Protein AF-A0A4Q9LBS6-F1 (afdb_monomer_lite)

Sequence (511 aa):
MSFSFRTANEVISWLIYADDERKYNSALITEFIKRKILNPLEYDQYMAKIVLNKTEFVLSVLQRLLLSDVKYCTPYDFIFTIEVLAKFNEEKYDDGVYEFLKNVSYLIIESNISTENINLEKISNLEGVFENDLDLNWIYIYIQISWDHFVRYSRIPSSYCYAKIDLLPKTLLEKEWSLAKEGIKIMINWFISSWEKGCYLSYKMFHRFIVILFRYLSISIESRNMVYSILKLFSPENMPFYFIGYLELVNEKITKDLFFNQDGCTFGVEICLSLLKGARIFNNDYVLSIVEQIFYKIFEKCEPFFVENSWLFSYQCPNKFDKLKNLLNSKRSVTTKISGNSAYIKILNALRTENIEKVLEVISEYEDTNDRKWIIYGLVDNLVDNNNISNCAIKVIEKTLNKFKEEIGGVVVCRFMCGNGPESLEVCYNRFFKVESKKIVLKKTVKQYPMIEENNLGLRLNSKESCERASLSVIEAAEIHKQPTPSLDQVNNKGYGVKKCESIIFTPYFR

InterPro domains:
  IPR055454 CCR4-NOT transcription complex subunit 1-like, NOT1 connector [PF25097] (7-96)

Structure (mmCIF, N/CA/C/O backbone):
data_AF-A0A4Q9LBS6-F1
#
_entry.id   AF-A0A4Q9LBS6-F1
#
loop_
_atom_site.group_PDB
_atom_site.id
_atom_site.type_symbol
_atom_site.label_atom_id
_atom_site.label_alt_id
_atom_site.label_comp_id
_atom_site.label_asym_id
_atom_site.label_entity_id
_atom_site.label_seq_id
_atom_site.pdbx_PDB_ins_code
_atom_site.Cartn_x
_atom_site.Cartn_y
_atom_site.Cartn_z
_atom_site.occupancy
_atom_site.B_iso_or_equiv
_atom_site.auth_seq_id
_atom_site.auth_comp_id
_atom_site.auth_asym_id
_atom_site.auth_atom_id
_atom_site.pdbx_PDB_model_num
ATOM 1 N N . MET A 1 1 ? -12.428 15.993 -43.656 1.00 45.97 1 MET A N 1
ATOM 2 C CA . MET A 1 1 ? -13.516 15.117 -44.143 1.00 45.97 1 MET A CA 1
ATOM 3 C C . MET A 1 1 ? -13.698 14.025 -43.095 1.00 45.97 1 MET A C 1
ATOM 5 O O . MET A 1 1 ? -12.743 13.297 -42.861 1.00 45.97 1 MET A O 1
ATOM 9 N N . SER A 1 2 ? -14.818 14.001 -42.368 1.00 51.72 2 SER A N 1
ATOM 10 C CA . SER A 1 2 ? -15.092 13.011 -41.314 1.00 51.72 2 SER A CA 1
ATOM 11 C C . SER A 1 2 ? -15.856 11.821 -41.896 1.00 51.72 2 SER A C 1
ATOM 13 O O . SER A 1 2 ? -16.814 12.004 -42.645 1.00 51.72 2 SER A O 1
ATOM 15 N N . PHE A 1 3 ? -15.415 10.603 -41.582 1.00 68.38 3 PHE A N 1
ATOM 16 C CA . PHE A 1 3 ? -16.114 9.376 -41.969 1.00 68.38 3 PHE A CA 1
ATOM 17 C C . PHE A 1 3 ? -17.245 9.075 -40.981 1.00 68.38 3 PHE A C 1
ATOM 19 O O . PHE A 1 3 ? -17.170 9.452 -39.811 1.00 68.38 3 PHE A O 1
ATOM 26 N N . SER A 1 4 ? -18.305 8.409 -41.447 1.00 78.38 4 SER A N 1
ATOM 27 C CA . SER A 1 4 ? -19.415 8.017 -40.574 1.00 78.38 4 SER A CA 1
ATOM 28 C C . SER A 1 4 ? -19.000 6.878 -39.634 1.00 78.38 4 SER A C 1
ATOM 30 O O . SER A 1 4 ? -18.209 6.013 -40.014 1.00 78.38 4 SER A O 1
ATOM 32 N N . PHE A 1 5 ? -19.576 6.832 -38.429 1.00 74.19 5 PHE A N 1
ATOM 33 C CA . PHE A 1 5 ? -19.352 5.747 -37.461 1.00 74.19 5 PHE A CA 1
ATOM 34 C C . PHE A 1 5 ? -19.669 4.361 -38.049 1.00 74.19 5 PHE A C 1
ATOM 36 O O . PHE A 1 5 ? -18.952 3.393 -37.815 1.00 74.19 5 PHE A O 1
ATOM 43 N N . ARG A 1 6 ? -20.705 4.279 -38.892 1.00 76.75 6 ARG A N 1
ATOM 44 C CA . ARG A 1 6 ? -21.073 3.051 -39.604 1.00 76.75 6 ARG A CA 1
ATOM 45 C C . ARG A 1 6 ? -19.961 2.579 -40.544 1.00 76.75 6 ARG A C 1
ATOM 47 O O . ARG A 1 6 ? -19.615 1.405 -40.532 1.00 76.75 6 ARG A O 1
ATOM 54 N N . THR A 1 7 ? -19.370 3.500 -41.303 1.00 78.56 7 THR A N 1
ATOM 55 C CA . THR A 1 7 ? -18.254 3.200 -42.211 1.00 78.56 7 THR A CA 1
ATOM 56 C C . THR A 1 7 ? -17.022 2.713 -41.444 1.00 78.56 7 THR A C 1
ATOM 58 O O . THR A 1 7 ? -16.364 1.782 -41.893 1.00 78.56 7 THR A O 1
ATOM 61 N N . ALA A 1 8 ? -16.724 3.292 -40.276 1.00 78.50 8 ALA A N 1
ATOM 62 C CA . ALA A 1 8 ? -15.612 2.838 -39.438 1.00 78.50 8 ALA A CA 1
ATOM 63 C C . ALA A 1 8 ? -15.808 1.392 -38.947 1.00 78.50 8 ALA A C 1
ATOM 65 O O . ALA A 1 8 ? -14.902 0.573 -39.082 1.00 78.50 8 ALA A O 1
ATOM 66 N N . ASN A 1 9 ? -17.011 1.042 -38.481 1.00 80.44 9 ASN A N 1
ATOM 67 C CA . ASN A 1 9 ? -17.312 -0.320 -38.025 1.00 80.44 9 ASN A CA 1
ATOM 68 C C . ASN A 1 9 ? -17.269 -1.359 -39.154 1.00 80.44 9 ASN A C 1
ATOM 70 O O . ASN A 1 9 ? -16.819 -2.482 -38.932 1.00 80.44 9 ASN A O 1
ATOM 74 N N . GLU A 1 10 ? -17.715 -1.003 -40.362 1.00 85.88 10 GLU A N 1
ATOM 75 C CA . GLU A 1 10 ? -17.625 -1.881 -41.538 1.00 85.88 10 GLU A CA 1
ATOM 76 C C . GLU A 1 10 ? -16.159 -2.144 -41.921 1.00 85.88 10 GLU A C 1
ATOM 78 O O . GLU A 1 10 ? -15.784 -3.289 -42.177 1.00 85.88 10 GLU A O 1
ATOM 83 N N . VAL A 1 11 ? -15.306 -1.113 -41.871 1.00 85.06 11 VAL A N 1
ATOM 84 C CA . VAL A 1 11 ? -13.861 -1.243 -42.118 1.00 85.06 11 VAL A CA 1
ATOM 85 C C . VAL A 1 11 ? -13.190 -2.114 -41.055 1.00 85.06 11 VAL A C 1
ATOM 87 O O . VAL A 1 11 ? -12.461 -3.035 -41.411 1.00 85.06 11 VAL A O 1
ATOM 90 N N . ILE A 1 12 ? -13.456 -1.882 -39.766 1.00 83.69 12 ILE A N 1
ATOM 91 C CA . ILE A 1 12 ? -12.906 -2.697 -38.667 1.00 83.69 12 ILE A CA 1
ATOM 92 C C . ILE A 1 12 ? -13.345 -4.158 -38.808 1.00 83.69 12 ILE A C 1
ATOM 94 O O . ILE A 1 12 ? -12.520 -5.070 -38.723 1.00 83.69 12 ILE A O 1
ATOM 98 N N . SER A 1 13 ? -14.630 -4.384 -39.095 1.00 84.62 13 SER A N 1
ATOM 99 C CA . SER A 1 13 ? -15.175 -5.733 -39.261 1.00 84.62 13 SER A CA 1
ATOM 100 C C . SER A 1 13 ? -14.516 -6.472 -40.426 1.00 84.62 13 SER A C 1
ATOM 102 O O . SER A 1 13 ? -14.180 -7.649 -40.298 1.00 84.62 13 SER A O 1
ATOM 104 N N . TRP A 1 14 ? -14.275 -5.777 -41.542 1.00 90.44 14 TRP A N 1
ATOM 105 C CA . TRP A 1 14 ? -13.552 -6.336 -42.681 1.00 90.44 14 TRP A CA 1
ATOM 106 C C . TRP A 1 14 ? -12.090 -6.652 -42.333 1.00 90.44 14 TRP A C 1
ATOM 108 O O . TRP A 1 14 ? -11.622 -7.759 -42.589 1.00 90.44 14 TRP A O 1
ATOM 118 N N . LEU A 1 15 ? -11.380 -5.728 -41.683 1.00 88.12 15 LEU A N 1
ATOM 119 C CA . LEU A 1 15 ? -9.964 -5.904 -41.347 1.00 88.12 15 LEU A CA 1
ATOM 120 C C . LEU A 1 15 ? -9.703 -7.047 -40.359 1.00 88.12 15 LEU A C 1
ATOM 122 O O . LEU A 1 15 ? -8.707 -7.759 -40.500 1.00 88.12 15 LEU A O 1
ATOM 126 N N . ILE A 1 16 ? -10.580 -7.228 -39.370 1.00 85.06 16 ILE A N 1
ATOM 127 C CA . ILE A 1 16 ? -10.387 -8.223 -38.310 1.00 85.06 16 ILE A CA 1
ATOM 128 C C . ILE A 1 16 ? -10.977 -9.580 -38.710 1.00 85.06 16 ILE A C 1
ATOM 130 O O . ILE A 1 16 ? -10.319 -10.606 -38.529 1.00 85.06 16 ILE A O 1
ATOM 134 N N . TYR A 1 17 ? -12.190 -9.604 -39.272 1.00 83.81 17 TYR A N 1
ATOM 135 C CA . TYR A 1 17 ? -12.969 -10.840 -39.405 1.00 83.81 17 TYR A CA 1
ATOM 136 C C . TYR A 1 17 ? -13.140 -11.347 -40.838 1.00 83.81 17 TYR A C 1
ATOM 138 O O . TYR A 1 17 ? -13.463 -12.521 -41.006 1.00 83.81 17 TYR A O 1
ATOM 146 N N . ALA A 1 18 ? -12.939 -10.525 -41.876 1.00 86.75 18 ALA A N 1
ATOM 147 C CA . ALA A 1 18 ? -13.135 -11.002 -43.245 1.00 86.75 18 ALA A CA 1
ATOM 148 C C . ALA A 1 18 ? -11.996 -11.922 -43.693 1.00 86.75 18 ALA A C 1
ATOM 150 O O . ALA A 1 18 ? -10.820 -11.661 -43.427 1.00 86.75 18 ALA A O 1
ATOM 151 N N . ASP A 1 19 ? -12.345 -12.970 -44.429 1.00 85.06 19 ASP A N 1
ATOM 152 C CA . ASP A 1 19 ? -11.391 -13.850 -45.101 1.00 85.06 19 ASP A CA 1
ATOM 153 C C . ASP A 1 19 ? -11.004 -13.258 -46.469 1.00 85.06 19 ASP A C 1
ATOM 155 O O . ASP A 1 19 ? -11.424 -13.718 -47.527 1.00 85.06 19 ASP A O 1
ATOM 159 N N . ASP A 1 20 ? -10.298 -12.124 -46.436 1.00 86.62 20 ASP A N 1
ATOM 160 C CA . ASP A 1 20 ? -9.905 -11.352 -47.620 1.00 86.62 20 ASP A CA 1
ATOM 161 C C . ASP A 1 20 ? -8.418 -10.991 -47.546 1.00 86.62 20 ASP A C 1
ATOM 163 O O . ASP A 1 20 ? -8.015 -10.188 -46.708 1.00 86.62 20 ASP A O 1
ATOM 167 N N . GLU A 1 21 ? -7.589 -11.538 -48.440 1.00 86.44 21 GLU A N 1
ATOM 168 C CA . GLU A 1 21 ? -6.142 -11.258 -48.471 1.00 86.44 21 GLU A CA 1
ATOM 169 C C . GLU A 1 21 ? -5.824 -9.773 -48.732 1.00 86.44 21 GLU A C 1
ATOM 171 O O . GLU A 1 21 ? -4.777 -9.278 -48.313 1.00 86.44 21 GLU A O 1
ATOM 176 N N . ARG A 1 22 ? -6.743 -9.006 -49.340 1.00 87.38 22 ARG A N 1
ATOM 177 C CA . ARG A 1 22 ? -6.543 -7.565 -49.588 1.00 87.38 22 ARG A CA 1
ATOM 178 C C . ARG A 1 22 ? -6.464 -6.743 -48.301 1.00 87.38 22 ARG A C 1
ATOM 180 O O . ARG A 1 22 ? -5.982 -5.610 -48.345 1.00 87.38 22 ARG A O 1
ATOM 187 N N . LYS A 1 23 ? -6.898 -7.295 -47.160 1.00 87.56 23 LYS A N 1
ATOM 188 C CA . LYS A 1 23 ? -6.781 -6.643 -45.847 1.00 87.56 23 LYS A CA 1
ATOM 189 C C . LYS A 1 23 ? -5.328 -6.506 -45.379 1.00 87.56 23 LYS A C 1
ATOM 191 O O . LYS A 1 23 ? -5.024 -5.619 -44.586 1.00 87.56 23 LYS A O 1
ATOM 196 N N . TYR A 1 24 ? -4.409 -7.318 -45.912 1.00 90.62 24 TYR A N 1
ATOM 197 C CA . TYR A 1 24 ? -2.979 -7.270 -45.594 1.00 90.62 24 TYR A CA 1
ATOM 198 C C . TYR A 1 24 ? -2.224 -6.234 -46.440 1.00 90.62 24 TYR A C 1
ATOM 200 O O . TYR A 1 24 ? -1.194 -6.518 -47.047 1.00 90.62 24 TYR A O 1
ATOM 208 N N . ASN A 1 25 ? -2.731 -5.000 -46.480 1.00 91.56 25 ASN A N 1
ATOM 209 C CA . ASN A 1 25 ? -2.105 -3.894 -47.200 1.00 91.56 25 ASN A CA 1
ATOM 210 C C . ASN A 1 25 ? -1.624 -2.816 -46.226 1.00 91.56 25 ASN A C 1
ATOM 212 O O . ASN A 1 25 ? -2.422 -2.056 -45.678 1.00 91.56 25 ASN A O 1
ATOM 216 N N . SER A 1 26 ? -0.308 -2.723 -46.026 1.00 91.19 26 SER A N 1
ATOM 217 C CA . SER A 1 26 ? 0.250 -1.819 -45.019 1.00 91.19 26 SER A CA 1
ATOM 218 C C . SER A 1 26 ? -0.012 -0.347 -45.319 1.00 91.19 26 SER A C 1
ATOM 220 O O . SER A 1 26 ? -0.292 0.407 -44.395 1.00 91.19 26 SER A O 1
ATOM 222 N N . ALA A 1 27 ? -0.035 0.059 -46.593 1.00 90.31 27 ALA A N 1
ATOM 223 C CA . ALA A 1 27 ? -0.377 1.426 -46.989 1.00 90.31 27 ALA A CA 1
ATOM 224 C C . ALA A 1 27 ? -1.823 1.792 -46.626 1.00 90.31 27 ALA A C 1
ATOM 226 O O . ALA A 1 27 ? -2.077 2.883 -46.116 1.00 90.31 27 ALA A O 1
ATOM 227 N N . LEU A 1 28 ? -2.755 0.866 -46.863 1.00 91.25 28 LEU A N 1
ATOM 228 C CA . LEU A 1 28 ? -4.171 1.058 -46.569 1.00 91.25 28 LEU A CA 1
ATOM 229 C C . LEU A 1 28 ? -4.416 1.191 -45.060 1.00 91.25 28 LEU A C 1
ATOM 231 O O . LEU A 1 28 ? -5.108 2.113 -44.629 1.00 91.25 28 LEU A O 1
ATOM 235 N N . ILE A 1 29 ? -3.793 0.323 -44.255 1.00 91.19 29 ILE A N 1
ATOM 236 C CA . ILE A 1 29 ? -3.863 0.387 -42.788 1.00 91.19 29 ILE A CA 1
ATOM 237 C C . ILE A 1 29 ? -3.322 1.716 -42.265 1.00 91.19 29 ILE A C 1
ATOM 239 O O . ILE A 1 29 ? -3.964 2.350 -41.425 1.00 91.19 29 ILE A O 1
ATOM 243 N N . THR A 1 30 ? -2.175 2.172 -42.782 1.00 88.50 30 THR A N 1
ATOM 244 C CA . THR A 1 30 ? -1.614 3.465 -42.379 1.00 88.50 30 THR A CA 1
ATOM 245 C C . THR A 1 30 ? -2.606 4.596 -42.660 1.00 88.50 30 THR A C 1
ATOM 247 O O . THR A 1 30 ? -2.838 5.428 -41.787 1.00 88.50 30 THR A O 1
ATOM 250 N N . GLU A 1 31 ? -3.255 4.621 -43.827 1.00 88.75 31 GLU A N 1
ATOM 251 C CA . GLU A 1 31 ? -4.248 5.654 -44.154 1.00 88.75 31 GLU A CA 1
ATOM 252 C C . GLU A 1 31 ? -5.511 5.587 -43.282 1.00 88.75 31 GLU A C 1
ATOM 254 O O . GLU A 1 31 ? -6.045 6.632 -42.898 1.00 88.75 31 GLU A O 1
ATOM 259 N N . PHE A 1 32 ? -5.975 4.391 -42.913 1.00 90.19 32 PHE A N 1
ATOM 260 C CA . PHE A 1 32 ? -7.107 4.241 -41.996 1.00 90.19 32 PHE A CA 1
ATOM 261 C C . PHE A 1 32 ? -6.803 4.768 -40.595 1.00 90.19 32 PHE A C 1
ATOM 263 O O . PHE A 1 32 ? -7.644 5.453 -40.008 1.00 90.19 32 PHE A O 1
ATOM 270 N N . ILE A 1 33 ? -5.598 4.517 -40.086 1.00 87.75 33 ILE A N 1
ATOM 271 C CA . ILE A 1 33 ? -5.157 5.038 -38.789 1.00 87.75 33 ILE A CA 1
ATOM 272 C C . ILE A 1 33 ? -4.990 6.562 -38.850 1.00 87.75 33 ILE A C 1
ATOM 274 O O . ILE A 1 33 ? -5.541 7.272 -38.009 1.00 87.75 33 ILE A O 1
ATOM 278 N N . LYS A 1 34 ? -4.345 7.099 -39.898 1.00 85.69 34 LYS A N 1
ATOM 279 C CA . LYS A 1 34 ? -4.205 8.556 -40.106 1.00 85.69 34 LYS A CA 1
ATOM 280 C C . LYS A 1 34 ? -5.541 9.287 -40.113 1.00 85.69 34 LYS A C 1
ATOM 282 O O . LYS A 1 34 ? -5.669 10.378 -39.561 1.00 85.69 34 LYS A O 1
ATOM 287 N N . ARG A 1 35 ? -6.546 8.692 -40.756 1.00 84.69 35 ARG A N 1
ATOM 288 C CA . ARG A 1 35 ? -7.896 9.259 -40.880 1.00 84.69 35 ARG A CA 1
ATOM 289 C C . ARG A 1 35 ? -8.784 8.963 -39.669 1.00 84.69 35 ARG A C 1
ATOM 291 O O . ARG A 1 35 ? -9.958 9.325 -39.705 1.00 84.69 35 ARG A O 1
ATOM 298 N N . LYS A 1 36 ? -8.237 8.342 -38.612 1.00 81.12 36 LYS A N 1
ATOM 299 C CA . LYS A 1 36 ? -8.943 7.933 -37.385 1.00 81.12 36 LYS A CA 1
ATOM 300 C C . LYS A 1 36 ? -10.158 7.034 -37.653 1.00 81.12 36 LYS A C 1
ATOM 302 O O . LYS A 1 36 ? -11.147 7.089 -36.930 1.00 81.12 36 LYS A O 1
ATOM 307 N N . ILE A 1 37 ? -10.090 6.233 -38.716 1.00 85.12 37 ILE A N 1
ATOM 308 C CA . ILE A 1 37 ? -11.102 5.221 -39.057 1.00 85.12 37 ILE A CA 1
ATOM 309 C C . ILE A 1 37 ? -10.847 3.946 -38.247 1.00 85.12 37 ILE A C 1
ATOM 311 O O . ILE A 1 37 ? -11.791 3.283 -37.835 1.00 85.12 37 ILE A O 1
ATOM 315 N N . LEU A 1 38 ? -9.571 3.628 -38.007 1.00 83.44 38 LEU A N 1
ATOM 316 C CA . LEU A 1 38 ? -9.122 2.460 -37.258 1.00 83.44 38 LEU A CA 1
ATOM 317 C C . LEU A 1 38 ? -8.433 2.897 -35.963 1.00 83.44 38 LEU A C 1
ATOM 319 O O . LEU A 1 38 ? -7.539 3.744 -35.999 1.00 83.44 38 LEU A O 1
ATOM 323 N N . ASN A 1 39 ? -8.834 2.307 -34.836 1.00 81.06 39 ASN A N 1
ATOM 324 C CA . ASN A 1 39 ? -8.168 2.507 -33.553 1.00 81.06 39 ASN A CA 1
ATOM 325 C C . ASN A 1 39 ? -6.872 1.667 -33.502 1.00 81.06 39 ASN A C 1
ATOM 327 O O . ASN A 1 39 ? -6.957 0.442 -33.627 1.00 81.06 39 ASN A O 1
ATOM 331 N N . PRO A 1 40 ? -5.691 2.285 -33.300 1.00 81.62 40 PRO A N 1
ATOM 332 C CA . PRO A 1 40 ? -4.422 1.565 -33.197 1.00 81.62 40 PRO A CA 1
ATOM 333 C C . PRO A 1 40 ? -4.424 0.448 -32.147 1.00 81.62 40 PRO A C 1
ATOM 335 O O . PRO A 1 40 ? -3.961 -0.647 -32.444 1.00 81.62 40 PRO A O 1
ATOM 338 N N . LEU A 1 41 ? -5.025 0.683 -30.974 1.00 77.94 41 LEU A N 1
ATOM 339 C CA . LEU A 1 41 ? -5.039 -0.272 -29.860 1.00 77.94 41 LEU A CA 1
ATOM 340 C C . LEU A 1 41 ? -5.874 -1.523 -30.174 1.00 77.94 41 LEU A C 1
ATOM 342 O O . LEU A 1 41 ? -5.510 -2.641 -29.815 1.00 77.94 41 LEU A O 1
ATOM 346 N N . GLU A 1 42 ? -7.006 -1.341 -30.853 1.00 78.62 42 GLU A N 1
ATOM 347 C CA . GLU A 1 42 ? -7.860 -2.452 -31.286 1.00 78.62 42 GLU A CA 1
ATOM 348 C C . GLU A 1 42 ? -7.159 -3.281 -32.369 1.00 78.62 42 GLU A C 1
ATOM 350 O O . GLU A 1 42 ? -7.204 -4.514 -32.364 1.00 78.62 42 GLU A O 1
ATOM 355 N N . TYR A 1 43 ? -6.440 -2.605 -33.266 1.00 89.88 43 TYR A N 1
ATOM 356 C CA . TYR A 1 43 ? -5.678 -3.269 -34.311 1.00 89.88 43 TYR A CA 1
ATOM 357 C C . TYR A 1 43 ? -4.419 -3.969 -33.782 1.00 89.88 43 TYR A C 1
ATOM 359 O O . TYR A 1 43 ? -4.066 -5.031 -34.292 1.00 89.88 43 TYR A O 1
ATOM 367 N N . ASP A 1 44 ? -3.780 -3.448 -32.732 1.00 88.06 44 ASP A N 1
ATOM 368 C CA . ASP A 1 44 ? -2.645 -4.081 -32.050 1.00 88.06 44 ASP A CA 1
ATOM 369 C C . ASP A 1 44 ? -2.999 -5.477 -31.523 1.00 88.06 44 ASP A C 1
ATOM 371 O O . ASP A 1 44 ? -2.290 -6.450 -31.774 1.00 88.06 44 ASP A O 1
ATOM 375 N N . GLN A 1 45 ? -4.157 -5.617 -30.874 1.00 82.94 45 GLN A N 1
ATOM 376 C CA . GLN A 1 45 ? -4.629 -6.913 -30.377 1.00 82.94 45 GLN A CA 1
ATOM 377 C C . GLN A 1 45 ? -4.853 -7.934 -31.499 1.00 82.94 45 GLN A C 1
ATOM 379 O O . GLN A 1 45 ? -4.648 -9.135 -31.302 1.00 82.94 45 GLN A O 1
ATOM 384 N N . TYR A 1 46 ? -5.293 -7.479 -32.674 1.00 88.94 46 TYR A N 1
ATOM 385 C CA . TYR A 1 46 ? -5.422 -8.331 -33.852 1.00 88.94 46 TYR A CA 1
ATOM 386 C C . TYR A 1 46 ? -4.050 -8.680 -34.445 1.00 88.94 46 TYR A C 1
ATOM 388 O O . TYR A 1 46 ? -3.775 -9.857 -34.689 1.00 88.94 46 TYR A O 1
ATOM 396 N N . MET A 1 47 ? -3.167 -7.693 -34.623 1.00 92.88 47 MET A N 1
ATOM 397 C CA . MET A 1 47 ? -1.822 -7.898 -35.166 1.00 92.88 47 MET A CA 1
ATOM 398 C C . MET A 1 47 ? -1.000 -8.870 -34.317 1.00 92.88 47 MET A C 1
ATOM 400 O O . MET A 1 47 ? -0.392 -9.786 -34.873 1.00 92.88 47 MET A O 1
ATOM 404 N N . ALA A 1 48 ? -1.077 -8.769 -32.990 1.00 87.56 48 ALA A N 1
ATOM 405 C CA . ALA A 1 48 ? -0.426 -9.691 -32.063 1.00 87.56 48 ALA A CA 1
ATOM 406 C C . ALA A 1 48 ? -0.832 -11.164 -32.278 1.00 87.56 48 ALA A C 1
ATOM 408 O O . ALA A 1 48 ? -0.031 -12.064 -32.033 1.00 87.56 48 ALA A O 1
ATOM 409 N N . LYS A 1 49 ? -2.049 -11.435 -32.776 1.00 90.25 49 LYS A N 1
ATOM 410 C CA . LYS A 1 49 ? -2.517 -12.802 -33.077 1.00 90.25 49 LYS A CA 1
ATOM 411 C C . LYS A 1 49 ? -1.976 -13.341 -34.399 1.00 90.25 49 LYS A C 1
ATOM 413 O O . LYS A 1 49 ? -1.775 -14.545 -34.524 1.00 90.25 49 LYS A O 1
ATOM 418 N N . ILE A 1 50 ? -1.765 -12.477 -35.393 1.00 90.94 50 ILE A N 1
ATOM 419 C CA . ILE A 1 50 ? -1.380 -12.890 -36.754 1.00 90.94 50 ILE A CA 1
ATOM 420 C C . ILE A 1 50 ? 0.123 -12.776 -37.029 1.00 90.94 50 ILE A C 1
ATOM 422 O O . ILE A 1 50 ? 0.603 -13.332 -38.016 1.00 90.94 50 ILE A O 1
ATOM 426 N N . VAL A 1 51 ? 0.871 -12.067 -36.180 1.00 90.06 51 VAL A N 1
ATOM 427 C CA . VAL A 1 51 ? 2.269 -11.682 -36.428 1.00 90.06 51 VAL A CA 1
ATOM 428 C C . VAL A 1 51 ? 3.213 -12.857 -36.668 1.00 90.06 51 VAL A C 1
ATOM 430 O O . VAL A 1 51 ? 4.138 -12.722 -37.460 1.00 90.06 51 VAL A O 1
ATOM 433 N N . LEU A 1 52 ? 2.956 -14.026 -36.075 1.00 85.44 52 LEU A N 1
ATOM 434 C CA . LEU A 1 52 ? 3.771 -15.227 -36.300 1.00 85.44 52 LEU A CA 1
ATOM 435 C C . LEU A 1 52 ? 3.593 -15.820 -37.707 1.00 85.44 52 LEU A C 1
ATOM 437 O O . LEU A 1 52 ? 4.500 -16.467 -38.216 1.00 85.44 52 LEU A O 1
ATOM 441 N N . ASN A 1 53 ? 2.438 -15.590 -38.336 1.00 87.75 53 ASN A N 1
ATOM 442 C CA . ASN A 1 53 ? 2.116 -16.106 -39.669 1.00 87.75 53 ASN A CA 1
ATOM 443 C C . ASN A 1 53 ? 2.306 -15.052 -40.772 1.00 87.75 53 ASN A C 1
ATOM 445 O O . ASN A 1 53 ? 2.394 -15.396 -41.948 1.00 87.75 53 ASN A O 1
ATOM 449 N N . LYS A 1 54 ? 2.311 -13.762 -40.415 1.00 90.31 54 LYS A N 1
ATOM 450 C CA . LYS A 1 54 ? 2.365 -12.625 -41.350 1.00 90.31 54 LYS A CA 1
ATOM 451 C C . LYS A 1 54 ? 3.386 -11.574 -40.873 1.00 90.31 54 LYS A C 1
ATOM 453 O O . LYS A 1 54 ? 3.088 -10.380 -40.845 1.00 90.31 54 LYS A O 1
ATOM 458 N N . THR A 1 55 ? 4.580 -12.016 -40.470 1.00 89.62 55 THR A N 1
ATOM 459 C CA . THR A 1 55 ? 5.614 -11.171 -39.840 1.00 89.62 55 THR A CA 1
ATOM 460 C C . THR A 1 55 ? 6.040 -10.001 -40.725 1.00 89.62 55 THR A C 1
ATOM 462 O O . THR A 1 55 ? 6.021 -8.864 -40.264 1.00 89.62 55 THR A O 1
ATOM 465 N N . GLU A 1 56 ? 6.326 -10.240 -42.008 1.00 91.12 56 GLU A N 1
ATOM 466 C CA . GLU A 1 56 ? 6.721 -9.183 -42.956 1.00 91.12 56 GLU A CA 1
ATOM 467 C C . GLU A 1 56 ? 5.652 -8.092 -43.098 1.00 91.12 56 GLU A C 1
ATOM 469 O O . GLU A 1 56 ? 5.956 -6.898 -43.079 1.00 91.12 56 GLU A O 1
ATOM 474 N N . PHE A 1 57 ? 4.378 -8.490 -43.183 1.00 94.00 57 PHE A N 1
ATOM 475 C CA . PHE A 1 57 ? 3.263 -7.548 -43.241 1.00 94.00 57 PHE A CA 1
ATOM 476 C C . PHE A 1 57 ? 3.206 -6.693 -41.973 1.00 94.00 57 PHE A C 1
ATOM 478 O O . PHE A 1 57 ? 3.162 -5.466 -42.070 1.00 94.00 57 PHE A O 1
ATOM 485 N N . VAL A 1 58 ? 3.254 -7.323 -40.796 1.00 93.69 58 VAL A N 1
ATOM 486 C CA . VAL A 1 58 ? 3.192 -6.619 -39.510 1.00 93.69 58 VAL A CA 1
ATOM 487 C C . VAL A 1 58 ? 4.377 -5.668 -39.339 1.00 93.69 58 VAL A C 1
ATOM 489 O O . VAL A 1 58 ? 4.168 -4.505 -38.997 1.00 93.69 58 VAL A O 1
ATOM 492 N N . LEU A 1 59 ? 5.599 -6.103 -39.661 1.00 93.31 59 LEU A N 1
ATOM 493 C CA . LEU A 1 59 ? 6.776 -5.233 -39.642 1.00 93.31 59 LEU A CA 1
ATOM 494 C C . LEU A 1 59 ? 6.599 -4.042 -40.586 1.00 93.31 59 LEU A C 1
ATOM 496 O O . LEU A 1 59 ? 6.857 -2.911 -40.185 1.00 93.31 59 LEU A O 1
ATOM 500 N N . SER A 1 60 ? 6.082 -4.257 -41.799 1.00 93.62 60 SER A N 1
ATOM 501 C CA . SER A 1 60 ? 5.854 -3.166 -42.754 1.00 93.62 60 SER A CA 1
ATOM 502 C C . SER A 1 60 ? 4.817 -2.144 -42.264 1.00 93.62 60 SER A C 1
ATOM 504 O O . SER A 1 60 ? 4.958 -0.948 -42.526 1.00 93.62 60 SER A O 1
ATOM 506 N N . VAL A 1 61 ? 3.786 -2.586 -41.531 1.00 93.19 61 VAL A N 1
ATOM 507 C CA . VAL A 1 61 ? 2.791 -1.703 -40.902 1.00 93.19 61 VAL A CA 1
ATOM 508 C C . VAL A 1 61 ? 3.440 -0.892 -39.784 1.00 93.19 61 VAL A C 1
ATOM 510 O O . VAL A 1 61 ? 3.324 0.333 -39.774 1.00 93.19 61 VAL A O 1
ATOM 513 N N . LEU A 1 62 ? 4.153 -1.555 -38.872 1.00 92.50 62 LEU A N 1
ATOM 514 C CA . LEU A 1 62 ? 4.782 -0.901 -37.727 1.00 92.50 62 LEU A CA 1
ATOM 515 C C . LEU A 1 62 ? 5.884 0.071 -38.159 1.00 92.50 62 LEU A C 1
ATOM 517 O O . LEU A 1 62 ? 5.940 1.186 -37.651 1.00 92.50 62 LEU A O 1
ATOM 521 N N . GLN A 1 63 ? 6.706 -0.285 -39.149 1.00 91.75 63 GLN A N 1
ATOM 522 C CA . GLN A 1 63 ? 7.711 0.616 -39.721 1.00 91.75 63 GLN A CA 1
ATOM 523 C C . GLN A 1 63 ? 7.072 1.896 -40.281 1.00 91.75 63 GLN A C 1
ATOM 525 O O . GLN A 1 63 ? 7.552 2.991 -40.005 1.00 91.75 63 GLN A O 1
ATOM 530 N N . ARG A 1 64 ? 5.948 1.783 -41.003 1.00 91.25 64 ARG A N 1
ATOM 531 C CA . ARG A 1 64 ? 5.221 2.935 -41.573 1.00 91.25 64 ARG A CA 1
ATOM 532 C C . ARG A 1 64 ? 4.492 3.798 -40.546 1.00 91.25 64 ARG A C 1
ATOM 534 O O . ARG A 1 64 ? 4.152 4.933 -40.859 1.00 91.25 64 ARG A O 1
ATOM 541 N N . LEU A 1 65 ? 4.161 3.252 -39.380 1.00 89.19 65 LEU A N 1
ATOM 542 C CA . LEU A 1 65 ? 3.430 3.978 -38.338 1.00 89.19 65 LEU A CA 1
ATOM 543 C C . LEU A 1 65 ? 4.364 4.596 -37.296 1.00 89.19 65 LEU A C 1
ATOM 545 O O . LEU A 1 65 ? 4.074 5.686 -36.799 1.00 89.19 65 LEU A O 1
ATOM 549 N N . LEU A 1 66 ? 5.463 3.902 -36.985 1.00 85.19 66 LEU A N 1
ATOM 550 C CA . LEU A 1 66 ? 6.387 4.234 -35.903 1.00 85.19 66 LEU A CA 1
ATOM 551 C C . LEU A 1 66 ? 7.691 4.864 -36.396 1.00 85.19 66 LEU A C 1
ATOM 553 O O . LEU A 1 66 ? 8.195 5.777 -35.750 1.00 85.19 66 LEU A O 1
ATOM 557 N N . LEU A 1 67 ? 8.253 4.358 -37.499 1.00 81.88 67 LEU A N 1
ATOM 558 C CA . LEU A 1 67 ? 9.630 4.654 -37.919 1.00 81.88 67 LEU A CA 1
ATOM 559 C C . LEU A 1 67 ? 9.724 5.580 -39.145 1.00 81.88 67 LEU A C 1
ATOM 561 O O . LEU A 1 67 ? 10.829 5.927 -39.548 1.00 81.88 67 LEU A O 1
ATOM 565 N N . SER A 1 68 ? 8.605 5.974 -39.757 1.00 82.31 68 SER A N 1
ATOM 566 C CA . SER A 1 68 ? 8.603 6.934 -40.868 1.00 82.31 68 SER A CA 1
ATOM 567 C C . SER A 1 68 ? 8.916 8.361 -40.411 1.00 82.31 68 SER A C 1
ATOM 569 O O . SER A 1 68 ? 8.630 8.720 -39.269 1.00 82.31 68 SER A O 1
ATOM 571 N N . ASP A 1 69 ? 9.401 9.201 -41.336 1.00 71.75 69 ASP A N 1
ATOM 572 C CA . ASP A 1 69 ? 9.726 10.621 -41.093 1.00 71.75 69 ASP A CA 1
ATOM 573 C C . ASP A 1 69 ? 8.599 11.378 -40.374 1.00 71.75 69 ASP A C 1
ATOM 575 O O . ASP A 1 69 ? 8.833 12.188 -39.479 1.00 71.75 69 ASP A O 1
ATOM 579 N N . VAL A 1 70 ? 7.350 11.070 -40.738 1.00 71.81 70 VAL A N 1
ATOM 580 C CA . VAL A 1 70 ? 6.156 11.498 -40.008 1.00 71.81 70 VAL A CA 1
ATOM 581 C C . VAL A 1 70 ? 5.677 10.331 -39.153 1.00 71.81 70 VAL A C 1
ATOM 583 O O . VAL A 1 70 ? 5.175 9.343 -39.690 1.00 71.81 70 VAL A O 1
ATOM 586 N N . LYS A 1 71 ? 5.827 10.441 -37.831 1.00 72.06 71 LYS A N 1
ATOM 587 C CA . LYS A 1 71 ? 5.370 9.433 -36.863 1.00 72.06 71 LYS A CA 1
ATOM 588 C C . LYS A 1 71 ? 3.865 9.601 -36.637 1.00 72.06 71 LYS A C 1
ATOM 590 O O . LYS A 1 71 ? 3.420 10.668 -36.218 1.00 72.06 71 LYS A O 1
ATOM 595 N N . TYR A 1 72 ? 3.079 8.567 -36.932 1.00 75.94 72 TYR A N 1
ATOM 596 C CA . TYR A 1 72 ? 1.614 8.600 -36.787 1.00 75.94 72 TYR A CA 1
ATOM 597 C C . TYR A 1 72 ? 1.135 7.952 -35.492 1.00 75.94 72 TYR A C 1
ATOM 599 O O . TYR A 1 72 ? 0.065 8.293 -34.990 1.00 75.94 72 TYR A O 1
ATOM 607 N N . CYS A 1 73 ? 1.936 7.030 -34.966 1.00 77.62 73 CYS A N 1
ATOM 608 C CA . CYS A 1 73 ? 1.697 6.340 -33.713 1.00 77.62 73 CYS A CA 1
ATOM 609 C C . CYS A 1 73 ? 2.980 6.313 -32.887 1.00 77.62 73 CYS A C 1
ATOM 611 O O . CYS A 1 73 ? 4.085 6.539 -33.384 1.00 77.62 73 CYS A O 1
ATOM 613 N N . THR A 1 74 ? 2.819 6.002 -31.613 1.00 71.50 74 THR A N 1
ATOM 614 C CA . THR A 1 74 ? 3.909 5.718 -30.693 1.00 71.50 74 THR A CA 1
ATOM 615 C C . THR A 1 74 ? 4.078 4.207 -30.540 1.00 71.50 74 THR A C 1
ATOM 617 O O . THR A 1 74 ? 3.121 3.458 -30.743 1.00 71.50 74 THR A O 1
ATOM 620 N N . PRO A 1 75 ? 5.264 3.720 -30.138 1.00 71.00 75 PRO A N 1
ATOM 621 C CA . PRO A 1 75 ? 5.446 2.307 -29.806 1.00 71.00 75 PRO A CA 1
ATOM 622 C C . PRO A 1 75 ? 4.427 1.772 -28.790 1.00 71.00 75 PRO A C 1
ATOM 624 O O . PRO A 1 75 ? 4.100 0.591 -28.802 1.00 71.00 75 PRO A O 1
ATOM 627 N N . TYR A 1 76 ? 3.897 2.649 -27.937 1.00 65.50 76 TYR A N 1
ATOM 628 C CA . TYR A 1 76 ? 2.905 2.307 -26.927 1.00 65.50 76 TYR A CA 1
ATOM 629 C C . TYR A 1 76 ? 1.533 1.941 -27.501 1.00 65.50 76 TYR A C 1
ATOM 631 O O . TYR A 1 76 ? 0.780 1.209 -26.866 1.00 65.50 76 TYR A O 1
ATOM 639 N N . ASP A 1 77 ? 1.226 2.389 -28.717 1.00 75.88 77 ASP A N 1
ATOM 640 C CA . ASP A 1 77 ? -0.004 2.018 -29.415 1.00 75.88 77 ASP A CA 1
ATOM 641 C C . ASP A 1 77 ? 0.020 0.559 -29.912 1.00 75.88 77 ASP A C 1
ATOM 643 O O . ASP A 1 77 ? -1.022 0.041 -30.308 1.00 75.88 77 ASP A O 1
ATOM 647 N N . PHE A 1 78 ? 1.193 -0.099 -29.893 1.00 82.50 78 PHE A N 1
ATOM 648 C CA . PHE A 1 78 ? 1.421 -1.437 -30.455 1.00 82.50 78 PHE A CA 1
ATOM 649 C C . PHE A 1 78 ? 2.144 -2.415 -29.507 1.00 82.50 78 PHE A C 1
ATOM 651 O O . PHE A 1 78 ? 2.925 -3.268 -29.947 1.00 82.50 78 PHE A O 1
ATOM 658 N N . ILE A 1 79 ? 1.929 -2.280 -28.194 1.00 74.50 79 ILE A N 1
ATOM 659 C CA . ILE A 1 79 ? 2.640 -3.057 -27.162 1.00 74.50 79 ILE A CA 1
ATOM 660 C C . ILE A 1 79 ? 2.438 -4.563 -27.343 1.00 74.50 79 ILE A C 1
ATOM 662 O O . ILE A 1 79 ? 3.420 -5.304 -27.286 1.00 74.50 79 ILE A O 1
ATOM 666 N N . PHE A 1 80 ? 1.211 -5.033 -27.597 1.00 74.38 80 PHE A N 1
ATOM 667 C CA . PHE A 1 80 ? 0.942 -6.470 -27.708 1.00 74.38 80 PHE A CA 1
ATOM 668 C C . PHE A 1 80 ? 1.701 -7.080 -28.889 1.00 74.38 80 PHE A C 1
ATOM 670 O O . PHE A 1 80 ? 2.294 -8.152 -28.770 1.00 74.38 80 PHE A O 1
ATOM 677 N N . THR A 1 81 ? 1.733 -6.388 -30.027 1.00 84.94 81 THR A N 1
ATOM 678 C CA . THR A 1 81 ? 2.445 -6.858 -31.217 1.00 84.94 81 THR A CA 1
ATOM 679 C C . THR A 1 81 ? 3.960 -6.834 -31.016 1.00 84.94 81 THR A C 1
ATOM 681 O O . THR A 1 81 ? 4.637 -7.806 -31.359 1.00 84.94 81 THR A O 1
ATOM 684 N N . ILE A 1 82 ? 4.500 -5.764 -30.421 1.00 82.38 82 ILE A N 1
ATOM 685 C CA . ILE A 1 82 ? 5.932 -5.645 -30.103 1.00 82.38 82 ILE A CA 1
ATOM 686 C C . ILE A 1 82 ? 6.363 -6.754 -29.131 1.00 82.38 82 ILE A C 1
ATOM 688 O O . ILE A 1 82 ? 7.412 -7.368 -29.323 1.00 82.38 82 ILE A O 1
ATOM 692 N N . GLU A 1 83 ? 5.539 -7.075 -28.133 1.00 75.94 83 GLU A N 1
ATOM 693 C CA . GLU A 1 83 ? 5.802 -8.153 -27.175 1.00 75.94 83 GLU A CA 1
ATOM 694 C C . GLU A 1 83 ? 5.875 -9.541 -27.825 1.00 75.94 83 GLU A C 1
ATOM 696 O O . GLU A 1 83 ? 6.686 -10.380 -27.402 1.00 75.94 83 GLU A O 1
ATOM 701 N N . VAL A 1 84 ? 5.028 -9.811 -28.823 1.00 81.69 84 VAL A N 1
ATOM 702 C CA . VAL A 1 84 ? 5.045 -11.082 -29.562 1.00 81.69 84 VAL A CA 1
ATOM 703 C C . VAL A 1 84 ? 6.237 -11.137 -30.520 1.00 81.69 84 VAL A C 1
ATOM 705 O O . VAL A 1 84 ? 6.893 -12.174 -30.595 1.00 81.69 84 VAL A O 1
ATOM 708 N N . LEU A 1 85 ? 6.584 -10.031 -31.187 1.00 80.56 85 LEU A N 1
ATOM 709 C CA . LEU A 1 85 ? 7.789 -9.935 -32.024 1.00 80.56 85 LEU A CA 1
ATOM 710 C C . LEU A 1 85 ? 9.072 -10.158 -31.218 1.00 80.56 85 LEU A C 1
ATOM 712 O O . LEU A 1 85 ? 9.941 -10.910 -31.651 1.00 80.56 85 LEU A O 1
ATOM 716 N N . ALA A 1 86 ? 9.168 -9.567 -30.024 1.00 71.19 86 ALA A N 1
ATOM 717 C CA . ALA A 1 86 ? 10.284 -9.808 -29.113 1.00 71.19 86 ALA A CA 1
ATOM 718 C C . ALA A 1 86 ? 10.404 -11.297 -28.754 1.00 71.19 86 ALA A C 1
ATOM 720 O O . ALA A 1 86 ? 11.492 -11.859 -28.844 1.00 71.19 86 ALA A O 1
ATOM 721 N N . LYS A 1 87 ? 9.273 -11.959 -28.462 1.00 72.00 87 LYS A N 1
ATOM 722 C CA . LYS A 1 87 ? 9.236 -13.407 -28.192 1.00 72.00 87 LYS A CA 1
ATOM 723 C C . LYS A 1 87 ? 9.754 -14.223 -29.374 1.00 72.00 87 LYS A C 1
ATOM 725 O O . LYS A 1 87 ? 10.575 -15.117 -29.216 1.00 72.00 87 LYS A O 1
ATOM 730 N N . PHE A 1 88 ? 9.244 -13.917 -30.562 1.00 78.25 88 PHE A N 1
ATOM 731 C CA . PHE A 1 88 ? 9.602 -14.622 -31.785 1.00 78.25 88 PHE A CA 1
ATOM 732 C C . PHE A 1 88 ? 11.103 -14.506 -32.078 1.00 78.25 88 PHE A C 1
ATOM 734 O O . PHE A 1 88 ? 11.749 -15.498 -32.414 1.00 78.25 88 PHE A O 1
ATOM 741 N N . ASN A 1 89 ? 11.665 -13.312 -31.883 1.00 74.25 89 ASN A N 1
ATOM 742 C CA . ASN A 1 89 ? 13.082 -13.057 -32.096 1.00 74.25 89 ASN A CA 1
ATOM 743 C C . ASN A 1 89 ? 13.984 -13.757 -31.062 1.00 74.25 89 ASN A C 1
ATOM 745 O O . ASN A 1 89 ? 15.092 -14.161 -31.396 1.00 74.25 89 ASN A O 1
ATOM 749 N N . GLU A 1 90 ? 13.515 -13.939 -29.824 1.00 65.44 90 GLU A N 1
ATOM 750 C CA . GLU A 1 90 ? 14.212 -14.741 -28.805 1.00 65.44 90 GLU A CA 1
ATOM 751 C C . GLU A 1 90 ? 14.266 -16.232 -29.178 1.00 65.44 90 GLU A C 1
ATOM 753 O O . GLU A 1 90 ? 15.285 -16.885 -28.959 1.00 65.44 90 GLU A O 1
ATOM 758 N N . GLU A 1 91 ? 13.184 -16.777 -29.744 1.00 73.56 91 GLU A N 1
ATOM 759 C CA . GLU A 1 91 ? 13.069 -18.208 -30.058 1.00 73.56 91 GLU A CA 1
ATOM 760 C C . GLU A 1 91 ? 13.770 -18.608 -31.361 1.00 73.56 91 GLU A C 1
ATOM 762 O O . GLU A 1 91 ? 14.321 -19.707 -31.449 1.00 73.56 91 GLU A O 1
ATOM 767 N N . LYS A 1 92 ? 13.710 -17.755 -32.391 1.00 73.44 92 LYS A N 1
ATOM 768 C CA . LYS A 1 92 ? 14.163 -18.109 -33.746 1.00 73.44 92 LYS A CA 1
ATOM 769 C C . LYS A 1 92 ? 15.220 -17.194 -34.343 1.00 73.44 92 LYS A C 1
ATOM 771 O O . LYS A 1 92 ? 15.779 -17.591 -35.355 1.00 73.44 92 LYS A O 1
ATOM 776 N N . TYR A 1 93 ? 15.506 -16.056 -33.709 1.00 69.25 93 TYR A N 1
ATOM 777 C CA . TYR A 1 93 ? 16.400 -15.000 -34.188 1.00 69.25 93 TYR A CA 1
ATOM 778 C C . TYR A 1 93 ? 16.167 -14.597 -35.656 1.00 69.25 93 TYR A C 1
ATOM 780 O O . TYR A 1 93 ? 16.547 -15.293 -36.593 1.00 69.25 93 TYR A O 1
ATOM 788 N N . ASP A 1 94 ? 15.564 -13.429 -35.851 1.00 82.00 94 ASP A N 1
ATOM 789 C CA . ASP A 1 94 ? 15.288 -12.830 -37.153 1.00 82.00 94 ASP A CA 1
ATOM 790 C C . ASP A 1 94 ? 15.906 -11.425 -37.222 1.00 82.00 94 ASP A C 1
ATOM 792 O O . ASP A 1 94 ? 15.564 -10.539 -36.434 1.00 82.00 94 ASP A O 1
ATOM 796 N N . ASP A 1 95 ? 16.818 -11.212 -38.173 1.00 77.56 95 ASP A N 1
ATOM 797 C CA . ASP A 1 95 ? 17.561 -9.953 -38.319 1.00 77.56 95 ASP A CA 1
ATOM 798 C C . ASP A 1 95 ? 16.640 -8.739 -38.540 1.00 77.56 95 ASP A C 1
ATOM 800 O O . ASP A 1 95 ? 16.897 -7.649 -38.021 1.00 77.56 95 ASP A O 1
ATOM 804 N N . GLY A 1 96 ? 15.539 -8.920 -39.277 1.00 77.50 96 GLY A N 1
ATOM 805 C CA . GLY A 1 96 ? 14.577 -7.859 -39.570 1.00 77.50 96 GLY A CA 1
ATOM 806 C C . GLY A 1 96 ? 13.753 -7.474 -38.345 1.00 77.50 96 GLY A C 1
ATOM 807 O O . GLY A 1 96 ? 13.538 -6.287 -38.078 1.00 77.50 96 GLY A O 1
ATOM 808 N N . VAL A 1 97 ? 13.335 -8.466 -37.558 1.00 78.38 97 VAL A N 1
ATOM 809 C CA . VAL A 1 97 ? 12.655 -8.236 -36.278 1.00 78.38 97 VAL A CA 1
ATOM 810 C C . VAL A 1 97 ? 13.612 -7.610 -35.264 1.00 78.38 97 VAL A C 1
ATOM 812 O O . VAL A 1 97 ? 13.231 -6.669 -34.568 1.00 78.38 97 VAL A O 1
ATOM 815 N N . TYR A 1 98 ? 14.860 -8.079 -35.198 1.00 71.50 98 TYR A N 1
ATOM 816 C CA . TYR A 1 98 ? 15.884 -7.523 -34.317 1.00 71.50 98 TYR A CA 1
ATOM 817 C C . TYR A 1 98 ? 16.136 -6.036 -34.597 1.00 71.50 98 TYR A C 1
ATOM 819 O O . TYR A 1 98 ? 16.074 -5.215 -33.676 1.00 71.50 98 TYR A O 1
ATOM 827 N N . GLU A 1 99 ? 16.373 -5.674 -35.859 1.00 76.81 99 GLU A N 1
ATOM 828 C CA . GLU A 1 99 ? 16.636 -4.287 -36.245 1.00 76.81 99 GLU A CA 1
ATOM 829 C C . GLU A 1 99 ? 15.404 -3.398 -36.016 1.00 76.81 99 GLU A C 1
ATOM 831 O O . GLU A 1 99 ? 15.524 -2.270 -35.535 1.00 76.81 99 GLU A O 1
ATOM 836 N N . PHE A 1 100 ? 14.195 -3.911 -36.260 1.00 84.00 100 PHE A N 1
ATOM 837 C CA . PHE A 1 100 ? 12.964 -3.203 -35.914 1.00 84.00 100 PHE A CA 1
ATOM 838 C C . PHE A 1 100 ? 12.853 -2.926 -34.404 1.00 84.00 100 PHE A C 1
ATOM 840 O O . PHE A 1 100 ? 12.633 -1.781 -34.009 1.00 84.00 100 PHE A O 1
ATOM 847 N N . LEU A 1 101 ? 13.039 -3.940 -33.552 1.00 72.19 101 LEU A N 1
ATOM 848 C CA . LEU A 1 101 ? 12.931 -3.802 -32.093 1.00 72.19 101 LEU A CA 1
ATOM 849 C C . LEU A 1 101 ? 13.965 -2.822 -31.527 1.00 72.19 101 LEU A C 1
ATOM 851 O O . LEU A 1 101 ? 13.651 -2.036 -30.633 1.00 72.19 101 LEU A O 1
ATOM 855 N N . LYS A 1 102 ? 15.179 -2.831 -32.083 1.00 71.56 10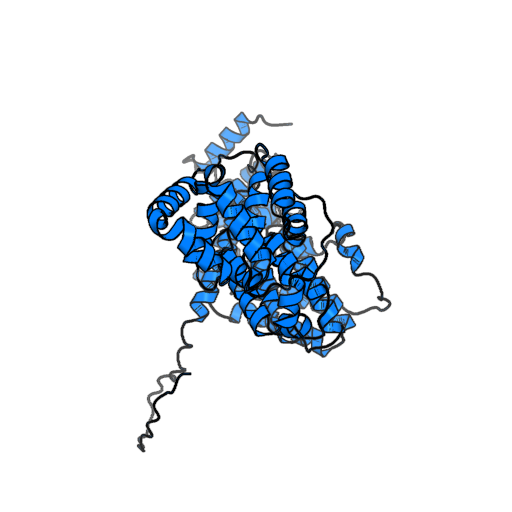2 LYS A N 1
ATOM 856 C CA . LYS A 1 102 ? 16.231 -1.865 -31.757 1.00 71.56 102 LYS A CA 1
ATOM 857 C C . LYS A 1 102 ? 15.824 -0.432 -32.125 1.00 71.56 102 LYS A C 1
ATOM 859 O O . LYS A 1 102 ? 16.009 0.479 -31.329 1.00 71.56 102 LYS A O 1
ATOM 864 N N . ASN A 1 103 ? 15.224 -0.218 -33.294 1.00 72.75 103 ASN A N 1
ATOM 865 C CA . ASN A 1 103 ? 14.756 1.113 -33.698 1.00 72.75 103 ASN A CA 1
ATOM 866 C C . ASN A 1 103 ? 13.566 1.601 -32.857 1.00 72.75 103 ASN A C 1
ATOM 868 O O . ASN A 1 103 ? 13.481 2.778 -32.507 1.00 72.75 103 ASN A O 1
ATOM 872 N N . VAL A 1 104 ? 12.677 0.691 -32.459 1.00 70.06 104 VAL A N 1
ATOM 873 C CA . VAL A 1 104 ? 11.573 0.995 -31.543 1.00 70.06 104 VAL A CA 1
ATOM 874 C C . VAL A 1 104 ? 12.072 1.383 -30.148 1.00 70.06 104 VAL A C 1
ATOM 876 O O . VAL A 1 104 ? 11.512 2.305 -29.549 1.00 70.06 104 VAL A O 1
ATOM 879 N N . SER A 1 105 ? 13.123 0.739 -29.627 1.00 56.72 105 SER A N 1
ATOM 880 C CA . SER A 1 105 ? 13.652 1.079 -28.300 1.00 56.72 105 SER A CA 1
ATOM 881 C C . SER A 1 105 ? 14.176 2.518 -28.242 1.00 56.72 105 SER A C 1
ATOM 883 O O . SER A 1 105 ? 13.886 3.221 -27.273 1.00 56.72 105 SER A O 1
ATOM 885 N N . TYR A 1 106 ? 14.826 3.009 -29.305 1.00 63.28 106 TYR A N 1
ATOM 886 C CA . TYR A 1 106 ? 15.243 4.413 -29.404 1.00 63.28 106 TYR A CA 1
ATOM 887 C C . TYR A 1 106 ? 14.056 5.395 -29.330 1.00 63.28 106 TYR A C 1
ATOM 889 O O . TYR A 1 106 ? 14.145 6.411 -28.643 1.00 63.28 106 TYR A O 1
ATOM 897 N N . LEU A 1 107 ? 12.911 5.075 -29.945 1.00 61.78 107 LEU A N 1
ATOM 898 C CA . LEU A 1 107 ? 11.716 5.938 -29.939 1.00 61.78 107 LEU A CA 1
ATOM 899 C C . LEU A 1 107 ? 11.000 6.021 -28.588 1.00 61.78 107 LEU A C 1
ATOM 901 O O . LEU A 1 107 ? 10.499 7.083 -28.202 1.00 61.78 107 LEU A O 1
ATOM 905 N N . ILE A 1 108 ? 10.939 4.899 -27.867 1.00 55.31 108 ILE A N 1
ATOM 906 C CA . ILE A 1 108 ? 10.393 4.840 -26.503 1.00 55.31 108 ILE A CA 1
ATOM 907 C C . ILE A 1 108 ? 11.170 5.807 -25.600 1.00 55.31 108 ILE A C 1
ATOM 909 O O . ILE A 1 108 ? 10.576 6.500 -24.775 1.00 55.31 108 ILE A O 1
ATOM 913 N N . ILE A 1 109 ? 12.481 5.905 -25.820 1.00 44.81 109 ILE A N 1
ATOM 914 C CA . ILE A 1 109 ? 13.412 6.692 -25.017 1.00 44.81 109 ILE A CA 1
ATOM 915 C C . ILE A 1 109 ? 13.403 8.177 -25.419 1.00 44.81 109 ILE A C 1
ATOM 917 O O . ILE A 1 109 ? 13.195 9.016 -24.547 1.00 44.81 109 ILE A O 1
ATOM 921 N N . GLU A 1 110 ? 13.527 8.529 -26.706 1.00 49.47 110 GLU A N 1
ATOM 922 C CA . GLU A 1 110 ? 13.511 9.936 -27.167 1.00 49.47 110 GLU A CA 1
ATOM 923 C C . GLU A 1 110 ? 12.236 10.683 -26.749 1.00 49.47 110 GLU A C 1
ATOM 925 O O . GLU A 1 110 ? 12.295 11.824 -26.293 1.00 49.47 110 GLU A O 1
ATOM 930 N N . SER A 1 111 ? 11.072 10.030 -26.833 1.00 45.97 111 SER A N 1
ATOM 931 C CA . SER A 1 111 ? 9.807 10.660 -26.438 1.00 45.97 111 SER A CA 1
ATOM 932 C C . SER A 1 111 ? 9.710 10.930 -24.929 1.00 45.97 111 SER A C 1
ATOM 934 O O . SER A 1 111 ? 8.916 11.769 -24.510 1.00 45.97 111 SER A O 1
ATOM 936 N N . ASN A 1 112 ? 10.449 10.190 -24.092 1.00 39.31 112 ASN A N 1
ATOM 937 C CA . ASN A 1 112 ? 10.492 10.364 -22.632 1.00 39.31 112 ASN A CA 1
ATOM 938 C C . ASN A 1 112 ? 11.451 11.488 -22.203 1.00 39.31 112 ASN A C 1
ATOM 940 O O . ASN A 1 112 ? 11.404 11.909 -21.051 1.00 39.31 112 ASN A O 1
ATOM 944 N N . ILE A 1 113 ? 12.310 11.958 -23.113 1.00 38.47 113 ILE A N 1
ATOM 945 C CA . ILE A 1 113 ? 13.382 12.922 -22.836 1.00 38.47 113 ILE A CA 1
ATOM 946 C C . ILE A 1 113 ? 12.988 14.355 -23.245 1.00 38.47 113 ILE A C 1
ATOM 948 O O . ILE A 1 113 ? 13.607 15.306 -22.773 1.00 38.47 113 ILE A O 1
ATOM 952 N N . SER A 1 114 ? 11.930 14.554 -24.049 1.00 36.28 114 SER A N 1
ATOM 953 C CA . SER A 1 114 ? 11.418 15.899 -24.352 1.00 36.28 114 SER A CA 1
ATOM 954 C C . SER A 1 114 ? 10.814 16.539 -23.094 1.00 36.28 114 SER A C 1
ATOM 956 O O . SER A 1 114 ? 9.683 16.251 -22.700 1.00 36.28 114 SER A O 1
ATOM 958 N N . THR A 1 115 ? 11.593 17.414 -22.476 1.00 37.50 115 THR A N 1
ATOM 959 C CA . THR A 1 115 ? 11.392 18.123 -21.206 1.00 37.50 115 THR A CA 1
ATOM 960 C C . THR A 1 115 ? 10.196 19.083 -21.152 1.00 37.50 115 THR A C 1
ATOM 962 O O . THR A 1 115 ? 10.012 19.750 -20.140 1.00 37.50 115 THR A O 1
ATOM 965 N N . GLU A 1 116 ? 9.350 19.163 -22.180 1.00 34.78 116 GLU A N 1
ATOM 966 C CA . GLU A 1 116 ? 8.379 20.262 -22.305 1.00 34.78 116 GLU A CA 1
ATOM 967 C C . GLU A 1 116 ? 6.973 20.000 -21.744 1.00 34.78 116 GLU A C 1
ATOM 969 O O . GLU A 1 116 ? 6.200 20.944 -21.650 1.00 34.78 116 GLU A O 1
ATOM 974 N N . ASN A 1 117 ? 6.605 18.782 -21.325 1.00 32.25 117 ASN A N 1
ATOM 975 C CA . ASN A 1 117 ? 5.221 18.514 -20.874 1.00 32.25 117 ASN A CA 1
ATOM 976 C C . ASN A 1 117 ? 5.090 17.655 -19.608 1.00 32.25 117 ASN A C 1
ATOM 978 O O . ASN A 1 117 ? 4.040 17.055 -19.368 1.00 32.25 117 ASN A O 1
ATOM 982 N N . ILE A 1 118 ? 6.121 17.597 -18.763 1.00 38.56 118 ILE A N 1
ATOM 983 C CA . ILE A 1 118 ? 5.938 17.036 -17.419 1.00 38.56 118 ILE A CA 1
ATOM 984 C C . ILE A 1 118 ? 5.162 18.078 -16.614 1.00 38.56 118 ILE A C 1
ATOM 986 O O . ILE A 1 118 ? 5.587 19.222 -16.495 1.00 38.56 118 ILE A O 1
ATOM 990 N N . ASN A 1 119 ? 3.998 17.695 -16.096 1.00 38.19 119 ASN A N 1
ATOM 991 C CA . ASN A 1 119 ? 3.124 18.556 -15.305 1.00 38.19 119 ASN A CA 1
ATOM 992 C C . ASN A 1 119 ? 3.806 18.865 -13.951 1.00 38.19 119 ASN A C 1
ATOM 994 O O . ASN A 1 119 ? 3.605 18.172 -12.950 1.00 38.19 119 ASN A O 1
ATOM 998 N N . LEU A 1 120 ? 4.691 19.869 -13.966 1.00 40.31 120 LEU A N 1
ATOM 999 C CA . LEU A 1 120 ? 5.613 20.284 -12.897 1.00 40.31 120 LEU A CA 1
ATOM 1000 C C . LEU A 1 120 ? 4.904 20.709 -11.598 1.00 40.31 120 LEU A C 1
ATOM 1002 O O . LEU A 1 120 ? 5.533 20.766 -10.543 1.00 40.31 120 LEU A O 1
ATOM 1006 N N . GLU A 1 121 ? 3.588 20.922 -11.627 1.00 40.88 121 GLU A N 1
ATOM 1007 C CA . GLU A 1 121 ? 2.806 21.329 -10.454 1.00 40.88 121 GLU A CA 1
ATOM 1008 C C . GLU A 1 121 ? 2.768 20.278 -9.330 1.00 40.88 121 GLU A C 1
ATOM 1010 O O . GLU A 1 121 ? 2.581 20.636 -8.169 1.00 40.88 121 GLU A O 1
ATOM 1015 N N . LYS A 1 122 ? 2.992 18.985 -9.622 1.00 40.62 122 LYS A N 1
ATOM 1016 C CA . LYS A 1 122 ? 3.023 17.927 -8.586 1.00 40.62 122 LYS A CA 1
ATOM 1017 C C . LYS A 1 122 ? 4.388 17.747 -7.905 1.00 40.62 122 LYS A C 1
ATOM 1019 O O . LYS A 1 122 ? 4.460 17.063 -6.885 1.00 40.62 122 LYS A O 1
ATOM 1024 N N . ILE A 1 123 ? 5.457 18.335 -8.451 1.00 39.00 123 ILE A N 1
ATOM 1025 C CA . ILE A 1 123 ? 6.860 18.107 -8.039 1.00 39.00 123 ILE A CA 1
ATOM 1026 C C . ILE A 1 123 ? 7.433 19.294 -7.235 1.00 39.00 123 ILE A C 1
ATOM 1028 O O . ILE A 1 123 ? 8.493 19.176 -6.622 1.00 39.00 123 ILE A O 1
ATOM 1032 N N . SER A 1 124 ? 6.690 20.399 -7.133 1.00 42.06 124 SER A N 1
ATOM 1033 C CA . SER A 1 124 ? 7.094 21.655 -6.476 1.00 42.06 124 SER A CA 1
ATOM 1034 C C . SER A 1 124 ? 7.468 21.544 -4.987 1.00 42.06 124 SER A C 1
ATOM 1036 O O . SER A 1 124 ? 8.027 22.474 -4.419 1.00 42.06 124 SER A O 1
ATOM 1038 N N . ASN A 1 125 ? 7.237 20.397 -4.341 1.00 42.91 125 ASN A N 1
ATOM 1039 C CA . ASN A 1 125 ? 7.607 20.155 -2.942 1.00 42.91 125 ASN A CA 1
ATOM 1040 C C . ASN A 1 125 ? 9.053 19.652 -2.727 1.00 42.91 125 ASN A C 1
ATOM 1042 O O . ASN A 1 125 ? 9.411 19.334 -1.593 1.00 42.91 125 ASN A O 1
ATOM 1046 N N . LEU A 1 126 ? 9.876 19.538 -3.776 1.00 40.84 126 LEU A N 1
ATOM 1047 C CA . LEU A 1 126 ? 11.281 19.098 -3.677 1.00 40.84 126 LEU A CA 1
ATOM 1048 C C . LEU A 1 126 ? 12.302 20.223 -3.915 1.00 40.84 126 LEU A C 1
ATOM 1050 O O . LEU A 1 126 ? 13.505 19.964 -3.916 1.00 40.84 126 LEU A O 1
ATOM 1054 N N . GLU A 1 127 ? 11.848 21.461 -4.109 1.00 38.16 127 GLU A N 1
ATOM 1055 C CA . GLU A 1 127 ? 12.713 22.585 -4.464 1.00 38.16 127 GLU A CA 1
ATOM 1056 C C . GLU A 1 127 ? 13.151 23.375 -3.233 1.00 38.16 127 GLU A C 1
ATOM 1058 O O . GLU A 1 127 ? 12.493 24.287 -2.741 1.00 38.16 127 GLU A O 1
ATOM 1063 N N . GLY A 1 128 ? 14.327 23.008 -2.750 1.00 36.31 128 GLY A N 1
ATOM 1064 C CA . GLY A 1 128 ? 15.144 23.840 -1.892 1.00 36.31 128 GLY A CA 1
ATOM 1065 C C . GLY A 1 128 ? 16.541 23.253 -1.900 1.00 36.31 128 GLY A C 1
ATOM 1066 O O . GLY A 1 128 ? 16.716 22.135 -1.427 1.00 36.31 128 GLY A O 1
ATOM 1067 N N . VAL A 1 129 ? 17.512 24.020 -2.401 1.00 34.06 129 VAL A N 1
ATOM 1068 C CA . VAL A 1 129 ? 18.948 23.694 -2.515 1.00 34.06 129 VAL A CA 1
ATOM 1069 C C . VAL A 1 129 ? 19.348 23.000 -3.821 1.00 34.06 129 VAL A C 1
ATOM 1071 O O . VAL A 1 129 ? 19.684 21.828 -3.785 1.00 34.06 129 VAL A O 1
ATOM 1074 N N . PHE A 1 130 ? 19.424 23.720 -4.947 1.00 38.06 130 PHE A N 1
ATOM 1075 C CA . PHE A 1 130 ? 20.293 23.297 -6.058 1.00 38.06 130 PHE A CA 1
ATOM 1076 C C . PHE A 1 130 ? 20.916 24.510 -6.767 1.00 38.06 130 PHE A C 1
ATOM 1078 O O . PHE A 1 130 ? 20.332 25.083 -7.679 1.00 38.06 130 PHE A O 1
ATOM 1085 N N . GLU A 1 131 ? 22.125 24.874 -6.341 1.00 38.00 131 GLU A N 1
ATOM 1086 C CA . GLU A 1 131 ? 23.141 25.510 -7.184 1.00 38.00 131 GLU A CA 1
ATOM 1087 C C . GLU A 1 131 ? 24.272 24.480 -7.325 1.00 38.00 131 GLU A C 1
ATOM 1089 O O . GLU A 1 131 ? 24.869 24.114 -6.312 1.00 38.00 131 GLU A O 1
ATOM 1094 N N . ASN A 1 132 ? 24.465 23.929 -8.534 1.00 39.25 132 ASN A N 1
ATOM 1095 C CA . ASN A 1 132 ? 25.739 23.498 -9.151 1.00 39.25 132 ASN A CA 1
ATOM 1096 C C . ASN A 1 132 ? 25.507 22.516 -10.321 1.00 39.25 132 ASN A C 1
ATOM 1098 O O . ASN A 1 132 ? 24.688 21.600 -10.228 1.00 39.25 132 ASN A O 1
ATOM 1102 N N . ASP A 1 133 ? 26.285 22.693 -11.396 1.00 46.22 133 ASP A N 1
ATOM 1103 C CA . ASP A 1 133 ? 26.328 21.865 -12.611 1.00 46.22 133 ASP A CA 1
ATOM 1104 C C . ASP A 1 133 ? 26.835 20.435 -12.320 1.00 46.22 133 ASP A C 1
ATOM 1106 O O . ASP A 1 133 ? 28.018 20.123 -12.465 1.00 46.22 133 ASP A O 1
ATOM 1110 N N . LEU A 1 134 ? 25.947 19.540 -11.884 1.00 58.38 134 LEU A N 1
ATOM 1111 C CA . LEU A 1 134 ? 26.234 18.105 -11.791 1.00 58.38 134 LEU A CA 1
ATOM 1112 C C . LEU A 1 134 ? 26.090 17.456 -13.182 1.00 58.38 134 LEU A C 1
ATOM 1114 O O . LEU A 1 134 ? 25.049 17.590 -13.822 1.00 58.38 134 LEU A O 1
ATOM 1118 N N . ASP A 1 135 ? 27.097 16.705 -13.648 1.00 66.94 135 ASP A N 1
ATOM 1119 C CA . ASP A 1 135 ? 26.961 15.873 -14.856 1.00 66.94 135 ASP A CA 1
ATOM 1120 C C . ASP A 1 135 ? 26.069 14.656 -14.556 1.00 66.94 135 ASP A C 1
ATOM 1122 O O . ASP A 1 135 ? 26.487 13.676 -13.929 1.00 66.94 135 ASP A O 1
ATOM 1126 N N . LEU A 1 136 ? 24.809 14.743 -14.985 1.00 76.12 136 LEU A N 1
ATOM 1127 C CA . LEU A 1 136 ? 23.775 13.726 -14.779 1.00 76.12 136 LEU A CA 1
ATOM 1128 C C . LEU A 1 136 ? 23.577 12.820 -16.006 1.00 76.12 136 LEU A C 1
ATOM 1130 O O . LEU A 1 136 ? 22.814 11.853 -15.928 1.00 76.12 136 LEU A O 1
ATOM 1134 N N . ASN A 1 137 ? 24.263 13.078 -17.128 1.00 74.38 137 ASN A N 1
ATOM 1135 C CA . ASN A 1 137 ? 24.051 12.348 -18.387 1.00 74.38 137 ASN A CA 1
ATOM 1136 C C . ASN A 1 137 ? 24.332 10.850 -18.250 1.00 74.38 137 ASN A C 1
ATOM 1138 O O . ASN A 1 137 ? 23.632 10.018 -18.831 1.00 74.38 137 ASN A O 1
ATOM 1142 N N . TRP A 1 138 ? 25.319 10.487 -17.431 1.00 76.88 138 TRP A N 1
ATOM 1143 C CA . TRP A 1 138 ? 25.651 9.087 -17.187 1.00 76.88 138 TRP A CA 1
ATOM 1144 C C . TRP A 1 138 ? 24.494 8.311 -16.535 1.00 76.88 138 TRP A C 1
ATOM 1146 O O . TRP A 1 138 ? 24.358 7.121 -16.806 1.00 76.88 138 TRP A O 1
ATOM 1156 N N . ILE A 1 139 ? 23.639 8.958 -15.728 1.00 82.62 139 ILE A N 1
ATOM 1157 C CA . ILE A 1 139 ? 22.481 8.314 -15.081 1.00 82.62 139 ILE A CA 1
ATOM 1158 C C . ILE A 1 139 ? 21.446 7.934 -16.137 1.00 82.62 139 ILE A C 1
ATOM 1160 O O . ILE A 1 139 ? 20.956 6.806 -16.141 1.00 82.62 139 ILE A O 1
ATOM 1164 N N . TYR A 1 140 ? 21.162 8.839 -17.075 1.00 79.06 140 TYR A N 1
ATOM 1165 C CA . TYR A 1 140 ? 20.258 8.569 -18.195 1.00 79.06 140 TYR A CA 1
ATOM 1166 C C . TYR A 1 140 ? 20.764 7.415 -19.065 1.00 79.06 140 TYR A C 1
ATOM 1168 O O . TYR A 1 140 ? 20.014 6.479 -19.349 1.00 79.06 140 TYR A O 1
ATOM 1176 N N . ILE A 1 141 ? 22.055 7.429 -19.411 1.00 72.88 141 ILE A N 1
ATOM 1177 C CA . ILE A 1 141 ? 22.699 6.339 -20.158 1.00 72.88 141 ILE A CA 1
ATOM 1178 C C . ILE A 1 141 ? 22.600 5.021 -19.375 1.00 72.88 141 ILE A C 1
ATOM 1180 O O . ILE A 1 141 ? 22.307 3.971 -19.948 1.00 72.88 141 ILE A O 1
ATOM 1184 N N . TYR A 1 142 ? 22.792 5.057 -18.056 1.00 81.88 142 TYR A N 1
ATOM 1185 C CA . TYR A 1 142 ? 22.696 3.872 -17.209 1.00 81.88 142 TYR A CA 1
ATOM 1186 C C . TYR A 1 142 ? 21.284 3.281 -17.191 1.00 81.88 142 TYR A C 1
ATOM 1188 O O . TYR A 1 142 ? 21.120 2.062 -17.317 1.00 81.88 142 TYR A O 1
ATOM 1196 N N . ILE A 1 143 ? 20.264 4.133 -17.054 1.00 86.06 143 ILE A N 1
ATOM 1197 C CA . ILE A 1 143 ? 18.854 3.730 -17.100 1.00 86.06 143 ILE A CA 1
ATOM 1198 C C . ILE A 1 143 ? 18.545 3.096 -18.456 1.00 86.06 143 ILE A C 1
ATOM 1200 O O . ILE A 1 143 ? 17.944 2.026 -18.490 1.00 86.06 143 ILE A O 1
ATOM 1204 N N . GLN A 1 144 ? 19.023 3.681 -19.556 1.00 75.69 144 GLN A N 1
ATOM 1205 C CA . GLN A 1 144 ? 18.854 3.130 -20.902 1.00 75.69 144 GLN A CA 1
ATOM 1206 C C . GLN A 1 144 ? 19.489 1.741 -21.045 1.00 75.69 144 GLN A C 1
ATOM 1208 O O . GLN A 1 144 ? 18.818 0.787 -21.434 1.00 75.69 144 GLN A O 1
ATOM 1213 N N . ILE A 1 145 ? 20.762 1.593 -20.671 1.00 73.19 145 ILE A N 1
ATOM 1214 C CA . ILE A 1 145 ? 21.470 0.307 -20.756 1.00 73.19 145 ILE A CA 1
ATOM 1215 C C . ILE A 1 145 ? 20.799 -0.753 -19.864 1.00 73.19 145 ILE A C 1
ATOM 1217 O O . ILE A 1 145 ? 20.786 -1.942 -20.205 1.00 73.19 145 ILE A O 1
ATOM 1221 N N . SER A 1 146 ? 20.268 -0.333 -18.713 1.00 84.62 146 SER A N 1
ATOM 1222 C CA . SER A 1 146 ? 19.542 -1.200 -17.784 1.00 84.62 146 SER A CA 1
ATOM 1223 C C . SER A 1 146 ? 18.184 -1.614 -18.333 1.00 84.62 146 SER A C 1
ATOM 1225 O O . SER A 1 146 ? 17.835 -2.786 -18.229 1.00 84.62 146 SER A O 1
ATOM 1227 N N . TRP A 1 147 ? 17.455 -0.693 -18.963 1.00 84.44 147 TRP A N 1
ATOM 1228 C CA . TRP A 1 147 ? 16.176 -0.959 -19.610 1.00 84.44 147 TRP A CA 1
ATOM 1229 C C . TRP A 1 147 ? 16.323 -1.933 -20.775 1.00 84.44 147 TRP A C 1
ATOM 1231 O O . TRP A 1 147 ? 15.632 -2.948 -20.806 1.00 84.44 147 TRP A O 1
ATOM 1241 N N . ASP A 1 148 ? 17.280 -1.693 -21.674 1.00 71.75 148 ASP A N 1
ATOM 1242 C CA . ASP A 1 148 ? 17.546 -2.584 -22.806 1.00 71.75 148 ASP A CA 1
ATOM 1243 C C . ASP A 1 148 ? 17.904 -3.999 -22.338 1.00 71.75 148 ASP A C 1
ATOM 1245 O O . ASP A 1 148 ? 17.476 -4.989 -22.929 1.00 71.75 148 ASP A O 1
ATOM 1249 N N . HIS A 1 149 ? 18.682 -4.108 -21.258 1.00 73.88 149 HIS A N 1
ATOM 1250 C CA . HIS A 1 149 ? 19.005 -5.393 -20.641 1.00 73.88 149 HIS A CA 1
ATOM 1251 C C . HIS A 1 149 ? 17.777 -6.045 -20.007 1.00 73.88 149 HIS A C 1
ATOM 1253 O O . HIS A 1 149 ? 17.521 -7.226 -20.229 1.00 73.88 149 HIS A O 1
ATOM 1259 N N . PHE A 1 150 ? 17.002 -5.281 -19.240 1.00 80.38 150 PHE A N 1
ATOM 1260 C CA . PHE A 1 150 ? 15.804 -5.776 -18.582 1.00 80.38 150 PHE A CA 1
ATOM 1261 C C . PHE A 1 150 ? 14.798 -6.307 -19.602 1.00 80.38 150 PHE A C 1
ATOM 1263 O O . PHE A 1 150 ? 14.370 -7.448 -19.477 1.00 80.38 150 PHE A O 1
ATOM 1270 N N . VAL A 1 151 ? 14.475 -5.542 -20.648 1.00 74.88 151 VAL A N 1
ATOM 1271 C CA . VAL A 1 151 ? 13.509 -5.950 -21.679 1.00 74.88 151 VAL A CA 1
ATOM 1272 C C . VAL A 1 151 ? 13.927 -7.265 -22.339 1.00 74.88 151 VAL A C 1
ATOM 1274 O O . VAL A 1 151 ? 13.101 -8.171 -22.412 1.00 74.88 151 VAL A O 1
ATOM 1277 N N . ARG A 1 152 ? 15.210 -7.416 -22.708 1.00 68.31 152 ARG A N 1
ATOM 1278 C CA . ARG A 1 152 ? 15.760 -8.635 -23.340 1.00 68.31 152 ARG A CA 1
ATOM 1279 C C . ARG A 1 152 ? 15.650 -9.896 -22.485 1.00 68.31 152 ARG A C 1
ATOM 1281 O O . ARG A 1 152 ? 15.632 -10.993 -23.026 1.00 68.31 152 ARG A O 1
ATOM 1288 N N . TYR A 1 153 ? 15.661 -9.755 -21.162 1.00 68.62 153 TYR A N 1
ATOM 1289 C CA . TYR A 1 153 ? 15.785 -10.899 -20.253 1.00 68.62 153 TYR A CA 1
ATOM 1290 C C . TYR A 1 153 ? 14.635 -11.015 -19.247 1.00 68.62 153 TYR A C 1
ATOM 1292 O O . TYR A 1 153 ? 14.614 -11.961 -18.465 1.00 68.62 153 TYR A O 1
ATOM 1300 N N . SER A 1 154 ? 13.669 -10.093 -19.257 1.00 66.06 154 SER A N 1
ATOM 1301 C CA . SER A 1 154 ? 12.563 -10.003 -18.285 1.00 66.06 154 SER A CA 1
ATOM 1302 C C . SER A 1 154 ? 11.662 -11.241 -18.240 1.00 66.06 154 SER A C 1
ATOM 1304 O O . SER A 1 154 ? 10.978 -11.468 -17.241 1.00 66.06 154 SER A O 1
ATOM 1306 N N . ARG A 1 155 ? 11.659 -12.043 -19.311 1.00 57.56 155 ARG A N 1
ATOM 1307 C CA . ARG A 1 155 ? 10.911 -13.303 -19.419 1.00 57.56 155 ARG A CA 1
ATOM 1308 C C . ARG A 1 155 ? 11.680 -14.521 -18.916 1.00 57.56 155 ARG A C 1
ATOM 1310 O O . ARG A 1 155 ? 11.071 -15.560 -18.680 1.00 57.56 155 ARG A O 1
ATOM 1317 N N . ILE A 1 156 ? 12.993 -14.404 -18.719 1.00 58.59 156 ILE A N 1
ATOM 1318 C CA . ILE A 1 156 ? 13.787 -15.458 -18.094 1.00 58.59 156 ILE A CA 1
ATOM 1319 C C . ILE A 1 156 ? 13.524 -15.378 -16.586 1.00 58.59 156 ILE A C 1
ATOM 1321 O O . ILE A 1 156 ? 13.788 -14.324 -16.002 1.00 58.59 156 ILE A O 1
ATOM 1325 N N . PRO A 1 157 ? 13.048 -16.454 -15.928 1.00 53.41 157 PRO A N 1
ATOM 1326 C CA . PRO A 1 157 ? 12.748 -16.467 -14.495 1.00 53.41 157 PRO A CA 1
ATOM 1327 C C . PRO A 1 157 ? 14.048 -16.480 -13.676 1.00 53.41 157 PRO A C 1
ATOM 1329 O O . PRO A 1 157 ? 14.429 -17.470 -13.060 1.00 53.41 157 PRO A O 1
ATOM 1332 N N . SER A 1 158 ? 14.786 -15.376 -13.726 1.00 66.00 158 SER A N 1
ATOM 1333 C CA . SER A 1 158 ? 16.091 -15.211 -13.103 1.00 66.00 158 SER A CA 1
ATOM 1334 C C . SER A 1 158 ? 16.307 -13.756 -12.696 1.00 66.00 158 SER A C 1
ATOM 1336 O O . SER A 1 158 ? 15.787 -12.826 -13.317 1.00 66.00 158 SER A O 1
ATOM 1338 N N . SER A 1 159 ? 17.149 -13.544 -11.684 1.00 74.81 159 SER A N 1
ATOM 1339 C CA . SER A 1 159 ? 17.595 -12.205 -11.280 1.00 74.81 159 SER A CA 1
ATOM 1340 C C . SER A 1 159 ? 18.483 -11.522 -12.327 1.00 74.81 159 SER A C 1
ATOM 1342 O O . SER A 1 159 ? 18.781 -10.338 -12.196 1.00 74.81 159 SER A O 1
ATOM 1344 N N . TYR A 1 160 ? 18.887 -12.236 -13.383 1.00 74.50 160 TYR A N 1
ATOM 1345 C CA . TYR A 1 160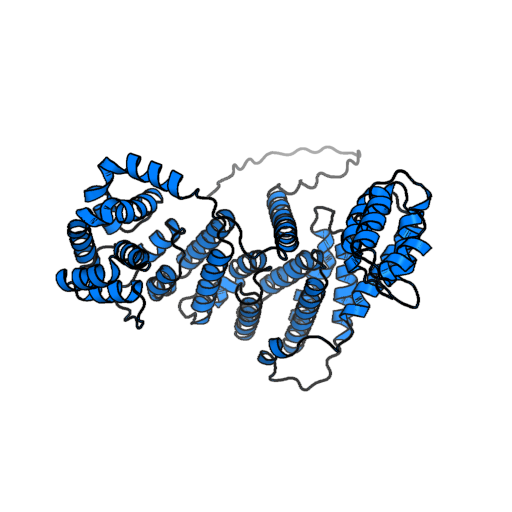 ? 19.788 -11.730 -14.413 1.00 74.50 160 TYR A CA 1
ATOM 1346 C C . TYR A 1 160 ? 19.229 -10.509 -15.149 1.00 74.50 160 TYR A C 1
ATOM 1348 O O . TYR A 1 160 ? 19.986 -9.591 -15.462 1.00 74.50 160 TYR A O 1
ATOM 1356 N N . CYS A 1 161 ? 17.912 -10.444 -15.368 1.00 70.88 161 CYS A N 1
ATOM 1357 C CA . CYS A 1 161 ? 17.269 -9.285 -15.993 1.00 70.88 161 CYS A CA 1
ATOM 1358 C C . CYS A 1 161 ? 17.439 -7.987 -15.184 1.00 70.88 161 CYS A C 1
ATOM 1360 O O . CYS A 1 161 ? 17.379 -6.900 -15.754 1.00 70.88 161 CYS A O 1
ATOM 1362 N N . TYR A 1 162 ? 17.732 -8.090 -13.885 1.00 84.56 162 TYR A N 1
ATOM 1363 C CA . TYR A 1 162 ? 17.971 -6.955 -12.998 1.00 84.56 162 TYR A CA 1
ATOM 1364 C C . TYR A 1 162 ? 19.456 -6.651 -12.763 1.00 84.56 162 TYR A C 1
ATOM 1366 O O . TYR A 1 162 ? 19.777 -5.662 -12.112 1.00 84.56 162 TYR A O 1
ATOM 1374 N N . ALA A 1 163 ? 20.375 -7.456 -13.307 1.00 77.69 163 ALA A N 1
ATOM 1375 C CA . ALA A 1 163 ? 21.798 -7.390 -12.966 1.00 77.69 163 ALA A CA 1
ATOM 1376 C C . ALA A 1 163 ? 22.417 -5.994 -13.146 1.00 77.69 163 ALA A C 1
ATOM 1378 O O . ALA A 1 163 ? 23.281 -5.599 -12.368 1.00 77.69 163 ALA A O 1
ATOM 1379 N N . LYS A 1 164 ? 21.971 -5.242 -14.159 1.00 81.75 164 LYS A N 1
ATOM 1380 C CA . LYS A 1 164 ? 22.440 -3.871 -14.385 1.00 81.75 164 LYS A CA 1
ATOM 1381 C C . LYS A 1 164 ? 21.767 -2.879 -13.440 1.00 81.75 164 LYS A C 1
ATOM 1383 O O . LYS A 1 164 ? 22.459 -2.147 -12.745 1.00 81.75 164 LYS A O 1
ATOM 1388 N N . ILE A 1 165 ? 20.436 -2.889 -13.350 1.00 91.38 165 ILE A N 1
ATOM 1389 C CA . ILE A 1 165 ? 19.718 -1.915 -12.515 1.00 91.38 165 ILE A CA 1
ATOM 1390 C C . ILE A 1 165 ? 20.040 -2.062 -11.020 1.00 91.38 165 ILE A C 1
ATOM 1392 O O . ILE A 1 165 ? 20.080 -1.059 -10.315 1.00 91.38 165 ILE A O 1
ATOM 1396 N N . ASP A 1 166 ? 20.349 -3.273 -10.548 1.00 90.06 166 ASP A N 1
ATOM 1397 C CA . ASP A 1 166 ? 20.694 -3.554 -9.148 1.00 90.06 166 ASP A CA 1
ATOM 1398 C C . ASP A 1 166 ? 21.956 -2.812 -8.669 1.00 90.06 166 ASP A C 1
ATOM 1400 O O . ASP A 1 166 ? 22.115 -2.566 -7.472 1.00 90.06 166 ASP A O 1
ATOM 1404 N N . LEU A 1 167 ? 22.853 -2.429 -9.582 1.00 87.38 167 LEU A N 1
ATOM 1405 C CA . LEU A 1 167 ? 24.090 -1.723 -9.241 1.00 87.38 167 LEU A CA 1
ATOM 1406 C C . LEU A 1 167 ? 23.876 -0.213 -9.065 1.00 87.38 167 LEU A C 1
ATOM 1408 O O . LEU A 1 167 ? 24.596 0.418 -8.288 1.00 87.38 167 LEU A O 1
ATOM 1412 N N . LEU A 1 168 ? 22.879 0.368 -9.745 1.00 89.88 168 LEU A N 1
ATOM 1413 C CA . LEU A 1 168 ? 22.666 1.816 -9.768 1.00 89.88 168 LEU A CA 1
ATOM 1414 C C . LEU A 1 168 ? 22.437 2.418 -8.370 1.00 89.88 168 LEU A C 1
ATOM 1416 O O . LEU A 1 168 ? 23.100 3.408 -8.061 1.00 89.88 168 LEU A O 1
ATOM 1420 N N . PRO A 1 169 ? 21.578 1.859 -7.489 1.00 92.88 169 PRO A N 1
ATOM 1421 C CA . PRO A 1 169 ? 21.351 2.444 -6.171 1.00 92.88 169 PRO A CA 1
ATOM 1422 C C . PRO A 1 169 ? 22.621 2.550 -5.329 1.00 92.88 169 PRO A C 1
ATOM 1424 O O . PRO A 1 169 ? 22.862 3.579 -4.703 1.00 92.88 169 PRO A O 1
ATOM 1427 N N . LYS A 1 170 ? 23.462 1.509 -5.355 1.00 87.00 170 LYS A N 1
ATOM 1428 C CA . LYS A 1 170 ? 24.739 1.505 -4.640 1.00 87.00 170 LYS A CA 1
ATOM 1429 C C . LYS A 1 170 ? 25.675 2.579 -5.198 1.00 87.00 170 LYS A C 1
ATOM 1431 O O . LYS A 1 170 ? 26.204 3.373 -4.430 1.00 87.00 170 LYS A O 1
ATOM 1436 N N . THR A 1 171 ? 25.820 2.654 -6.522 1.00 85.19 171 THR A N 1
ATOM 1437 C CA . THR A 1 171 ? 26.667 3.664 -7.179 1.00 85.19 171 THR A CA 1
ATOM 1438 C C . THR A 1 171 ? 26.210 5.096 -6.894 1.00 85.19 171 THR A C 1
ATOM 1440 O O . THR A 1 171 ? 27.050 5.980 -6.735 1.00 85.19 171 THR A O 1
ATOM 1443 N N . LEU A 1 172 ? 24.897 5.336 -6.812 1.00 88.25 172 LEU A N 1
ATOM 1444 C CA . LEU A 1 172 ? 24.348 6.641 -6.438 1.00 88.25 172 LEU A CA 1
ATOM 1445 C C . LEU A 1 172 ? 24.727 7.017 -5.000 1.00 88.25 172 LEU A C 1
ATOM 1447 O O . LEU A 1 172 ? 25.172 8.137 -4.765 1.00 88.25 172 LEU A O 1
ATOM 1451 N N . LEU A 1 173 ? 24.587 6.080 -4.059 1.00 87.88 173 LEU A N 1
ATOM 1452 C CA . LEU A 1 173 ? 24.844 6.316 -2.635 1.00 87.88 173 LEU A CA 1
ATOM 1453 C C . LEU A 1 173 ? 26.339 6.395 -2.275 1.00 87.88 173 LEU A C 1
ATOM 1455 O O . LEU A 1 173 ? 26.682 7.071 -1.311 1.00 87.88 173 LEU A O 1
ATOM 1459 N N . GLU A 1 174 ? 27.228 5.739 -3.028 1.00 83.25 174 GLU A N 1
ATOM 1460 C CA . GLU A 1 174 ? 28.686 5.760 -2.792 1.00 83.25 174 GLU A CA 1
ATOM 1461 C C . GLU A 1 174 ? 29.369 7.079 -3.182 1.00 83.25 174 GLU A C 1
ATOM 1463 O O . GLU A 1 174 ? 30.501 7.322 -2.767 1.00 83.25 174 GLU A O 1
ATOM 1468 N N . LYS A 1 175 ? 28.714 7.913 -3.999 1.00 76.88 175 LYS A N 1
ATOM 1469 C CA . LYS A 1 175 ? 29.255 9.203 -4.443 1.00 76.88 175 LYS A CA 1
ATOM 1470 C C . LYS A 1 175 ? 28.922 10.304 -3.433 1.00 76.88 175 LYS A C 1
ATOM 1472 O O . LYS A 1 175 ? 29.611 10.465 -2.435 1.00 76.88 175 LYS A O 1
ATOM 1477 N N . GLU A 1 176 ? 27.857 11.057 -3.686 1.00 82.88 176 GLU A N 1
ATOM 1478 C CA . GLU A 1 176 ? 27.417 12.170 -2.848 1.00 82.88 176 GLU A CA 1
ATOM 1479 C C . GLU A 1 176 ? 25.895 12.149 -2.706 1.00 82.88 176 GLU A C 1
ATOM 1481 O O . GLU A 1 176 ? 25.170 11.810 -3.642 1.00 82.88 176 GLU A O 1
ATOM 1486 N N . TRP A 1 177 ? 25.392 12.565 -1.543 1.00 85.75 177 TRP A N 1
ATOM 1487 C CA . TRP A 1 177 ? 23.954 12.585 -1.257 1.00 85.75 177 TRP A CA 1
ATOM 1488 C C . TRP A 1 177 ? 23.149 13.503 -2.186 1.00 85.75 177 TRP A C 1
ATOM 1490 O O . TRP A 1 177 ? 21.997 13.197 -2.492 1.00 85.75 177 TRP A O 1
ATOM 1500 N N . SER A 1 178 ? 23.729 14.619 -2.629 1.00 84.56 178 SER A N 1
ATOM 1501 C CA . SER A 1 178 ? 23.141 15.530 -3.623 1.00 84.56 178 SER A CA 1
ATOM 1502 C C . SER A 1 178 ? 22.895 14.807 -4.950 1.00 84.56 178 SER A C 1
ATOM 1504 O O . SER A 1 178 ? 21.772 14.793 -5.454 1.00 84.56 178 SER A O 1
ATOM 1506 N N . LEU A 1 179 ? 23.919 14.119 -5.459 1.00 81.38 179 LEU A N 1
ATOM 1507 C CA . LEU A 1 179 ? 23.847 13.322 -6.679 1.00 81.38 179 LEU A CA 1
ATOM 1508 C C . LEU A 1 179 ? 22.877 12.143 -6.539 1.00 81.38 179 LEU A C 1
ATOM 1510 O O . LEU A 1 179 ? 22.116 11.862 -7.462 1.00 81.38 179 LEU A O 1
ATOM 1514 N N . ALA A 1 180 ? 22.869 11.469 -5.384 1.00 87.25 180 ALA A N 1
ATOM 1515 C CA . ALA A 1 180 ? 21.943 10.374 -5.122 1.00 87.25 180 ALA A CA 1
ATOM 1516 C C . ALA A 1 180 ? 20.483 10.836 -5.216 1.00 87.25 180 ALA A C 1
ATOM 1518 O O . ALA A 1 180 ? 19.675 10.183 -5.877 1.00 87.25 180 ALA A O 1
ATOM 1519 N N . LYS A 1 181 ? 20.151 11.985 -4.608 1.00 89.00 181 LYS A N 1
ATOM 1520 C CA . LYS A 1 181 ? 18.805 12.575 -4.668 1.00 89.00 181 LYS A CA 1
ATOM 1521 C C . LYS A 1 181 ? 18.376 12.865 -6.105 1.00 89.00 181 LYS A C 1
ATOM 1523 O O . LYS A 1 181 ? 17.288 12.442 -6.495 1.00 89.00 181 LYS A O 1
ATOM 1528 N N . GLU A 1 182 ? 19.229 13.518 -6.891 1.00 86.69 182 GLU A N 1
ATOM 1529 C CA . GLU A 1 182 ? 18.921 13.820 -8.294 1.00 86.69 182 GLU A CA 1
ATOM 1530 C C . GLU A 1 182 ? 18.804 12.547 -9.143 1.00 86.69 182 GLU A C 1
ATOM 1532 O O . GLU A 1 182 ? 17.856 12.402 -9.911 1.00 86.69 182 GLU A O 1
ATOM 1537 N N . GLY A 1 183 ? 19.674 11.555 -8.941 1.00 89.06 183 GLY A N 1
ATOM 1538 C CA . GLY A 1 183 ? 19.570 10.270 -9.636 1.00 89.06 183 GLY A CA 1
ATOM 1539 C C . GLY A 1 183 ? 18.281 9.506 -9.325 1.00 89.06 183 GLY A C 1
ATOM 1540 O O . GLY A 1 183 ? 17.640 8.961 -10.226 1.00 89.06 183 GLY A O 1
ATOM 1541 N N . ILE A 1 184 ? 17.852 9.506 -8.061 1.00 92.62 184 ILE A N 1
ATOM 1542 C CA . ILE A 1 184 ? 16.579 8.901 -7.644 1.00 92.62 184 ILE A CA 1
ATOM 1543 C C . ILE A 1 184 ? 15.400 9.659 -8.262 1.00 92.62 184 ILE A C 1
ATOM 1545 O O . ILE A 1 184 ? 14.467 9.028 -8.759 1.00 92.62 184 ILE A O 1
ATOM 1549 N N . LYS A 1 185 ? 15.452 10.996 -8.285 1.00 90.31 185 LYS A N 1
ATOM 1550 C CA . LYS A 1 185 ? 14.438 11.845 -8.927 1.00 90.31 185 LYS A CA 1
ATOM 1551 C C . LYS A 1 185 ? 14.324 11.549 -10.424 1.00 90.31 185 LYS A C 1
ATOM 1553 O O . LYS A 1 185 ? 13.212 11.367 -10.912 1.00 90.31 185 LYS A O 1
ATOM 1558 N N . ILE A 1 186 ? 15.447 11.413 -11.133 1.00 89.44 186 ILE A N 1
AT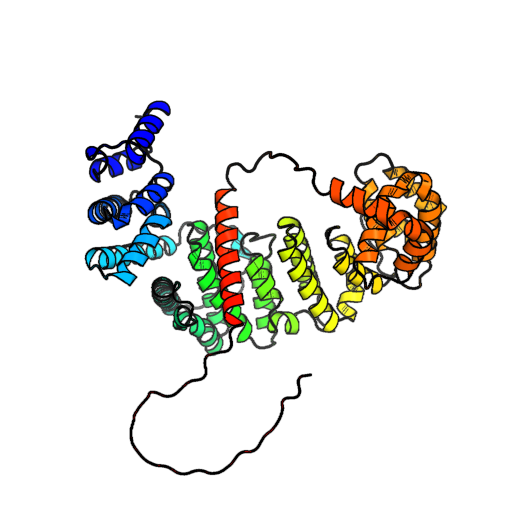OM 1559 C CA . ILE A 1 186 ? 15.477 11.018 -12.550 1.00 89.44 186 ILE A CA 1
ATOM 1560 C C . ILE A 1 186 ? 14.799 9.657 -12.748 1.00 89.44 186 ILE A C 1
ATOM 1562 O O . ILE A 1 186 ? 13.941 9.520 -13.618 1.00 89.44 186 ILE A O 1
ATOM 1566 N N . MET A 1 187 ? 15.131 8.661 -11.923 1.00 93.44 187 MET A N 1
ATOM 1567 C CA . MET A 1 187 ? 14.553 7.319 -12.035 1.00 93.44 187 MET A CA 1
ATOM 1568 C C . MET A 1 187 ? 13.041 7.299 -11.744 1.00 93.44 187 MET A C 1
ATOM 1570 O O . MET A 1 187 ? 12.283 6.611 -12.429 1.00 93.44 187 MET A O 1
ATOM 1574 N N . ILE A 1 188 ? 12.585 8.084 -10.763 1.00 93.38 188 ILE A N 1
ATOM 1575 C CA . ILE A 1 188 ? 11.158 8.273 -10.463 1.00 93.38 188 ILE A CA 1
ATOM 1576 C C . ILE A 1 188 ? 10.443 8.944 -11.642 1.00 93.38 188 ILE A C 1
ATOM 1578 O O . ILE A 1 188 ? 9.397 8.460 -12.069 1.00 93.38 188 ILE A O 1
ATOM 1582 N N . ASN A 1 189 ? 11.012 10.013 -12.205 1.00 87.62 189 ASN A N 1
ATOM 1583 C CA . ASN A 1 189 ? 10.440 10.712 -13.359 1.00 87.62 189 ASN A CA 1
ATOM 1584 C C . ASN A 1 189 ? 10.345 9.796 -14.583 1.00 87.62 189 ASN A C 1
ATOM 1586 O O . ASN A 1 189 ? 9.310 9.761 -15.250 1.00 87.62 189 ASN A O 1
ATOM 1590 N N . TRP A 1 190 ? 11.392 9.010 -14.843 1.00 90.56 190 TRP A N 1
ATOM 1591 C CA . TRP A 1 190 ? 11.394 8.006 -15.903 1.00 90.56 190 TRP A CA 1
ATOM 1592 C C . TRP A 1 190 ? 10.272 6.980 -15.711 1.00 90.56 190 TRP A C 1
ATOM 1594 O O . TRP A 1 190 ? 9.556 6.673 -16.666 1.00 90.56 190 TRP A O 1
ATOM 1604 N N . PHE A 1 191 ? 10.073 6.484 -14.486 1.00 90.62 191 PHE A N 1
ATOM 1605 C CA . PHE A 1 191 ? 9.002 5.534 -14.186 1.00 90.62 191 PHE A CA 1
ATOM 1606 C C . PHE A 1 191 ? 7.612 6.141 -14.392 1.00 90.62 191 PHE A C 1
ATOM 1608 O O . PHE A 1 191 ? 6.784 5.536 -15.070 1.00 90.62 191 PHE A O 1
ATOM 1615 N N . ILE A 1 192 ? 7.363 7.340 -13.857 1.00 85.56 192 ILE A N 1
ATOM 1616 C CA . ILE A 1 192 ? 6.068 8.020 -13.994 1.00 85.56 192 ILE A CA 1
ATOM 1617 C C . ILE A 1 192 ? 5.760 8.274 -15.473 1.00 85.56 192 ILE A C 1
ATOM 1619 O O . ILE A 1 192 ? 4.685 7.903 -15.939 1.00 85.56 192 ILE A O 1
ATOM 1623 N N . SER A 1 193 ? 6.719 8.819 -16.228 1.00 81.69 193 SER A N 1
ATOM 1624 C CA . SER A 1 193 ? 6.552 9.078 -17.663 1.00 81.69 193 SER A CA 1
ATOM 1625 C C . SER A 1 193 ? 6.301 7.788 -18.452 1.00 81.69 193 SER A C 1
ATOM 1627 O O . SER A 1 193 ? 5.405 7.727 -19.294 1.00 81.69 193 SER A O 1
ATOM 1629 N N . SER A 1 194 ? 7.035 6.718 -18.134 1.00 77.56 194 SER A N 1
ATOM 1630 C CA . SER A 1 194 ? 6.841 5.404 -18.754 1.00 77.56 194 SER A CA 1
ATOM 1631 C C . SER A 1 194 ? 5.450 4.839 -18.454 1.00 77.56 194 SER A C 1
ATOM 1633 O O . SER A 1 194 ? 4.795 4.301 -19.346 1.00 77.56 194 SER A O 1
ATOM 1635 N N . TRP A 1 195 ? 4.971 4.984 -17.217 1.00 76.19 195 TRP A N 1
ATOM 1636 C CA . TRP A 1 195 ? 3.641 4.536 -16.810 1.00 76.19 195 TRP A CA 1
ATOM 1637 C C . TRP A 1 195 ? 2.520 5.314 -17.507 1.00 76.19 195 TRP A C 1
ATOM 1639 O O . TRP A 1 195 ? 1.573 4.705 -18.000 1.00 76.19 195 TRP A O 1
ATOM 1649 N N . GLU A 1 196 ? 2.629 6.643 -17.587 1.00 75.62 196 GLU A N 1
ATOM 1650 C CA . GLU A 1 196 ? 1.656 7.505 -18.279 1.00 75.62 196 GLU A CA 1
ATOM 1651 C C . GLU A 1 196 ? 1.514 7.145 -19.759 1.00 75.62 196 GLU A C 1
ATOM 1653 O O . GLU A 1 196 ? 0.430 7.252 -20.330 1.00 75.62 196 GLU A O 1
ATOM 1658 N N . LYS A 1 197 ? 2.593 6.642 -20.357 1.00 72.25 197 LYS A N 1
ATOM 1659 C CA . LYS A 1 197 ? 2.607 6.144 -21.730 1.00 72.25 197 LYS A CA 1
ATOM 1660 C C . LYS A 1 197 ? 2.183 4.680 -21.865 1.00 72.25 197 LYS A C 1
ATOM 1662 O O . LYS A 1 197 ? 2.210 4.147 -22.961 1.00 72.25 197 LYS A O 1
ATOM 1667 N N . GLY A 1 198 ? 1.779 4.010 -20.787 1.00 57.47 198 GLY A N 1
ATOM 1668 C CA . GLY A 1 198 ? 1.305 2.621 -20.827 1.00 57.47 198 GLY A CA 1
ATOM 1669 C C . GLY A 1 198 ? 2.413 1.562 -20.804 1.00 57.47 198 GLY A C 1
ATOM 1670 O O . GLY A 1 198 ? 2.144 0.385 -21.033 1.00 57.47 198 GLY A O 1
ATOM 1671 N N . CYS A 1 199 ? 3.659 1.931 -20.490 1.00 67.94 199 CYS A N 1
ATOM 1672 C CA . CYS A 1 199 ? 4.777 0.995 -20.354 1.00 67.94 199 CYS A CA 1
ATOM 1673 C C . CYS A 1 199 ? 4.730 0.240 -19.019 1.00 67.94 199 CYS A C 1
ATOM 1675 O O . CYS A 1 199 ? 5.508 0.513 -18.101 1.00 67.94 199 CYS A O 1
ATOM 1677 N N . TYR A 1 200 ? 3.835 -0.732 -18.873 1.00 71.75 200 TYR A N 1
ATOM 1678 C CA . TYR A 1 200 ? 3.664 -1.428 -17.592 1.00 71.75 200 TYR A CA 1
ATOM 1679 C C . TYR A 1 200 ? 4.882 -2.271 -17.175 1.00 71.75 200 TYR A C 1
ATOM 1681 O O . TYR A 1 200 ? 5.105 -2.482 -15.984 1.00 71.75 200 TYR A O 1
ATOM 1689 N N . LEU A 1 201 ? 5.734 -2.683 -18.123 1.00 72.88 201 LEU A N 1
ATOM 1690 C CA . LEU A 1 201 ? 7.008 -3.360 -17.840 1.00 72.88 201 LEU A CA 1
ATOM 1691 C C . LEU A 1 201 ? 7.976 -2.489 -17.021 1.00 72.88 201 LEU A C 1
ATOM 1693 O O . LEU A 1 201 ? 8.760 -3.029 -16.235 1.00 72.88 201 LEU A O 1
ATOM 1697 N N . SER A 1 202 ? 7.883 -1.157 -17.136 1.00 81.50 202 SER A N 1
ATOM 1698 C CA . SER A 1 202 ? 8.693 -0.222 -16.340 1.00 81.50 202 SER A CA 1
ATOM 1699 C C . SER A 1 202 ? 8.484 -0.401 -14.835 1.00 81.50 202 SER A C 1
ATOM 1701 O O . SER A 1 202 ? 9.432 -0.222 -14.070 1.00 81.50 202 SER A O 1
ATOM 1703 N N . TYR A 1 203 ? 7.296 -0.860 -14.414 1.00 84.25 203 TYR A N 1
ATOM 1704 C CA . TYR A 1 203 ? 6.979 -1.152 -13.016 1.00 84.25 203 TYR A CA 1
ATOM 1705 C C . TYR A 1 203 ? 7.972 -2.132 -12.399 1.00 84.25 203 TYR A C 1
ATOM 1707 O O . TYR A 1 203 ? 8.492 -1.866 -11.323 1.00 84.25 203 TYR A O 1
ATOM 1715 N N . LYS A 1 204 ? 8.271 -3.251 -13.070 1.00 85.69 204 LYS A N 1
ATOM 1716 C CA . LYS A 1 204 ? 9.127 -4.307 -12.503 1.00 85.69 204 LYS A CA 1
ATOM 1717 C C . LYS A 1 204 ? 10.556 -3.815 -12.291 1.00 85.69 204 LYS A C 1
ATOM 1719 O O . LYS A 1 204 ? 11.120 -4.003 -11.214 1.00 85.69 204 LYS A O 1
ATOM 1724 N N . MET A 1 205 ? 11.123 -3.146 -13.295 1.00 89.94 205 MET A N 1
ATOM 1725 C CA 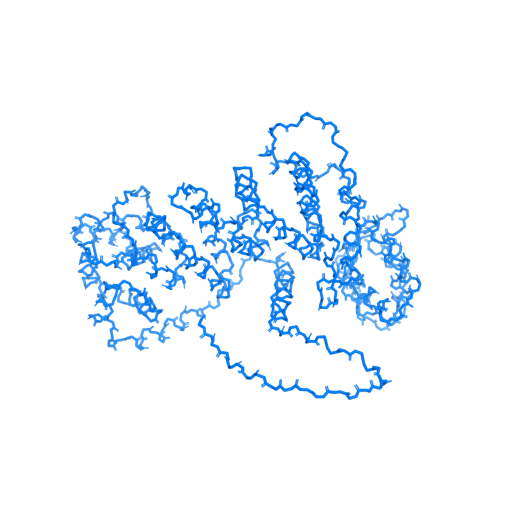. MET A 1 205 ? 12.481 -2.607 -13.210 1.00 89.94 205 MET A CA 1
ATOM 1726 C C . MET A 1 205 ? 12.579 -1.473 -12.182 1.00 89.94 205 MET A C 1
ATOM 1728 O O . MET A 1 205 ? 13.499 -1.466 -11.366 1.00 89.94 205 MET A O 1
ATOM 1732 N N . PHE A 1 206 ? 11.618 -0.542 -12.183 1.00 94.56 206 PHE A N 1
ATOM 1733 C CA . PHE A 1 206 ? 11.578 0.549 -11.211 1.00 94.56 206 PHE A CA 1
ATOM 1734 C C . PHE A 1 206 ? 11.383 0.036 -9.784 1.00 94.56 206 PHE A C 1
ATOM 1736 O O . PHE A 1 206 ? 12.107 0.445 -8.877 1.00 94.56 206 PHE A O 1
ATOM 1743 N N . HIS A 1 207 ? 10.445 -0.891 -9.583 1.00 94.81 207 HIS A N 1
ATOM 1744 C CA . HIS A 1 207 ? 10.185 -1.473 -8.275 1.00 94.81 207 HIS A CA 1
ATOM 1745 C C . HIS A 1 207 ? 11.441 -2.155 -7.719 1.00 94.81 207 HIS A C 1
ATOM 1747 O O . HIS A 1 207 ? 11.827 -1.925 -6.573 1.00 94.81 207 HIS A O 1
ATOM 1753 N N . ARG A 1 208 ? 12.150 -2.915 -8.566 1.00 93.75 208 ARG A N 1
ATOM 1754 C CA . ARG A 1 208 ? 13.434 -3.514 -8.198 1.00 93.75 208 ARG A CA 1
ATOM 1755 C C . ARG A 1 208 ? 14.461 -2.461 -7.785 1.00 93.75 208 ARG A C 1
ATOM 1757 O O . ARG A 1 208 ? 15.068 -2.605 -6.726 1.00 93.75 208 ARG A O 1
ATOM 1764 N N . PHE A 1 209 ? 14.625 -1.405 -8.583 1.00 96.62 209 PHE A N 1
ATOM 1765 C CA . PHE A 1 209 ? 15.530 -0.300 -8.269 1.00 96.62 209 PHE A CA 1
ATOM 1766 C C . PHE A 1 209 ? 15.250 0.285 -6.879 1.00 96.62 209 PHE A C 1
ATOM 1768 O O . PHE A 1 209 ? 16.166 0.404 -6.066 1.00 96.62 209 PHE A O 1
ATOM 1775 N N . ILE A 1 210 ? 13.989 0.615 -6.582 1.00 97.31 210 ILE A N 1
ATOM 1776 C CA . ILE A 1 210 ? 13.640 1.296 -5.333 1.00 97.31 210 ILE A CA 1
ATOM 1777 C C . ILE A 1 210 ? 13.764 0.375 -4.110 1.00 97.31 210 ILE A C 1
ATOM 1779 O O . ILE A 1 210 ? 14.218 0.813 -3.054 1.00 97.31 210 ILE A O 1
ATOM 1783 N N . VAL A 1 211 ? 13.454 -0.917 -4.252 1.00 96.12 211 VAL A N 1
ATOM 1784 C CA . VAL A 1 211 ? 13.657 -1.909 -3.186 1.00 96.12 211 VAL A CA 1
ATOM 1785 C C . VAL A 1 211 ? 15.147 -2.085 -2.883 1.00 96.12 211 VAL A C 1
ATOM 1787 O O . VAL A 1 211 ? 15.551 -2.087 -1.720 1.00 96.12 211 VAL A O 1
ATOM 1790 N N . ILE A 1 212 ? 15.991 -2.188 -3.914 1.00 95.50 212 ILE A N 1
ATOM 1791 C CA . ILE A 1 212 ? 17.445 -2.294 -3.733 1.00 95.50 212 ILE A CA 1
ATOM 1792 C C . ILE A 1 212 ? 18.021 -1.011 -3.128 1.00 95.50 212 ILE A C 1
ATOM 1794 O O . ILE A 1 212 ? 18.849 -1.094 -2.222 1.00 95.50 212 ILE A O 1
ATOM 1798 N N . LEU A 1 213 ? 17.534 0.162 -3.540 1.00 96.44 213 LEU A N 1
ATOM 1799 C CA . LEU A 1 213 ? 17.880 1.431 -2.903 1.00 96.44 213 LEU A CA 1
ATOM 1800 C C . LEU A 1 213 ? 17.601 1.392 -1.400 1.00 96.44 213 LEU A C 1
ATOM 1802 O O . LEU A 1 213 ? 18.503 1.668 -0.616 1.00 96.44 213 LEU A O 1
ATOM 1806 N N . PHE A 1 214 ? 16.394 0.992 -0.991 1.00 97.00 214 PHE A N 1
ATOM 1807 C CA . PHE A 1 214 ? 16.015 0.916 0.424 1.00 97.00 214 PHE A CA 1
ATOM 1808 C C . PHE A 1 214 ? 16.949 -0.003 1.223 1.00 97.00 214 PHE A C 1
ATOM 1810 O O . PHE A 1 214 ? 17.271 0.292 2.372 1.00 97.00 214 PHE A O 1
ATOM 1817 N N . ARG A 1 215 ? 17.441 -1.085 0.614 1.00 95.38 215 ARG A N 1
ATOM 1818 C CA . ARG A 1 215 ? 18.363 -2.033 1.261 1.00 95.38 215 ARG A CA 1
ATOM 1819 C C . ARG A 1 215 ? 19.780 -1.495 1.453 1.00 95.38 215 ARG A C 1
ATOM 1821 O O . ARG A 1 215 ? 20.468 -1.972 2.351 1.00 95.38 215 ARG A O 1
ATOM 1828 N N . TYR A 1 216 ? 20.214 -0.531 0.642 1.00 94.62 216 TYR A N 1
ATOM 1829 C CA . TYR A 1 216 ? 21.531 0.100 0.777 1.00 94.62 216 TYR A CA 1
ATOM 1830 C C . TYR A 1 216 ? 21.544 1.317 1.706 1.00 94.62 216 TYR A C 1
ATOM 1832 O O . TYR A 1 216 ? 22.618 1.761 2.108 1.00 94.62 216 TYR A O 1
ATOM 1840 N N . LEU A 1 217 ? 20.379 1.858 2.070 1.00 94.94 217 LEU A N 1
ATOM 1841 C CA . LEU A 1 217 ? 20.302 3.012 2.959 1.00 94.94 217 LEU A CA 1
ATOM 1842 C C . LEU A 1 217 ? 20.682 2.654 4.396 1.00 94.94 217 LEU A C 1
ATOM 1844 O O . LEU A 1 217 ? 20.203 1.678 4.972 1.00 94.94 217 LEU A O 1
ATOM 1848 N N . SER A 1 218 ? 21.501 3.509 5.003 1.00 92.19 218 SER A N 1
ATOM 1849 C CA . SER A 1 218 ? 21.789 3.485 6.435 1.00 92.19 218 SER A CA 1
ATOM 1850 C C . SER A 1 218 ? 20.774 4.317 7.220 1.00 92.19 218 SER A C 1
ATOM 1852 O O . SER A 1 218 ? 20.121 5.211 6.679 1.00 92.19 218 SER A O 1
ATOM 1854 N N . ILE A 1 219 ? 20.665 4.068 8.526 1.00 91.88 219 ILE A N 1
ATOM 1855 C CA . ILE A 1 219 ? 19.819 4.864 9.423 1.00 91.88 219 ILE A CA 1
ATOM 1856 C C . ILE A 1 219 ? 20.466 6.247 9.606 1.00 91.88 219 ILE A C 1
ATOM 1858 O O . ILE A 1 219 ? 21.451 6.384 10.324 1.00 91.88 219 ILE A O 1
ATOM 1862 N N . SER A 1 220 ? 19.918 7.267 8.946 1.00 90.94 220 SER A N 1
ATOM 1863 C CA . SER A 1 220 ? 20.325 8.672 9.080 1.00 90.94 220 SER A CA 1
ATOM 1864 C C . SER A 1 220 ? 19.120 9.608 8.920 1.00 90.94 220 SER A C 1
ATOM 1866 O O . SER A 1 220 ? 18.023 9.163 8.559 1.00 90.94 220 SER A O 1
ATOM 1868 N N . ILE A 1 221 ? 19.296 10.905 9.203 1.00 89.38 221 ILE A N 1
ATOM 1869 C CA . ILE A 1 221 ? 18.221 11.895 9.033 1.00 89.38 221 ILE A CA 1
ATOM 1870 C C . ILE A 1 221 ? 17.902 12.105 7.542 1.00 89.38 221 ILE A C 1
ATOM 1872 O O . ILE A 1 221 ? 16.740 12.237 7.163 1.00 89.38 221 ILE A O 1
ATOM 1876 N N . GLU A 1 222 ? 18.921 12.048 6.683 1.00 90.38 222 GLU A N 1
ATOM 1877 C CA . GLU A 1 222 ? 18.809 12.152 5.229 1.00 90.38 222 GLU A CA 1
ATOM 1878 C C . GLU A 1 222 ? 18.018 10.974 4.661 1.00 90.38 222 GLU A C 1
ATOM 1880 O O . GLU A 1 222 ? 17.046 11.190 3.932 1.00 90.38 222 GLU A O 1
ATOM 1885 N N . SER A 1 223 ? 18.363 9.742 5.061 1.00 92.31 223 SER A N 1
ATOM 1886 C CA . SER A 1 223 ? 17.611 8.538 4.694 1.00 92.31 223 SER A CA 1
ATOM 1887 C C . SER A 1 223 ? 16.161 8.621 5.159 1.00 92.31 223 SER A C 1
ATOM 1889 O O . SER A 1 223 ? 15.258 8.296 4.393 1.00 92.31 223 SER A O 1
ATOM 1891 N N . ARG A 1 224 ? 15.913 9.099 6.388 1.00 91.44 224 ARG A N 1
ATOM 1892 C CA . ARG A 1 224 ? 14.555 9.277 6.925 1.00 91.44 224 ARG A CA 1
ATOM 1893 C C . ARG A 1 224 ? 13.719 10.196 6.043 1.00 91.44 224 ARG A C 1
ATOM 1895 O O . ARG A 1 224 ? 12.622 9.819 5.640 1.00 91.44 224 ARG A O 1
ATOM 1902 N N . ASN A 1 225 ? 14.250 11.371 5.720 1.00 90.56 225 ASN A N 1
ATOM 1903 C CA . ASN A 1 225 ? 13.553 12.360 4.903 1.00 90.56 225 ASN A CA 1
ATOM 1904 C C . ASN A 1 225 ? 13.311 11.841 3.482 1.00 90.56 225 ASN A C 1
ATOM 1906 O O . ASN A 1 225 ? 12.216 11.992 2.947 1.00 90.56 225 ASN A O 1
ATOM 1910 N N . MET A 1 226 ? 14.305 11.181 2.885 1.00 92.56 226 MET A N 1
ATOM 1911 C CA . MET A 1 226 ? 14.188 10.632 1.538 1.00 92.56 226 MET A CA 1
ATOM 1912 C C . MET A 1 226 ? 13.166 9.494 1.460 1.00 92.56 226 MET A C 1
ATOM 1914 O O . MET A 1 226 ? 12.271 9.536 0.617 1.00 92.56 226 MET A O 1
ATOM 1918 N N . VAL A 1 227 ? 13.257 8.504 2.356 1.00 95.00 227 VAL A N 1
ATOM 1919 C CA . VAL A 1 227 ? 12.312 7.378 2.403 1.00 95.00 227 VAL A CA 1
ATOM 1920 C C . VAL A 1 227 ? 10.896 7.891 2.647 1.00 95.00 227 VAL A C 1
ATOM 1922 O O . VAL A 1 227 ? 9.971 7.452 1.969 1.00 95.00 227 VAL A O 1
ATOM 1925 N N . TYR A 1 228 ? 10.717 8.855 3.554 1.00 94.00 228 TYR A N 1
ATOM 1926 C CA . TYR A 1 228 ? 9.404 9.441 3.808 1.00 94.00 228 TYR A CA 1
ATOM 1927 C C . TYR A 1 228 ? 8.826 10.132 2.566 1.00 94.00 228 TYR A C 1
ATOM 1929 O O . TYR A 1 228 ? 7.683 9.864 2.204 1.00 94.00 228 TYR A O 1
ATOM 1937 N N . SER A 1 229 ? 9.612 10.959 1.871 1.00 93.25 229 SER A N 1
ATOM 1938 C CA . SER A 1 229 ? 9.176 11.627 0.637 1.00 93.25 229 SER A CA 1
ATOM 1939 C C . SER A 1 229 ? 8.789 10.633 -0.459 1.00 93.25 229 SER A C 1
ATOM 1941 O O . SER A 1 229 ? 7.772 10.820 -1.124 1.00 93.25 229 SER A O 1
ATOM 1943 N N . ILE A 1 230 ? 9.551 9.545 -0.610 1.00 95.81 230 ILE A N 1
ATOM 1944 C CA . ILE A 1 230 ? 9.252 8.471 -1.567 1.00 95.81 230 ILE A CA 1
ATOM 1945 C C . ILE A 1 230 ? 7.946 7.767 -1.184 1.00 95.81 230 ILE A C 1
ATOM 1947 O O . ILE A 1 230 ? 7.055 7.633 -2.019 1.00 95.81 230 ILE A O 1
ATOM 1951 N N . LEU A 1 231 ? 7.786 7.363 0.080 1.00 96.12 231 LEU A N 1
ATOM 1952 C CA . LEU A 1 231 ? 6.553 6.730 0.553 1.00 96.12 231 LEU A CA 1
ATOM 1953 C C . LEU A 1 231 ? 5.346 7.664 0.406 1.00 96.12 231 LEU A C 1
ATOM 1955 O O . LEU A 1 231 ? 4.276 7.223 0.002 1.00 96.12 231 LEU A O 1
ATOM 1959 N N . LYS A 1 232 ? 5.501 8.959 0.677 1.00 94.06 232 LYS A N 1
ATOM 1960 C CA . LYS A 1 232 ? 4.432 9.940 0.486 1.00 94.06 232 LYS A CA 1
ATOM 1961 C C . LYS A 1 232 ? 4.054 10.082 -0.988 1.00 94.06 232 LYS A C 1
ATOM 1963 O O . LYS A 1 232 ? 2.869 10.118 -1.300 1.00 94.06 232 LYS A O 1
ATOM 1968 N N . LEU A 1 233 ? 5.027 10.120 -1.899 1.00 93.69 233 LEU A N 1
ATOM 1969 C CA . LEU A 1 233 ? 4.772 10.192 -3.341 1.00 93.69 233 LEU A CA 1
ATOM 1970 C C . LEU A 1 233 ? 4.035 8.949 -3.857 1.00 93.69 233 LEU A C 1
ATOM 1972 O O . LEU A 1 233 ? 3.057 9.075 -4.589 1.00 93.69 233 LEU A O 1
ATOM 1976 N N . PHE A 1 234 ? 4.483 7.760 -3.450 1.00 93.69 234 PHE A N 1
ATOM 1977 C CA . PHE A 1 234 ? 3.907 6.477 -3.863 1.00 93.69 234 PHE A CA 1
ATOM 1978 C C . PHE A 1 234 ? 2.750 6.006 -2.977 1.00 93.69 234 PHE A C 1
ATOM 1980 O O . PHE A 1 234 ? 2.322 4.855 -3.078 1.00 93.69 234 PHE A O 1
ATOM 1987 N N . SER A 1 235 ? 2.241 6.874 -2.101 1.00 90.31 235 SER A N 1
ATOM 1988 C CA . SER A 1 235 ? 1.110 6.539 -1.247 1.00 90.31 235 SER A CA 1
ATOM 1989 C C . SER A 1 235 ? -0.123 6.232 -2.110 1.00 90.31 235 SER A C 1
ATOM 1991 O O . SER A 1 235 ? -0.267 6.777 -3.210 1.00 90.31 235 SER A O 1
ATOM 1993 N N . PRO A 1 236 ? -1.047 5.379 -1.642 1.00 86.25 236 PRO A N 1
ATOM 1994 C CA . PRO A 1 236 ? -2.232 5.007 -2.411 1.00 86.25 236 PRO A CA 1
ATOM 1995 C C . PRO A 1 236 ? -3.153 6.188 -2.740 1.00 86.25 236 PRO A C 1
ATOM 1997 O O . PRO A 1 236 ? -3.969 6.075 -3.648 1.00 86.25 236 PRO A O 1
ATOM 2000 N N . GLU A 1 237 ? -3.051 7.311 -2.029 1.00 85.50 237 GLU A N 1
ATOM 2001 C CA . GLU A 1 237 ? -3.766 8.544 -2.365 1.00 85.50 237 GLU A CA 1
ATOM 2002 C C . GLU A 1 237 ? -3.208 9.233 -3.615 1.00 85.50 237 GLU A C 1
ATOM 2004 O O . GLU A 1 237 ? -3.972 9.812 -4.385 1.00 85.50 237 GLU A O 1
ATOM 2009 N N . ASN A 1 238 ? -1.892 9.155 -3.820 1.00 85.19 238 ASN A N 1
ATOM 2010 C CA . ASN A 1 238 ? -1.194 9.820 -4.916 1.00 85.19 238 ASN A CA 1
ATOM 2011 C C . ASN A 1 238 ? -1.008 8.893 -6.123 1.00 85.19 238 ASN A C 1
ATOM 2013 O O . ASN A 1 238 ? -1.236 9.301 -7.262 1.00 85.19 238 ASN A O 1
ATOM 2017 N N . MET A 1 239 ? -0.640 7.633 -5.876 1.00 85.94 239 MET A N 1
ATOM 2018 C CA . MET A 1 239 ? -0.412 6.612 -6.899 1.00 85.94 239 MET A CA 1
ATOM 2019 C C . MET A 1 239 ? -1.102 5.290 -6.535 1.00 85.94 239 MET A C 1
ATOM 2021 O O . MET A 1 239 ? -0.432 4.309 -6.207 1.00 85.94 239 MET A O 1
ATOM 2025 N N . PRO A 1 240 ? -2.447 5.214 -6.641 1.00 81.38 240 PRO A N 1
ATOM 2026 C CA . PRO A 1 240 ? -3.192 4.000 -6.315 1.00 81.38 240 PRO A CA 1
ATOM 2027 C C . PRO A 1 240 ? -2.654 2.756 -7.032 1.00 81.38 240 PRO A C 1
ATOM 2029 O O . PRO A 1 240 ? -2.542 1.702 -6.421 1.00 81.38 240 PRO A O 1
ATOM 2032 N N . PHE A 1 241 ? -2.260 2.879 -8.304 1.00 79.94 241 PHE A N 1
ATOM 2033 C CA . PHE A 1 241 ? -1.754 1.767 -9.118 1.00 79.94 241 PHE A CA 1
ATOM 2034 C C . PHE A 1 241 ? -0.470 1.121 -8.572 1.00 79.94 241 PHE A C 1
ATOM 2036 O O . PHE A 1 241 ? -0.185 -0.027 -8.893 1.00 79.94 241 PHE A O 1
ATOM 2043 N N . TYR A 1 242 ? 0.297 1.830 -7.739 1.00 85.81 242 TYR A N 1
ATOM 2044 C CA . TYR A 1 242 ? 1.549 1.336 -7.166 1.00 85.81 242 TYR A CA 1
ATOM 2045 C C . TYR A 1 242 ? 1.358 0.690 -5.784 1.00 85.81 242 TYR A C 1
ATOM 2047 O O . TYR A 1 242 ? 2.328 0.346 -5.115 1.00 85.81 242 TYR A O 1
ATOM 2055 N N . PHE A 1 243 ? 0.119 0.504 -5.315 1.00 87.12 243 PHE A N 1
ATOM 2056 C CA . PHE A 1 243 ? -0.123 0.134 -3.920 1.00 87.12 243 PHE A CA 1
ATOM 2057 C C . PHE A 1 243 ? 0.548 -1.177 -3.485 1.00 87.12 243 PHE A C 1
ATOM 2059 O O . PHE A 1 243 ? 1.055 -1.246 -2.373 1.00 87.12 243 PHE A O 1
ATOM 2066 N N . ILE A 1 244 ? 0.630 -2.196 -4.345 1.00 86.62 244 ILE A N 1
ATOM 2067 C CA . ILE A 1 244 ? 1.343 -3.442 -4.007 1.00 86.62 244 ILE A CA 1
ATOM 2068 C C . ILE A 1 244 ? 2.835 -3.175 -3.761 1.00 86.62 244 ILE A C 1
ATOM 2070 O O . ILE A 1 244 ? 3.373 -3.596 -2.739 1.00 86.62 244 ILE A O 1
ATOM 2074 N N . GLY A 1 245 ? 3.483 -2.406 -4.638 1.00 89.56 245 GLY A N 1
ATOM 2075 C CA . GLY A 1 245 ? 4.867 -1.980 -4.444 1.00 89.56 245 GLY A CA 1
ATOM 2076 C C . GLY A 1 245 ? 5.038 -1.099 -3.205 1.00 89.56 245 GLY A C 1
ATOM 2077 O O . GLY A 1 245 ? 6.027 -1.227 -2.489 1.00 89.56 245 GLY A O 1
ATOM 2078 N N . TYR A 1 246 ? 4.050 -0.256 -2.892 1.00 94.88 246 TYR A N 1
ATOM 2079 C CA . TYR A 1 246 ? 4.022 0.523 -1.653 1.00 94.88 246 TYR A CA 1
ATOM 2080 C C . TYR A 1 246 ? 3.999 -0.374 -0.403 1.00 94.88 246 TYR A C 1
ATOM 2082 O O . TYR A 1 246 ? 4.751 -0.120 0.537 1.00 94.88 246 TYR A O 1
ATOM 2090 N N . LEU A 1 247 ? 3.198 -1.449 -0.391 1.00 94.25 247 LEU A N 1
ATOM 2091 C CA . LEU A 1 247 ? 3.173 -2.414 0.718 1.00 94.25 247 LEU A CA 1
ATOM 2092 C C . LEU A 1 247 ? 4.548 -3.057 0.941 1.00 94.25 247 LEU A C 1
ATOM 2094 O O . LEU A 1 247 ? 4.980 -3.194 2.087 1.00 94.25 247 LEU A O 1
ATOM 2098 N N . GLU A 1 248 ? 5.247 -3.416 -0.138 1.00 94.56 248 GLU A N 1
ATOM 2099 C CA . GLU A 1 248 ? 6.599 -3.979 -0.064 1.00 94.56 248 GLU A CA 1
ATOM 2100 C C . GLU A 1 248 ? 7.597 -2.969 0.519 1.00 94.56 248 GLU A C 1
ATOM 2102 O O . GLU A 1 248 ? 8.295 -3.293 1.481 1.00 94.56 248 GLU A O 1
ATOM 2107 N N . LEU A 1 249 ? 7.577 -1.717 0.046 1.00 96.50 249 LEU A N 1
ATOM 2108 C CA . LEU A 1 249 ? 8.428 -0.641 0.570 1.00 96.50 249 LEU A CA 1
ATOM 2109 C C . LEU A 1 249 ? 8.173 -0.335 2.051 1.00 96.50 249 LEU A C 1
ATOM 2111 O O . LEU A 1 249 ? 9.112 -0.074 2.805 1.00 96.50 249 LEU A O 1
ATOM 2115 N N . VAL A 1 250 ? 6.916 -0.371 2.501 1.00 95.62 250 VAL A N 1
ATOM 2116 C CA . VAL A 1 250 ? 6.600 -0.180 3.925 1.00 95.62 250 VAL A CA 1
ATOM 2117 C C . VAL A 1 250 ? 7.070 -1.368 4.771 1.00 95.62 250 VAL A C 1
ATOM 2119 O O . VAL A 1 250 ? 7.478 -1.203 5.923 1.00 95.62 250 VAL A O 1
ATOM 2122 N N . ASN A 1 251 ? 7.051 -2.573 4.204 1.00 93.38 251 ASN A N 1
ATOM 2123 C CA . ASN A 1 251 ? 7.494 -3.787 4.878 1.00 93.38 251 ASN A CA 1
ATOM 2124 C C . ASN A 1 251 ? 9.031 -3.958 4.888 1.00 93.38 251 ASN A C 1
ATOM 2126 O O . ASN A 1 251 ? 9.529 -4.807 5.639 1.00 93.38 251 ASN A O 1
ATOM 2130 N N . GLU A 1 252 ? 9.780 -3.160 4.122 1.00 94.25 252 GLU A N 1
ATOM 2131 C CA . GLU A 1 252 ? 11.246 -3.170 4.116 1.00 94.25 252 GLU A CA 1
ATOM 2132 C C . GLU A 1 252 ? 11.847 -2.819 5.485 1.00 94.25 252 GLU A C 1
ATOM 2134 O O . GLU A 1 252 ? 11.289 -2.063 6.291 1.00 94.25 252 GLU A O 1
ATOM 2139 N N . LYS A 1 253 ? 13.021 -3.401 5.763 1.00 92.81 253 LYS A N 1
ATOM 2140 C CA . LYS A 1 253 ? 13.675 -3.291 7.076 1.00 92.81 253 LYS A CA 1
ATOM 2141 C C . LYS A 1 253 ? 13.981 -1.834 7.434 1.00 92.81 253 LYS A C 1
ATOM 2143 O O . LYS A 1 253 ? 13.651 -1.407 8.540 1.00 92.81 253 LYS A O 1
ATOM 2148 N N . ILE A 1 254 ? 14.541 -1.075 6.488 1.00 93.94 254 ILE A N 1
ATOM 2149 C CA . ILE A 1 254 ? 14.935 0.321 6.704 1.00 93.94 254 ILE A CA 1
ATOM 2150 C C . ILE A 1 254 ? 13.742 1.195 7.097 1.00 93.94 254 ILE A C 1
ATOM 2152 O O . ILE A 1 254 ? 13.841 1.983 8.032 1.00 93.94 254 ILE A O 1
ATOM 2156 N N . THR A 1 255 ? 12.582 1.002 6.460 1.00 93.56 255 THR A N 1
ATOM 2157 C CA . THR A 1 255 ? 11.360 1.752 6.769 1.00 93.56 255 THR A CA 1
ATOM 2158 C C . THR A 1 255 ? 10.947 1.505 8.213 1.00 93.56 255 THR A C 1
ATOM 2160 O O . THR A 1 255 ? 10.664 2.438 8.965 1.00 93.56 255 THR A O 1
ATOM 2163 N N . LYS A 1 256 ? 10.993 0.243 8.646 1.00 90.06 256 LYS A N 1
ATOM 2164 C CA . LYS A 1 256 ? 10.668 -0.105 10.028 1.00 90.06 256 LYS A CA 1
ATOM 2165 C C . LYS A 1 256 ? 11.667 0.454 11.025 1.00 90.06 256 LYS A C 1
ATOM 2167 O O . LYS A 1 256 ? 11.274 0.811 12.127 1.00 90.06 256 LYS A O 1
ATOM 2172 N N . ASP A 1 257 ? 12.955 0.430 10.701 1.00 90.38 257 ASP A N 1
ATOM 2173 C CA . ASP A 1 257 ? 14.014 0.959 11.568 1.00 90.38 257 ASP A CA 1
ATOM 2174 C C . ASP A 1 257 ? 13.901 2.487 11.723 1.00 90.38 257 ASP A C 1
ATOM 2176 O O . ASP A 1 257 ? 14.108 3.015 12.816 1.00 90.38 257 ASP A O 1
ATOM 2180 N N . LEU A 1 258 ? 13.511 3.191 10.654 1.00 90.62 258 LEU A N 1
ATOM 2181 C CA . LEU A 1 258 ? 13.404 4.650 10.624 1.00 90.62 258 LEU A CA 1
ATOM 2182 C C . LEU A 1 258 ? 12.151 5.205 11.316 1.00 90.62 258 LEU A C 1
ATOM 2184 O O . LEU A 1 258 ? 12.258 6.238 11.978 1.00 90.62 258 LEU A O 1
ATOM 2188 N N . PHE A 1 259 ? 10.984 4.569 11.145 1.00 90.69 259 PHE A N 1
ATOM 2189 C CA . PHE A 1 259 ? 9.693 5.166 11.533 1.00 90.69 259 PHE A CA 1
ATOM 2190 C C . PHE A 1 259 ? 8.943 4.450 12.657 1.00 90.69 259 PHE A C 1
ATOM 2192 O O . PHE A 1 259 ? 8.001 5.024 13.188 1.00 90.69 259 PHE A O 1
ATOM 2199 N N . PHE A 1 260 ? 9.325 3.224 13.023 1.00 86.38 260 PHE A N 1
ATOM 2200 C CA . PHE A 1 260 ? 8.629 2.443 14.055 1.00 86.38 260 PHE A CA 1
ATOM 2201 C C . PHE A 1 260 ? 9.590 2.092 15.199 1.00 86.38 260 PHE A C 1
ATOM 2203 O O . PHE A 1 260 ? 9.929 0.929 15.422 1.00 86.38 260 PHE A O 1
ATOM 2210 N N . ASN A 1 261 ? 10.062 3.127 15.894 1.00 78.62 261 ASN A N 1
ATOM 2211 C CA . ASN A 1 261 ? 10.915 3.054 17.083 1.00 78.62 261 ASN A CA 1
ATOM 2212 C C . ASN A 1 261 ? 10.353 3.972 18.192 1.00 78.62 261 ASN A C 1
ATOM 2214 O O . ASN A 1 261 ? 9.435 4.746 17.934 1.00 78.62 261 ASN A O 1
ATOM 2218 N N . GLN A 1 262 ? 10.864 3.861 19.427 1.00 65.00 262 GLN A N 1
ATOM 2219 C CA . GLN A 1 262 ? 10.304 4.554 20.605 1.00 65.00 262 GLN A CA 1
ATOM 2220 C C . GLN A 1 262 ? 10.271 6.090 20.470 1.00 65.00 262 GLN A C 1
ATOM 2222 O O . GLN A 1 262 ? 9.384 6.720 21.035 1.00 65.00 262 GLN A O 1
ATOM 2227 N N . ASP A 1 263 ? 11.176 6.666 19.674 1.00 59.34 263 ASP A N 1
ATOM 2228 C CA . ASP A 1 263 ? 11.278 8.110 19.425 1.00 59.34 263 ASP A CA 1
ATOM 2229 C C . ASP A 1 263 ? 10.591 8.549 18.106 1.00 59.34 263 ASP A C 1
ATOM 2231 O O . ASP A 1 263 ? 10.576 9.732 17.755 1.00 59.34 263 ASP A O 1
ATOM 2235 N N . GLY A 1 264 ? 10.050 7.598 17.333 1.00 54.41 264 GLY A N 1
ATOM 2236 C CA . GLY A 1 264 ? 9.576 7.761 15.955 1.00 54.41 264 GLY A CA 1
ATOM 2237 C C . GLY A 1 264 ? 8.069 8.023 15.894 1.00 54.41 264 GLY A C 1
ATOM 2238 O O . GLY A 1 264 ? 7.273 7.093 15.841 1.00 54.41 264 GLY A O 1
ATOM 2239 N N . CYS A 1 265 ? 7.633 9.268 16.095 1.00 65.62 265 CYS A N 1
ATOM 2240 C CA . CYS A 1 265 ? 7.515 10.364 15.119 1.00 65.62 265 CYS A CA 1
ATOM 2241 C C . CYS A 1 265 ? 6.332 10.226 14.146 1.00 65.62 265 CYS A C 1
ATOM 2243 O O . CYS A 1 265 ? 6.223 9.272 13.382 1.00 65.62 265 CYS A O 1
ATOM 2245 N N . THR A 1 266 ? 5.490 11.263 14.152 1.00 72.56 266 THR A N 1
ATOM 2246 C CA . THR A 1 266 ? 4.289 11.545 13.337 1.00 72.56 266 THR A CA 1
ATOM 2247 C C . THR A 1 266 ? 4.239 10.924 11.933 1.00 72.56 266 THR A C 1
ATOM 2249 O O . THR A 1 266 ? 3.180 10.455 11.521 1.00 72.56 266 THR A O 1
ATOM 2252 N N . PHE A 1 267 ? 5.361 10.839 11.216 1.00 87.12 267 PHE A N 1
ATOM 2253 C CA . PHE A 1 267 ? 5.456 10.175 9.911 1.00 87.12 267 PHE A CA 1
ATOM 2254 C C . PHE A 1 267 ? 4.998 8.708 9.924 1.00 87.12 267 PHE A C 1
ATOM 2256 O O . PHE A 1 267 ? 4.321 8.274 8.993 1.00 87.12 267 PHE A O 1
ATOM 2263 N N . GLY A 1 268 ? 5.305 7.949 10.982 1.00 89.50 268 GLY A N 1
ATOM 2264 C CA . GLY A 1 268 ? 4.845 6.564 11.126 1.00 89.50 268 GLY A CA 1
ATOM 2265 C C . GLY A 1 268 ? 3.317 6.462 11.174 1.00 89.50 268 GLY A C 1
ATOM 2266 O O . GLY A 1 268 ? 2.734 5.552 10.582 1.00 89.50 268 GLY A O 1
ATOM 2267 N N . VAL A 1 269 ? 2.650 7.436 11.807 1.00 90.00 269 VAL A N 1
ATOM 2268 C CA . VAL A 1 269 ? 1.180 7.526 11.833 1.00 90.00 269 VAL A CA 1
ATOM 2269 C C . VAL A 1 269 ? 0.645 7.764 10.423 1.00 90.00 269 VAL A C 1
ATOM 2271 O O . VAL A 1 269 ? -0.273 7.063 10.000 1.00 90.00 269 VAL A O 1
ATOM 2274 N N . GLU A 1 270 ? 1.236 8.694 9.666 1.00 91.81 270 GLU A N 1
ATOM 2275 C CA . GLU A 1 270 ? 0.835 8.974 8.280 1.00 91.81 270 GLU A CA 1
ATOM 2276 C C . GLU A 1 270 ? 0.998 7.751 7.361 1.00 91.81 270 GLU A C 1
ATOM 2278 O O . GLU A 1 270 ? 0.101 7.460 6.563 1.00 91.81 270 GLU A O 1
ATOM 2283 N N . ILE A 1 271 ? 2.083 6.984 7.514 1.00 93.94 271 ILE A N 1
ATOM 2284 C CA . ILE A 1 271 ? 2.306 5.732 6.772 1.00 93.94 271 ILE A CA 1
ATOM 2285 C C . ILE A 1 271 ? 1.210 4.707 7.107 1.00 93.94 271 ILE A C 1
ATOM 2287 O O . ILE A 1 271 ? 0.571 4.167 6.202 1.00 93.94 271 ILE A O 1
ATOM 2291 N N . CYS A 1 272 ? 0.922 4.479 8.392 1.00 93.38 272 CYS A N 1
ATOM 2292 C CA . CYS A 1 272 ? -0.146 3.568 8.818 1.00 93.38 272 CYS A CA 1
ATOM 2293 C C . CYS A 1 272 ? -1.526 3.997 8.293 1.00 93.38 272 CYS A C 1
ATOM 2295 O O . CYS A 1 272 ? -2.313 3.164 7.840 1.00 93.38 272 CYS A O 1
ATOM 2297 N N . LEU A 1 273 ? -1.829 5.296 8.307 1.00 93.06 273 LEU A N 1
ATOM 2298 C CA . LEU A 1 273 ? -3.076 5.820 7.752 1.00 93.06 273 LEU A CA 1
ATOM 2299 C C . LEU A 1 273 ? -3.168 5.614 6.237 1.00 93.06 273 LEU A C 1
ATOM 2301 O O . LEU A 1 273 ? -4.236 5.254 5.737 1.00 93.06 273 LEU A O 1
ATOM 2305 N N . SER A 1 274 ? -2.058 5.797 5.523 1.00 93.62 274 SER A N 1
ATOM 2306 C CA . SER A 1 274 ? -1.965 5.551 4.082 1.00 93.62 274 SER A CA 1
ATOM 2307 C C . SER A 1 274 ? -2.223 4.073 3.761 1.00 93.62 274 SER A C 1
ATOM 2309 O O . SER A 1 274 ? -3.041 3.773 2.891 1.00 93.62 274 SER A O 1
ATOM 2311 N N . LEU A 1 275 ? -1.647 3.137 4.531 1.00 94.12 275 LEU A N 1
ATOM 2312 C CA . LEU A 1 275 ? -1.931 1.696 4.411 1.00 94.12 275 LEU A CA 1
ATOM 2313 C C . LEU A 1 275 ? -3.430 1.384 4.549 1.00 94.12 275 LEU A C 1
ATOM 2315 O O . LEU A 1 275 ? -4.000 0.692 3.703 1.00 94.12 275 LEU A O 1
ATOM 2319 N N . LEU A 1 276 ? -4.089 1.912 5.589 1.00 92.25 276 LEU A N 1
ATOM 2320 C CA . LEU A 1 276 ? -5.517 1.667 5.839 1.00 92.25 276 LEU A CA 1
ATOM 2321 C C . LEU A 1 276 ? -6.414 2.267 4.749 1.00 92.25 276 LEU A C 1
ATOM 2323 O O . LEU A 1 276 ? -7.442 1.682 4.393 1.00 92.25 276 LEU A O 1
ATOM 2327 N N . LYS A 1 277 ? -6.046 3.430 4.201 1.00 88.12 277 LYS A N 1
ATOM 2328 C CA . LYS A 1 277 ? -6.758 4.036 3.069 1.00 88.12 277 LYS A CA 1
ATOM 2329 C C . LYS A 1 277 ? -6.580 3.217 1.795 1.00 88.12 277 LYS A C 1
ATOM 2331 O O . LYS A 1 277 ? -7.577 2.926 1.141 1.00 88.12 277 LYS A O 1
ATOM 2336 N N . GLY A 1 278 ? -5.359 2.789 1.475 1.00 83.88 278 GLY A N 1
ATOM 2337 C CA . GLY A 1 278 ? -5.105 1.917 0.326 1.00 83.88 278 GLY A CA 1
ATOM 2338 C C . GLY A 1 278 ? -5.880 0.606 0.424 1.00 83.88 278 GLY A C 1
ATOM 2339 O O . GLY A 1 278 ? -6.591 0.231 -0.507 1.00 83.88 278 GLY A O 1
ATOM 2340 N N . ALA A 1 279 ? -5.879 -0.027 1.597 1.00 85.31 279 ALA A N 1
ATOM 2341 C CA . ALA A 1 279 ? -6.669 -1.229 1.845 1.00 85.31 279 ALA A CA 1
ATOM 2342 C C . ALA A 1 279 ? -8.171 -1.033 1.583 1.00 85.31 279 ALA A C 1
ATOM 2344 O O . ALA A 1 279 ? -8.840 -1.918 1.051 1.00 85.31 279 ALA A O 1
ATOM 2345 N N . ARG A 1 280 ? -8.703 0.145 1.926 1.00 81.62 280 ARG A N 1
ATOM 2346 C CA . ARG A 1 280 ? -10.099 0.525 1.678 1.00 81.62 280 ARG A CA 1
ATOM 2347 C C . ARG A 1 280 ? -10.411 0.679 0.191 1.00 81.62 280 ARG A C 1
ATOM 2349 O O . ARG A 1 280 ? -11.507 0.319 -0.221 1.00 81.62 280 ARG A O 1
ATOM 2356 N N . ILE A 1 281 ? -9.471 1.224 -0.584 1.00 78.81 281 ILE A N 1
ATOM 2357 C CA . ILE A 1 281 ? -9.615 1.434 -2.032 1.00 78.81 281 ILE A CA 1
ATOM 2358 C C . ILE A 1 281 ? -9.643 0.088 -2.764 1.00 78.81 281 ILE A C 1
ATOM 2360 O O . ILE A 1 281 ? -10.518 -0.136 -3.596 1.00 78.81 281 ILE A O 1
ATOM 2364 N N . PHE A 1 282 ? -8.710 -0.812 -2.442 1.00 76.50 282 PHE A N 1
ATOM 2365 C CA . PHE A 1 282 ? -8.578 -2.101 -3.128 1.00 76.50 282 PHE A CA 1
ATOM 2366 C C . PHE A 1 282 ? -9.581 -3.152 -2.642 1.00 76.50 282 PHE A C 1
ATOM 2368 O O . PHE A 1 282 ? -10.098 -3.915 -3.453 1.00 76.50 282 PHE A O 1
ATOM 2375 N N . ASN A 1 283 ? -9.881 -3.176 -1.338 1.00 71.75 283 ASN A N 1
ATOM 2376 C CA . ASN A 1 283 ? -10.949 -3.974 -0.724 1.00 71.75 283 ASN A CA 1
ATOM 2377 C C . ASN A 1 283 ? -10.982 -5.462 -1.154 1.00 71.75 283 ASN A C 1
ATOM 2379 O O . ASN A 1 283 ? -12.060 -6.029 -1.344 1.00 71.75 283 ASN A O 1
ATOM 2383 N N . ASN A 1 284 ? -9.806 -6.081 -1.303 1.00 77.50 284 ASN A N 1
ATOM 2384 C CA . ASN A 1 284 ? -9.614 -7.484 -1.684 1.00 77.50 284 ASN A CA 1
ATOM 2385 C C . ASN A 1 284 ? -8.893 -8.246 -0.560 1.00 77.50 284 ASN A C 1
ATOM 2387 O O . ASN A 1 284 ? -7.873 -7.768 -0.065 1.00 77.50 284 ASN A O 1
ATOM 2391 N N . ASP A 1 285 ? -9.385 -9.435 -0.206 1.00 74.75 285 ASP A N 1
ATOM 2392 C CA . ASP A 1 285 ? -8.923 -10.240 0.935 1.00 74.75 285 ASP A CA 1
ATOM 2393 C C . ASP A 1 285 ? -7.408 -10.499 0.960 1.00 74.75 285 ASP A C 1
ATOM 2395 O O . ASP A 1 285 ? -6.799 -10.462 2.032 1.00 74.75 285 ASP A O 1
ATOM 2399 N N . TYR A 1 286 ? -6.771 -10.681 -0.201 1.00 75.25 286 TYR A N 1
ATOM 2400 C CA . TYR A 1 286 ? -5.318 -10.845 -0.292 1.00 75.25 286 TYR A CA 1
ATOM 2401 C C . TYR A 1 286 ? -4.580 -9.594 0.202 1.00 75.25 286 TYR A C 1
ATOM 2403 O O . TYR A 1 286 ? -3.720 -9.671 1.081 1.00 75.25 286 TYR A O 1
ATOM 2411 N N . VAL A 1 287 ? -4.972 -8.422 -0.304 1.00 78.62 287 VAL A N 1
ATOM 2412 C CA . VAL A 1 287 ? -4.400 -7.124 0.081 1.00 78.62 287 VAL A CA 1
ATOM 2413 C C . VAL A 1 287 ? -4.662 -6.828 1.557 1.00 78.62 287 VAL A C 1
ATOM 2415 O O . VAL A 1 287 ? -3.758 -6.374 2.260 1.00 78.62 287 VAL A O 1
ATOM 2418 N N . LEU A 1 288 ? -5.874 -7.125 2.041 1.00 81.19 288 LEU A N 1
ATOM 2419 C CA . LEU A 1 288 ? -6.214 -6.978 3.457 1.00 81.19 288 LEU A CA 1
ATOM 2420 C C . LEU A 1 288 ? -5.255 -7.820 4.313 1.00 81.19 288 LEU A C 1
ATOM 2422 O O . LEU A 1 288 ? -4.660 -7.290 5.246 1.00 81.19 288 LEU A O 1
ATOM 2426 N N . SER A 1 289 ? -5.013 -9.081 3.941 1.00 83.44 289 SER A N 1
ATOM 2427 C CA . SER A 1 289 ? -4.124 -9.979 4.692 1.00 83.44 289 SER A CA 1
ATOM 2428 C C . SER A 1 289 ? -2.683 -9.460 4.811 1.00 83.44 289 SER A C 1
ATOM 2430 O O . SER A 1 289 ? -2.085 -9.553 5.883 1.00 83.44 289 SER A O 1
ATOM 2432 N N . ILE A 1 290 ? -2.134 -8.853 3.752 1.00 87.75 290 ILE A N 1
ATOM 2433 C CA . ILE A 1 290 ? -0.783 -8.270 3.771 1.00 87.75 290 ILE A CA 1
ATOM 2434 C C . ILE A 1 290 ? -0.741 -7.056 4.697 1.00 87.75 290 ILE A C 1
ATOM 2436 O O . ILE A 1 290 ? 0.184 -6.919 5.499 1.00 87.75 290 ILE A O 1
ATOM 2440 N N . VAL A 1 291 ? -1.749 -6.186 4.615 1.00 90.75 291 VAL A N 1
ATOM 2441 C CA . VAL A 1 291 ? -1.848 -5.012 5.489 1.00 90.75 291 VAL A CA 1
ATOM 2442 C C . VAL A 1 291 ? -1.939 -5.447 6.951 1.00 90.75 291 VAL A C 1
ATOM 2444 O O . VAL A 1 291 ? -1.205 -4.909 7.777 1.00 90.75 291 VAL A O 1
ATOM 2447 N N . GLU A 1 292 ? -2.742 -6.465 7.278 1.00 89.44 292 GLU A N 1
ATOM 2448 C CA . GLU A 1 292 ? -2.785 -7.026 8.636 1.00 89.44 292 GLU A CA 1
ATOM 2449 C C . GLU A 1 292 ? -1.397 -7.488 9.097 1.00 89.44 292 GLU A C 1
ATOM 2451 O O . GLU A 1 292 ? -0.946 -7.089 10.169 1.00 89.44 292 GLU A O 1
ATOM 2456 N N . GLN A 1 293 ? -0.679 -8.263 8.277 1.00 90.50 293 GLN A N 1
ATOM 2457 C CA . GLN A 1 293 ? 0.670 -8.738 8.613 1.00 90.50 293 GLN A CA 1
ATOM 2458 C C . GLN A 1 293 ? 1.667 -7.597 8.845 1.00 90.50 293 GLN A C 1
ATOM 2460 O O . GLN A 1 293 ? 2.510 -7.694 9.738 1.00 90.50 293 GLN A O 1
ATOM 2465 N N . ILE A 1 294 ? 1.595 -6.518 8.060 1.00 92.56 294 ILE A N 1
ATOM 2466 C CA . ILE A 1 294 ? 2.442 -5.335 8.258 1.00 92.56 294 ILE A CA 1
ATOM 2467 C C . ILE A 1 294 ? 2.142 -4.702 9.619 1.00 92.56 294 ILE A C 1
ATOM 2469 O O . ILE A 1 294 ? 3.074 -4.446 10.380 1.00 92.56 294 ILE A O 1
ATOM 2473 N N . PHE A 1 295 ? 0.865 -4.513 9.958 1.00 91.75 295 PHE A N 1
ATOM 2474 C CA . PHE A 1 295 ? 0.460 -3.966 11.255 1.00 91.75 295 PHE A CA 1
ATOM 2475 C C . PHE A 1 295 ? 0.933 -4.838 12.429 1.00 91.75 295 PHE A C 1
ATOM 2477 O O . PHE A 1 295 ? 1.459 -4.293 13.397 1.00 91.75 295 PHE A O 1
ATOM 2484 N N . TYR A 1 296 ? 0.838 -6.170 12.331 1.00 89.50 296 TYR A N 1
ATOM 2485 C CA . TYR A 1 296 ? 1.380 -7.082 13.350 1.00 89.50 296 TYR A CA 1
ATOM 2486 C C . TYR A 1 296 ? 2.896 -6.920 13.531 1.00 89.50 296 TYR A C 1
ATOM 2488 O O . TYR A 1 296 ? 3.366 -6.786 14.657 1.00 89.50 296 TYR A O 1
ATOM 2496 N N . LYS A 1 297 ? 3.667 -6.848 12.438 1.00 89.62 297 LYS A N 1
ATOM 2497 C CA . LYS A 1 297 ? 5.127 -6.647 12.513 1.00 89.62 297 LYS A CA 1
ATOM 2498 C C . LYS A 1 297 ? 5.508 -5.289 13.107 1.00 89.62 297 LYS A C 1
ATOM 2500 O O . LYS A 1 297 ? 6.527 -5.181 13.782 1.00 89.62 297 LYS A O 1
ATOM 2505 N N . ILE A 1 298 ? 4.729 -4.243 12.826 1.00 88.38 298 ILE A N 1
ATOM 2506 C CA . ILE A 1 298 ? 4.928 -2.916 13.429 1.00 88.38 298 ILE A CA 1
ATOM 2507 C C . ILE A 1 298 ? 4.647 -2.986 14.930 1.00 88.38 298 ILE A C 1
ATOM 2509 O O . ILE A 1 298 ? 5.439 -2.481 15.722 1.00 88.38 298 ILE A O 1
ATOM 2513 N N . PHE A 1 299 ? 3.555 -3.650 15.314 1.00 86.62 299 PHE A N 1
ATOM 2514 C CA . PHE A 1 299 ? 3.177 -3.845 16.708 1.00 86.62 299 PHE A CA 1
ATOM 2515 C C . PHE A 1 299 ? 4.262 -4.581 17.506 1.00 86.62 299 PHE A C 1
ATOM 2517 O O . PHE A 1 299 ? 4.685 -4.082 18.544 1.00 86.62 299 PHE A O 1
ATOM 2524 N N . GLU A 1 300 ? 4.771 -5.708 16.997 1.00 86.94 300 GLU A N 1
ATOM 2525 C CA . GLU A 1 300 ? 5.859 -6.471 17.636 1.00 86.94 300 GLU A CA 1
ATOM 2526 C C . GLU A 1 300 ? 7.122 -5.631 17.855 1.00 86.94 300 GLU A C 1
ATOM 2528 O O . GLU A 1 300 ? 7.861 -5.840 18.815 1.00 86.94 300 GLU A O 1
ATOM 2533 N N . LYS A 1 301 ? 7.374 -4.669 16.965 1.00 85.75 301 LYS A N 1
ATOM 2534 C CA . LYS A 1 301 ? 8.555 -3.812 17.025 1.00 85.75 301 LYS A CA 1
ATOM 2535 C C . LYS A 1 301 ? 8.391 -2.616 17.962 1.00 85.75 301 LYS A C 1
ATOM 2537 O O . LYS A 1 301 ? 9.353 -2.225 18.619 1.00 85.75 301 LYS A O 1
ATOM 2542 N N . CYS A 1 302 ? 7.210 -2.000 17.988 1.00 85.06 302 CYS A N 1
ATOM 2543 C CA . CYS A 1 302 ? 6.961 -0.767 18.732 1.00 85.06 302 CYS A CA 1
ATOM 2544 C C . CYS A 1 302 ? 5.533 -0.720 19.303 1.00 85.06 302 CYS A C 1
ATOM 2546 O O . CYS A 1 302 ? 4.684 0.056 18.858 1.00 85.06 302 CYS A O 1
ATOM 2548 N N . GLU A 1 303 ? 5.276 -1.542 20.324 1.00 84.81 303 GLU A N 1
ATOM 2549 C CA . GLU A 1 303 ? 3.985 -1.579 21.025 1.00 84.81 303 GLU A CA 1
ATOM 2550 C C . GLU A 1 303 ? 3.554 -0.200 21.577 1.00 84.81 303 GLU A C 1
ATOM 2552 O O . GLU A 1 303 ? 2.405 0.171 21.331 1.00 84.81 303 GLU A O 1
ATOM 2557 N N . PRO A 1 304 ? 4.415 0.618 22.229 1.00 83.62 304 PRO A N 1
ATOM 2558 C CA . PRO A 1 304 ? 3.991 1.910 22.785 1.00 83.62 304 PRO A CA 1
ATOM 2559 C C . PRO A 1 304 ? 3.423 2.887 21.742 1.00 83.62 304 PRO A C 1
ATOM 2561 O O . PRO A 1 304 ? 2.338 3.433 21.945 1.00 83.62 304 PRO A O 1
ATOM 2564 N N . PHE A 1 305 ? 4.101 3.041 20.596 1.00 83.44 305 PHE A N 1
ATOM 2565 C CA . PHE A 1 305 ? 3.631 3.846 19.458 1.00 83.44 305 PHE A CA 1
ATOM 2566 C C . PHE A 1 305 ? 2.239 3.402 18.999 1.00 83.44 305 PHE A C 1
ATOM 2568 O O . PHE A 1 305 ? 1.353 4.213 18.708 1.00 83.44 305 PHE A O 1
ATOM 2575 N N . PHE A 1 306 ? 2.044 2.088 18.931 1.00 80.31 306 PHE A N 1
ATOM 2576 C CA . PHE A 1 306 ? 0.809 1.501 18.449 1.00 80.31 306 PHE A CA 1
ATOM 2577 C C . PHE A 1 306 ? -0.337 1.672 19.451 1.00 80.31 306 PHE A C 1
ATOM 2579 O O . PHE A 1 306 ? -1.448 2.015 19.052 1.00 80.31 306 PHE A O 1
ATOM 2586 N N . VAL A 1 307 ? -0.068 1.493 20.747 1.00 82.06 307 VAL A N 1
ATOM 2587 C CA . VAL A 1 307 ? -1.023 1.703 21.848 1.00 82.06 307 VAL A CA 1
ATOM 2588 C C . VAL A 1 307 ? -1.531 3.145 21.860 1.00 82.06 307 VAL A C 1
ATOM 2590 O O . VAL A 1 307 ? -2.744 3.364 21.933 1.00 82.06 307 VAL A O 1
ATOM 2593 N N . GLU A 1 308 ? -0.634 4.124 21.720 1.00 81.50 308 GLU A N 1
ATOM 2594 C CA . GLU A 1 308 ? -0.972 5.554 21.717 1.00 81.50 308 GLU A CA 1
ATOM 2595 C C . GLU A 1 308 ? -1.903 5.937 20.550 1.00 81.50 308 GLU A C 1
ATOM 2597 O O . GLU A 1 308 ? -2.868 6.690 20.723 1.00 81.50 308 GLU A O 1
ATOM 2602 N N . ASN A 1 309 ? -1.664 5.360 19.369 1.00 83.69 309 ASN A N 1
ATOM 2603 C CA . ASN A 1 309 ? -2.374 5.691 18.127 1.00 83.69 309 ASN A CA 1
ATOM 2604 C C . ASN A 1 309 ? -3.498 4.701 17.758 1.00 83.69 309 ASN A C 1
ATOM 2606 O O . ASN A 1 309 ? -4.220 4.896 16.775 1.00 83.69 309 ASN A O 1
ATOM 2610 N N . SER A 1 310 ? -3.691 3.654 18.561 1.00 84.50 310 SER A N 1
ATOM 2611 C CA . SER A 1 310 ? -4.640 2.552 18.339 1.00 84.50 310 SER A CA 1
ATOM 2612 C C . SER A 1 310 ? -6.076 3.007 18.059 1.00 84.50 310 SER A C 1
ATOM 2614 O O . SER A 1 310 ? -6.751 2.450 17.190 1.00 84.50 310 SER A O 1
ATOM 2616 N N . TRP A 1 311 ? -6.556 4.045 18.753 1.00 82.94 311 TRP A N 1
ATOM 2617 C CA . TRP A 1 311 ? -7.901 4.592 18.558 1.00 82.94 311 TRP A CA 1
ATOM 2618 C C . TRP A 1 311 ? -8.086 5.160 17.144 1.00 82.94 311 TRP A C 1
ATOM 2620 O O . TRP A 1 311 ? -9.119 4.926 16.513 1.00 82.94 311 TRP A O 1
ATOM 2630 N N . LEU A 1 312 ? -7.077 5.878 16.639 1.00 85.94 312 LEU A N 1
ATOM 2631 C CA . LEU A 1 312 ? -7.101 6.544 15.341 1.00 85.94 312 LEU A CA 1
ATOM 2632 C C . LEU A 1 312 ? -7.043 5.502 14.232 1.00 85.94 312 LEU A C 1
ATOM 2634 O O . LEU A 1 312 ? -7.837 5.544 13.290 1.00 85.94 312 LEU A O 1
ATOM 2638 N N . PHE A 1 313 ? -6.149 4.526 14.384 1.00 88.88 313 PHE A N 1
ATOM 2639 C CA . PHE A 1 313 ? -6.055 3.399 13.471 1.00 88.88 313 PHE A CA 1
ATOM 2640 C C . PHE A 1 313 ? -7.354 2.596 13.456 1.00 88.88 313 PHE A C 1
ATOM 2642 O O . PHE A 1 313 ? -7.874 2.343 12.377 1.00 88.88 313 PHE A O 1
ATOM 2649 N N . SER A 1 314 ? -7.957 2.281 14.607 1.00 87.25 314 SER A N 1
ATOM 2650 C CA . SER A 1 314 ? -9.232 1.549 14.650 1.00 87.25 314 SER A CA 1
ATOM 2651 C C . SER A 1 314 ? -10.384 2.320 14.012 1.00 87.25 314 SER A C 1
ATOM 2653 O O . SER A 1 314 ? -11.237 1.703 13.377 1.00 87.25 314 SER A O 1
ATOM 2655 N N . TYR A 1 315 ? -10.421 3.646 14.170 1.00 85.12 315 TYR A N 1
ATOM 2656 C CA . TYR A 1 315 ? -11.422 4.495 13.525 1.00 85.12 315 TYR A CA 1
ATOM 2657 C C . TYR A 1 315 ? -11.271 4.500 11.996 1.00 85.12 315 TYR A C 1
ATOM 2659 O O . TYR A 1 315 ? -12.262 4.448 11.271 1.00 85.12 315 TYR A O 1
ATOM 2667 N N . GLN A 1 316 ? -10.032 4.536 11.498 1.00 86.44 316 GLN A N 1
ATOM 2668 C CA . GLN A 1 316 ? -9.732 4.561 10.060 1.00 86.44 316 GLN A CA 1
ATOM 2669 C C . GLN A 1 316 ? -9.711 3.172 9.409 1.00 86.44 316 GLN A C 1
ATOM 2671 O O . GLN A 1 316 ? -9.762 3.069 8.178 1.00 86.44 316 GLN A O 1
ATOM 2676 N N . CYS A 1 317 ? -9.638 2.120 10.224 1.00 87.69 317 CYS A N 1
ATOM 2677 C CA . CYS A 1 317 ? -9.582 0.732 9.804 1.00 87.69 317 CYS A CA 1
ATOM 2678 C C . CYS A 1 317 ? -10.924 0.298 9.187 1.00 87.69 317 CYS A C 1
ATOM 2680 O O . CYS A 1 317 ? -11.965 0.393 9.851 1.00 87.69 317 CYS A O 1
ATOM 2682 N N . PRO A 1 318 ? -10.942 -0.184 7.929 1.00 83.56 318 PRO A N 1
ATOM 2683 C CA . PRO A 1 318 ? -12.170 -0.667 7.307 1.00 83.56 318 PRO A CA 1
ATOM 2684 C C . PRO A 1 318 ? -12.824 -1.789 8.121 1.00 83.56 318 PRO A C 1
ATOM 2686 O O . PRO A 1 318 ? -12.156 -2.665 8.652 1.00 83.56 318 PRO A O 1
ATOM 2689 N N . ASN A 1 319 ? -14.154 -1.820 8.172 1.00 82.31 319 ASN A N 1
ATOM 2690 C CA . ASN A 1 319 ? -14.888 -2.750 9.041 1.00 82.31 319 ASN A CA 1
ATOM 2691 C C . ASN A 1 319 ? -14.749 -4.243 8.687 1.00 82.31 319 ASN A C 1
ATOM 2693 O O . ASN A 1 319 ? -15.240 -5.074 9.439 1.00 82.31 319 ASN A O 1
ATOM 2697 N N . LYS A 1 320 ? -14.124 -4.584 7.554 1.00 81.38 320 LYS A N 1
ATOM 2698 C CA . LYS A 1 320 ? -13.796 -5.971 7.185 1.00 81.38 320 LYS A CA 1
ATOM 2699 C C . LYS A 1 320 ? -12.546 -6.508 7.895 1.00 81.38 320 LYS A C 1
ATOM 2701 O O . LYS A 1 320 ? -12.331 -7.712 7.912 1.00 81.38 320 LYS A O 1
ATOM 2706 N N . PHE A 1 321 ? -11.727 -5.631 8.465 1.00 85.19 321 PHE A N 1
ATOM 2707 C CA . PHE A 1 321 ? -10.509 -5.982 9.191 1.00 85.19 321 PHE A CA 1
ATOM 2708 C C . PHE A 1 321 ? -10.825 -6.430 10.623 1.00 85.19 321 PHE A C 1
ATOM 2710 O O . PHE A 1 321 ? -10.418 -5.795 11.593 1.00 85.19 321 PHE A O 1
ATOM 2717 N N . ASP A 1 322 ? -11.594 -7.507 10.775 1.00 87.12 322 ASP A N 1
ATOM 2718 C CA . ASP A 1 322 ? -12.021 -7.987 12.094 1.00 87.12 322 ASP A CA 1
ATOM 2719 C C . ASP A 1 322 ? -10.813 -8.367 12.983 1.00 87.12 322 ASP A C 1
ATOM 2721 O O . ASP A 1 322 ? -10.783 -8.009 14.163 1.00 87.12 322 ASP A O 1
ATOM 2725 N N . LYS A 1 323 ? -9.774 -9.005 12.415 1.00 87.44 323 LYS A N 1
ATOM 2726 C CA . LYS A 1 323 ? -8.542 -9.380 13.143 1.00 87.44 323 LYS A CA 1
ATOM 2727 C C . LYS A 1 323 ? -7.705 -8.165 13.525 1.00 87.44 323 LYS A C 1
ATOM 2729 O O . LYS A 1 323 ? -7.315 -8.026 14.682 1.00 87.44 323 LYS A O 1
ATOM 2734 N N . LEU A 1 324 ? -7.458 -7.252 12.585 1.00 88.00 324 LEU A N 1
ATOM 2735 C CA . LEU A 1 324 ? -6.715 -6.032 12.901 1.00 88.00 324 LEU A CA 1
ATOM 2736 C C . LEU A 1 324 ? -7.487 -5.124 13.875 1.00 88.00 324 LEU A C 1
ATOM 2738 O O . LEU A 1 324 ? -6.878 -4.552 14.775 1.00 88.00 324 LEU A O 1
ATOM 2742 N N . LYS A 1 325 ? -8.822 -5.039 13.789 1.00 89.81 325 LYS A N 1
ATOM 2743 C CA . LYS A 1 325 ? -9.635 -4.350 14.807 1.00 89.81 325 LYS A CA 1
ATOM 2744 C C . LYS A 1 325 ? -9.534 -5.017 16.176 1.00 89.81 325 LYS A C 1
ATOM 2746 O O . LYS A 1 325 ? -9.486 -4.310 17.178 1.00 89.81 325 LYS A O 1
ATOM 2751 N N . ASN A 1 326 ? -9.480 -6.347 16.245 1.00 90.00 326 ASN A N 1
ATOM 2752 C CA . ASN A 1 326 ? -9.223 -7.055 17.500 1.00 90.00 326 ASN A CA 1
ATOM 2753 C C . ASN A 1 326 ? -7.881 -6.655 18.117 1.00 90.00 326 ASN A C 1
ATOM 2755 O O . ASN A 1 326 ? -7.868 -6.246 19.276 1.00 90.00 326 ASN A O 1
ATOM 2759 N N . LEU A 1 327 ? -6.802 -6.689 17.329 1.00 87.69 327 LEU A N 1
ATOM 2760 C CA . LEU A 1 327 ? -5.467 -6.264 17.762 1.00 87.69 327 LEU A CA 1
ATOM 2761 C C . LEU A 1 327 ? -5.455 -4.807 18.251 1.00 87.69 327 LEU A C 1
ATOM 2763 O O . LEU A 1 327 ? -4.904 -4.500 19.303 1.00 87.69 327 LEU A O 1
ATOM 2767 N N . LEU A 1 328 ? -6.070 -3.903 17.487 1.00 88.06 328 LEU A N 1
ATOM 2768 C CA . LEU A 1 328 ? -6.111 -2.476 17.810 1.00 88.06 328 LEU A CA 1
ATOM 2769 C C . LEU A 1 328 ? -6.889 -2.194 19.096 1.00 88.06 328 LEU A C 1
ATOM 2771 O O . LEU A 1 328 ? -6.502 -1.331 19.881 1.00 88.06 328 LEU A O 1
ATOM 2775 N N . ASN A 1 329 ? -7.994 -2.905 19.308 1.00 87.38 329 ASN A N 1
ATOM 2776 C CA . ASN A 1 329 ? -8.887 -2.638 20.427 1.00 87.38 329 ASN A CA 1
ATOM 2777 C C . ASN A 1 329 ? -8.447 -3.323 21.722 1.00 87.38 329 ASN A C 1
ATOM 2779 O O . ASN A 1 329 ? -8.744 -2.785 22.780 1.00 87.38 329 ASN A O 1
ATOM 2783 N N . SER A 1 330 ? -7.710 -4.438 21.681 1.00 83.81 330 SER A N 1
ATOM 2784 C CA . SER A 1 330 ? -7.183 -5.077 22.904 1.00 83.81 330 SER A CA 1
ATOM 2785 C C . SER A 1 330 ? -6.092 -4.245 23.578 1.00 83.81 330 SER A C 1
ATOM 2787 O O . SER A 1 330 ? -5.852 -4.356 24.773 1.00 83.81 330 SER A O 1
ATOM 2789 N N . LYS A 1 331 ? -5.451 -3.354 22.820 1.00 75.56 331 LYS A N 1
ATOM 2790 C CA . LYS A 1 331 ? -4.312 -2.547 23.269 1.00 75.56 331 LYS A CA 1
ATOM 2791 C C . LYS A 1 331 ? -4.631 -1.058 23.392 1.00 75.56 331 LYS A C 1
ATOM 2793 O O . LYS A 1 331 ? -3.724 -0.241 23.515 1.00 75.56 331 LYS A O 1
ATOM 2798 N N . ARG A 1 332 ? -5.909 -0.674 23.331 1.00 76.31 332 ARG A N 1
ATOM 2799 C CA . ARG A 1 332 ? -6.308 0.737 23.279 1.00 76.31 332 ARG A CA 1
ATOM 2800 C C . ARG A 1 332 ? -6.165 1.436 24.634 1.00 76.31 332 ARG A C 1
ATOM 2802 O O . ARG A 1 332 ? -6.833 1.067 25.596 1.00 76.31 332 ARG A O 1
ATOM 2809 N N . SER A 1 333 ? -5.397 2.529 24.673 1.00 68.19 333 SER A N 1
ATOM 2810 C CA . SER A 1 333 ? -5.419 3.473 25.800 1.00 68.19 333 SER A CA 1
ATOM 2811 C C . SER A 1 333 ? -6.692 4.331 25.776 1.00 68.19 333 SER A C 1
ATOM 2813 O O . SER A 1 333 ? -7.089 4.876 24.745 1.00 68.19 333 SER A O 1
ATOM 2815 N N . VAL A 1 334 ? -7.353 4.464 26.926 1.00 63.91 334 VAL A N 1
ATOM 2816 C CA . VAL A 1 334 ? -8.662 5.128 27.065 1.00 63.91 334 VAL A CA 1
ATOM 2817 C C . VAL A 1 334 ? -8.562 6.667 27.079 1.00 63.91 334 VAL A C 1
ATOM 2819 O O . VAL A 1 334 ? -9.565 7.362 26.903 1.00 63.91 334 VAL A O 1
ATOM 2822 N N . THR A 1 335 ? -7.360 7.221 27.250 1.00 58.28 335 THR A N 1
ATOM 2823 C CA . THR A 1 335 ? -7.149 8.611 27.694 1.00 58.28 335 THR A CA 1
ATOM 2824 C C . THR A 1 335 ? -7.195 9.684 26.598 1.00 58.28 335 THR A C 1
ATOM 2826 O O . THR A 1 335 ? -7.322 10.867 26.918 1.00 58.28 335 THR A O 1
ATOM 2829 N N . THR A 1 336 ? -7.137 9.335 25.310 1.00 59.84 336 THR A N 1
ATOM 2830 C CA . THR A 1 336 ? -6.973 10.331 24.234 1.00 59.84 336 THR A CA 1
ATOM 2831 C C . THR A 1 336 ? -8.279 11.077 23.935 1.00 59.84 336 THR A C 1
ATOM 2833 O O . THR A 1 336 ? -9.197 10.500 23.355 1.00 59.84 336 THR A O 1
ATOM 2836 N N . LYS A 1 337 ? -8.415 12.363 24.295 1.00 59.00 337 LYS A N 1
ATOM 2837 C CA . LYS A 1 337 ? -9.578 13.189 23.891 1.00 59.00 337 LYS A CA 1
ATOM 2838 C C . LYS A 1 337 ? -9.637 13.318 22.366 1.00 59.00 337 LYS A C 1
ATOM 2840 O O . LYS A 1 337 ? -8.625 13.591 21.734 1.00 59.00 337 LYS A O 1
ATOM 2845 N N . ILE A 1 338 ? -10.825 13.127 21.789 1.00 67.88 338 ILE A N 1
ATOM 2846 C CA . ILE A 1 338 ? -11.022 13.114 20.332 1.00 67.88 338 ILE A CA 1
ATOM 2847 C C . ILE A 1 338 ? -12.035 14.190 19.963 1.00 67.88 338 ILE A C 1
ATOM 2849 O O . ILE A 1 338 ? -13.161 14.199 20.468 1.00 67.88 338 ILE A O 1
ATOM 2853 N N . SER A 1 339 ? -11.616 15.093 19.083 1.00 68.50 339 SER A N 1
ATOM 2854 C CA . SER A 1 339 ? -12.458 16.116 18.476 1.00 68.50 339 SER A CA 1
ATOM 2855 C C . SER A 1 339 ? -13.060 15.600 17.167 1.00 68.50 339 SER A C 1
ATOM 2857 O O . SER A 1 339 ? -12.418 14.881 16.404 1.00 68.50 339 SER A O 1
ATOM 2859 N N . GLY A 1 340 ? -14.317 15.954 16.904 1.00 72.25 340 GLY A N 1
ATOM 2860 C CA . GLY A 1 340 ? -15.006 15.628 15.658 1.00 72.25 340 GLY A CA 1
ATOM 2861 C C . GLY A 1 340 ? -16.506 15.420 15.846 1.00 72.25 340 GLY A C 1
ATOM 2862 O O . GLY A 1 340 ? -16.979 15.201 16.957 1.00 72.25 340 GLY A O 1
ATOM 2863 N N . ASN A 1 341 ? -17.242 15.487 14.735 1.00 79.06 341 ASN A N 1
ATOM 2864 C CA . ASN A 1 341 ? -18.710 15.431 14.711 1.00 79.06 341 ASN A CA 1
ATOM 2865 C C . ASN A 1 341 ? -19.281 14.145 14.095 1.00 79.06 341 ASN A C 1
ATOM 2867 O O . ASN A 1 341 ? -20.491 14.050 13.900 1.00 79.06 341 ASN A O 1
ATOM 2871 N N . SER A 1 342 ? -18.444 13.153 13.772 1.00 86.50 342 SER A N 1
ATOM 2872 C CA . SER A 1 342 ? -18.944 11.893 13.212 1.00 86.50 342 SER A CA 1
ATOM 2873 C C . SER A 1 342 ? -19.721 11.090 14.259 1.00 86.50 342 SER A C 1
ATOM 2875 O O . SER A 1 342 ? -19.411 11.147 15.451 1.00 86.50 342 SER A O 1
ATOM 2877 N N . ALA A 1 343 ? -20.699 10.297 13.812 1.00 86.75 343 ALA A N 1
ATOM 2878 C CA . ALA A 1 343 ? -21.490 9.424 14.683 1.00 86.75 343 ALA A CA 1
ATOM 2879 C C . ALA A 1 343 ? -20.600 8.513 15.554 1.00 86.75 343 ALA A C 1
ATOM 2881 O O . ALA A 1 343 ? -20.827 8.382 16.755 1.00 86.75 343 ALA A O 1
ATOM 2882 N N . TYR A 1 344 ? -19.517 7.973 14.978 1.00 87.81 344 TYR A N 1
ATOM 2883 C CA . TYR A 1 344 ? -18.518 7.181 15.705 1.00 87.81 344 TYR A CA 1
ATOM 2884 C C . TYR A 1 344 ? -17.839 7.973 16.839 1.00 87.81 344 TYR A C 1
ATOM 2886 O O . TYR A 1 344 ? -17.667 7.462 17.944 1.00 87.81 344 TYR A O 1
ATOM 2894 N N . ILE A 1 345 ? -17.456 9.231 16.593 1.00 87.00 345 ILE A N 1
ATOM 2895 C CA . ILE A 1 345 ? -16.810 10.073 17.613 1.00 87.00 345 ILE A CA 1
ATOM 2896 C C . ILE A 1 345 ? -17.815 10.473 18.697 1.00 87.00 345 ILE A C 1
ATOM 2898 O O . ILE A 1 345 ? -17.472 10.463 19.879 1.00 87.00 345 ILE A O 1
ATOM 2902 N N . LYS A 1 346 ? -19.067 10.769 18.325 1.00 90.19 346 LYS A N 1
ATOM 2903 C CA . LYS A 1 346 ? -20.129 11.082 19.288 1.00 90.19 346 LYS A CA 1
ATOM 2904 C C . LYS A 1 346 ? -20.400 9.920 20.241 1.00 90.19 346 LYS A C 1
ATOM 2906 O O . LYS A 1 346 ? -20.393 10.139 21.451 1.00 90.19 346 LYS A O 1
ATOM 2911 N N . ILE A 1 347 ? -20.575 8.696 19.730 1.00 91.00 347 ILE A N 1
ATOM 2912 C CA . ILE A 1 347 ? -20.816 7.529 20.594 1.00 91.00 347 ILE A CA 1
ATOM 2913 C C . ILE A 1 347 ? -19.610 7.232 21.488 1.00 91.00 347 ILE A C 1
ATOM 2915 O O . ILE A 1 347 ? -19.776 6.953 22.672 1.00 91.00 347 ILE A O 1
ATOM 2919 N N . LEU A 1 348 ? -18.390 7.378 20.966 1.00 87.50 348 LEU A N 1
ATOM 2920 C CA . LEU A 1 348 ? -17.160 7.221 21.739 1.00 87.50 348 LEU A CA 1
ATOM 2921 C C . LEU A 1 348 ? -17.070 8.242 22.885 1.00 87.50 348 LEU A C 1
ATOM 2923 O O . LEU A 1 348 ? -16.766 7.879 24.021 1.00 87.50 348 LEU A O 1
ATOM 2927 N N . ASN A 1 349 ? -17.365 9.513 22.608 1.00 88.56 349 ASN A N 1
ATOM 2928 C CA . ASN A 1 349 ? -17.373 10.565 23.621 1.00 88.56 349 ASN A CA 1
ATOM 2929 C C . ASN A 1 349 ? -18.507 10.380 24.640 1.00 88.56 349 ASN A C 1
ATOM 2931 O O . ASN A 1 349 ? -18.301 10.659 25.819 1.00 88.56 349 ASN A O 1
ATOM 2935 N N . ALA A 1 350 ? -19.669 9.866 24.229 1.00 91.12 350 ALA A N 1
ATOM 2936 C CA . ALA A 1 350 ? -20.751 9.519 25.146 1.00 91.12 350 ALA A CA 1
ATOM 2937 C C . ALA A 1 350 ? -20.358 8.357 26.071 1.00 91.12 350 ALA A C 1
ATOM 2939 O O . ALA A 1 350 ? -20.520 8.463 27.285 1.00 91.12 350 ALA A O 1
ATOM 2940 N N . LEU A 1 351 ? -19.763 7.290 25.531 1.00 89.62 351 LEU A N 1
ATOM 2941 C CA . LEU A 1 351 ? -19.305 6.129 26.302 1.00 89.62 351 LEU A CA 1
ATOM 2942 C C . LEU A 1 351 ? -18.281 6.504 27.385 1.00 89.62 351 LEU A C 1
ATOM 2944 O O . LEU A 1 351 ? -18.330 5.966 28.489 1.00 89.62 351 LEU A O 1
ATOM 2948 N N . ARG A 1 352 ? -17.411 7.482 27.106 1.00 87.44 352 ARG A N 1
ATOM 2949 C CA . ARG A 1 352 ? -16.437 8.038 28.066 1.00 87.44 352 ARG A CA 1
ATOM 2950 C C . ARG A 1 352 ? -17.057 8.771 29.248 1.00 87.44 352 ARG A C 1
ATOM 2952 O O . ARG A 1 352 ? -16.374 8.983 30.240 1.00 87.44 352 ARG A O 1
ATOM 2959 N N . THR A 1 353 ? -18.318 9.185 29.147 1.00 89.31 353 THR A N 1
ATOM 2960 C CA . THR A 1 353 ? -19.029 9.762 30.297 1.00 89.31 353 THR A CA 1
ATOM 2961 C C . THR A 1 353 ? -19.490 8.705 31.290 1.00 89.31 353 THR A C 1
ATOM 2963 O O . THR A 1 353 ? -19.953 9.066 32.365 1.00 89.31 353 THR A O 1
ATOM 2966 N N . GLU A 1 354 ? -19.421 7.420 30.914 1.00 89.94 354 GLU A N 1
ATOM 2967 C CA . GLU A 1 354 ? -19.905 6.278 31.701 1.00 89.94 354 GLU A CA 1
ATOM 2968 C C . GLU A 1 354 ? -21.402 6.375 32.075 1.00 89.94 354 GLU A C 1
ATOM 2970 O O . GLU A 1 354 ? -21.919 5.567 32.845 1.00 89.94 354 GLU A O 1
ATOM 2975 N N . ASN A 1 355 ? -22.133 7.324 31.474 1.00 93.38 355 ASN A N 1
ATOM 2976 C CA . ASN A 1 355 ? -23.557 7.534 31.672 1.00 93.38 355 ASN A CA 1
ATOM 2977 C C . ASN A 1 355 ? -24.356 6.823 30.572 1.00 93.38 355 ASN A C 1
ATOM 2979 O O . ASN A 1 355 ? -24.402 7.261 29.423 1.00 93.38 355 ASN A O 1
ATOM 2983 N N . ILE A 1 356 ? -25.025 5.737 30.956 1.00 94.38 356 ILE A N 1
ATOM 2984 C CA . ILE A 1 356 ? -25.822 4.891 30.059 1.00 94.38 356 ILE A CA 1
ATOM 2985 C C . ILE A 1 356 ? -26.931 5.686 29.357 1.00 94.38 356 ILE A C 1
ATOM 2987 O O . ILE A 1 356 ? -27.172 5.458 28.176 1.00 94.38 356 ILE A O 1
ATOM 2991 N N . GLU A 1 357 ? -27.604 6.608 30.048 1.00 95.00 357 GLU A N 1
ATOM 2992 C CA . GLU A 1 357 ? -28.718 7.380 29.478 1.00 95.00 357 GLU A CA 1
ATOM 2993 C C . GLU A 1 357 ? -28.231 8.311 28.372 1.00 95.00 357 GLU A C 1
ATOM 2995 O O . GLU A 1 357 ? -28.799 8.321 27.284 1.00 95.00 357 GLU A O 1
ATOM 3000 N N . LYS A 1 358 ? -27.099 8.984 28.599 1.00 94.25 358 LYS A N 1
ATOM 3001 C CA . LYS A 1 358 ? -26.458 9.837 27.592 1.00 94.25 358 LYS A CA 1
ATOM 3002 C C . LYS A 1 358 ? -26.009 9.049 26.359 1.00 94.25 358 LYS A C 1
ATOM 3004 O O . LYS A 1 358 ? -26.078 9.543 25.239 1.00 94.25 358 LYS A O 1
ATOM 3009 N N . VAL A 1 359 ? -25.539 7.814 26.544 1.00 94.62 359 VAL A N 1
ATOM 3010 C CA . VAL A 1 359 ? -25.180 6.939 25.416 1.00 94.62 359 VAL A CA 1
ATOM 3011 C C . VAL A 1 359 ? -26.429 6.532 24.629 1.00 94.62 359 VAL A C 1
ATOM 3013 O O . VAL A 1 359 ? -26.402 6.546 23.402 1.00 94.62 359 VAL A O 1
ATOM 3016 N N . LEU A 1 360 ? -27.528 6.201 25.314 1.00 95.12 360 LEU A N 1
ATOM 3017 C CA . LEU A 1 360 ? -28.799 5.847 24.674 1.00 95.12 360 LEU A CA 1
ATOM 3018 C C . LEU A 1 360 ? -29.423 7.025 23.918 1.00 95.12 360 LEU A C 1
ATOM 3020 O O . LEU A 1 360 ? -29.957 6.812 22.833 1.00 95.12 360 LEU A O 1
ATOM 3024 N N . GLU A 1 361 ? -29.308 8.246 24.442 1.00 95.00 361 GLU A N 1
ATOM 3025 C CA . GLU A 1 361 ? -29.718 9.476 23.754 1.00 95.00 361 GLU A CA 1
ATOM 3026 C C . GLU A 1 361 ? -28.991 9.609 22.409 1.00 95.00 361 GLU A C 1
ATOM 3028 O O . GLU A 1 361 ? -29.636 9.683 21.364 1.00 95.00 361 GLU A O 1
ATOM 3033 N N . VAL A 1 362 ? -27.658 9.481 22.404 1.00 94.00 362 VAL A N 1
ATOM 3034 C CA . VAL A 1 362 ? -26.874 9.497 21.157 1.00 94.00 362 VAL A CA 1
ATOM 3035 C C . VAL A 1 362 ? -27.282 8.359 20.220 1.00 94.00 362 VAL A C 1
ATOM 3037 O O . VAL A 1 362 ? -27.375 8.572 19.020 1.00 94.00 362 VAL A O 1
ATOM 3040 N N . ILE A 1 363 ? -27.554 7.151 20.718 1.00 93.81 363 ILE A N 1
ATOM 3041 C CA . ILE A 1 363 ? -28.030 6.051 19.858 1.00 93.81 363 ILE A CA 1
ATOM 3042 C C . ILE A 1 363 ? -29.370 6.411 19.202 1.00 93.81 363 ILE A C 1
ATOM 3044 O O . ILE A 1 363 ? -29.545 6.150 18.012 1.00 93.81 363 ILE A O 1
ATOM 3048 N N . SER A 1 364 ? -30.285 7.031 19.953 1.00 93.19 364 SER A N 1
ATOM 3049 C CA . SER A 1 364 ? -31.603 7.429 19.449 1.00 93.19 364 SER A CA 1
ATOM 3050 C C . SER A 1 364 ? -31.531 8.518 18.373 1.00 93.19 364 SER A C 1
ATOM 3052 O O . SER A 1 364 ? -32.291 8.454 17.413 1.00 93.19 364 SER A O 1
ATOM 3054 N N . GLU A 1 365 ? -30.560 9.440 18.448 1.00 93.56 365 GLU A N 1
ATOM 3055 C CA . GLU A 1 365 ? -30.328 10.457 17.404 1.00 93.56 365 GLU A CA 1
ATOM 3056 C C . GLU A 1 365 ? -30.040 9.841 16.024 1.00 93.56 365 GLU A C 1
ATOM 3058 O O . GLU A 1 365 ? -30.326 10.450 14.993 1.00 93.56 365 GLU A O 1
ATOM 3063 N N . TYR A 1 366 ? -29.447 8.644 15.994 1.00 92.00 366 TYR A N 1
ATOM 3064 C CA . TYR A 1 366 ? -28.951 8.005 14.775 1.00 92.00 366 TYR A CA 1
ATOM 3065 C C . TYR A 1 366 ? -29.737 6.754 14.367 1.00 92.00 366 TYR A C 1
ATOM 3067 O O . TYR A 1 366 ? -29.390 6.148 13.351 1.00 92.00 366 TYR A O 1
ATOM 3075 N N . GLU A 1 367 ? -30.778 6.371 15.112 1.00 88.94 367 GLU A N 1
ATOM 3076 C CA . GLU A 1 367 ? -31.520 5.110 14.947 1.00 88.94 367 GLU A CA 1
ATOM 3077 C C . GLU A 1 367 ? -32.049 4.909 13.514 1.00 88.94 367 GLU A C 1
ATOM 3079 O O . GLU A 1 367 ? -31.847 3.842 12.921 1.00 88.94 367 GLU A O 1
ATOM 3084 N N . ASP A 1 368 ? -32.608 5.966 12.924 1.00 88.19 368 ASP A N 1
ATOM 3085 C CA . ASP A 1 368 ? -33.214 5.954 11.585 1.00 88.19 368 ASP A CA 1
ATOM 3086 C C . ASP A 1 368 ? -32.288 6.498 10.484 1.00 88.19 368 ASP A C 1
ATOM 3088 O O . ASP A 1 368 ? -32.715 6.797 9.368 1.00 88.19 368 ASP A O 1
ATOM 3092 N N . THR A 1 369 ? -30.993 6.634 10.776 1.00 89.50 369 THR A N 1
ATOM 3093 C CA . THR A 1 369 ? -30.017 7.216 9.847 1.00 89.50 369 THR A CA 1
ATOM 3094 C C . THR A 1 369 ? -29.096 6.161 9.236 1.00 89.50 369 THR A C 1
ATOM 3096 O O . THR A 1 369 ? -28.795 5.125 9.835 1.00 89.50 369 THR A O 1
ATOM 3099 N N . ASN A 1 370 ? -28.526 6.471 8.069 1.00 85.19 370 ASN A N 1
ATOM 3100 C CA . ASN A 1 370 ? -27.462 5.660 7.459 1.00 85.19 370 ASN A CA 1
ATOM 3101 C C . ASN A 1 370 ? -26.188 5.575 8.322 1.00 85.19 370 ASN A C 1
ATOM 3103 O O . ASN A 1 370 ? -25.345 4.695 8.105 1.00 85.19 370 ASN A O 1
ATOM 3107 N N . ASP A 1 371 ? -26.051 6.469 9.302 1.00 87.12 371 ASP A N 1
ATOM 3108 C CA . ASP A 1 371 ? -24.924 6.524 10.223 1.00 87.12 371 ASP A CA 1
ATOM 3109 C C . ASP A 1 371 ? -25.081 5.592 11.433 1.00 87.12 371 ASP A C 1
ATOM 3111 O O . ASP A 1 371 ? -24.100 5.372 12.149 1.00 87.12 371 ASP A O 1
ATOM 3115 N N . ARG A 1 372 ? -26.241 4.935 11.612 1.00 89.62 372 ARG A N 1
ATOM 3116 C CA . ARG A 1 372 ? -26.461 3.908 12.652 1.00 89.62 372 ARG A CA 1
ATOM 3117 C C . ARG A 1 372 ? -25.354 2.855 12.688 1.00 89.62 372 ARG A C 1
ATOM 3119 O O . ARG A 1 372 ? -24.890 2.459 13.756 1.00 89.62 372 ARG A O 1
ATOM 3126 N N . LYS A 1 373 ? -24.876 2.415 11.521 1.00 88.62 373 LYS A N 1
ATOM 3127 C CA . LYS A 1 373 ? -23.780 1.437 11.424 1.00 88.62 373 LYS A CA 1
ATOM 3128 C C . LYS A 1 373 ? -22.529 1.898 12.180 1.00 88.62 373 LYS A C 1
ATOM 3130 O O . LYS A 1 373 ? -21.885 1.092 12.839 1.00 88.62 373 LYS A O 1
ATOM 3135 N N . TRP A 1 374 ? -22.204 3.191 12.131 1.00 87.81 374 TRP A N 1
ATOM 3136 C CA . TRP A 1 374 ? -21.043 3.763 12.815 1.00 87.81 374 TRP A CA 1
ATOM 3137 C C . TRP A 1 374 ? -21.221 3.803 14.329 1.00 87.81 374 TRP A C 1
ATOM 3139 O O . TRP A 1 374 ? -20.237 3.637 15.046 1.00 87.81 374 TRP A O 1
ATOM 3149 N N . ILE A 1 375 ? -22.458 3.953 14.808 1.00 91.75 375 ILE A N 1
ATOM 3150 C CA . ILE A 1 375 ? -22.797 3.802 16.226 1.00 91.75 375 ILE A CA 1
ATOM 3151 C C . ILE A 1 375 ? -22.538 2.365 16.682 1.00 91.75 375 ILE A C 1
ATOM 3153 O O . ILE A 1 375 ? -21.871 2.155 17.691 1.00 91.75 375 ILE A O 1
ATOM 3157 N N . ILE A 1 376 ? -22.987 1.373 15.908 1.00 91.06 376 ILE A N 1
ATOM 3158 C CA . ILE A 1 376 ? -22.796 -0.050 16.228 1.00 91.06 376 ILE A CA 1
ATOM 3159 C C . ILE A 1 376 ? -21.314 -0.428 16.223 1.00 91.06 376 ILE A C 1
ATOM 3161 O O . ILE A 1 376 ? -20.838 -1.043 17.177 1.00 91.06 376 ILE A O 1
ATOM 3165 N N . TYR A 1 377 ? -20.562 -0.019 15.197 1.00 90.25 377 TYR A N 1
ATOM 3166 C CA . TYR A 1 377 ? -19.112 -0.221 15.181 1.00 90.25 377 TYR A CA 1
ATOM 3167 C C . TYR A 1 377 ? -18.434 0.497 16.347 1.00 90.25 377 TYR A C 1
ATOM 3169 O O . TYR A 1 377 ? -17.585 -0.098 16.997 1.00 90.25 377 TYR A O 1
ATOM 3177 N N . GLY A 1 378 ? -18.846 1.726 16.669 1.00 88.94 378 GLY A N 1
ATOM 3178 C CA . GLY A 1 378 ? -18.334 2.465 17.820 1.00 88.94 378 GLY A CA 1
ATOM 3179 C C . GLY A 1 378 ? -18.598 1.765 19.154 1.00 88.94 378 GLY A C 1
ATOM 3180 O O . GLY A 1 378 ? -17.702 1.719 19.990 1.00 88.94 378 GLY A O 1
ATOM 3181 N N . LEU A 1 379 ? -19.772 1.162 19.351 1.00 91.06 379 LEU A N 1
ATOM 3182 C CA . LEU A 1 379 ? -20.075 0.370 20.549 1.00 91.06 379 LEU A CA 1
ATOM 3183 C C . LEU A 1 379 ? -19.157 -0.853 20.663 1.00 91.06 379 LEU A C 1
ATOM 3185 O O . LEU A 1 379 ? -18.540 -1.064 21.705 1.00 91.06 379 LEU A O 1
ATOM 3189 N N . VAL A 1 380 ? -19.031 -1.637 19.588 1.00 91.81 380 VAL A N 1
ATOM 3190 C CA . VAL A 1 380 ? -18.239 -2.879 19.597 1.00 91.81 380 VAL A CA 1
ATOM 3191 C C . VAL A 1 380 ? -16.730 -2.603 19.643 1.00 91.81 380 VAL A C 1
ATOM 3193 O O . VAL A 1 380 ? -15.988 -3.325 20.308 1.00 91.81 380 VAL A O 1
ATOM 3196 N N . ASP A 1 381 ? -16.253 -1.538 18.998 1.00 89.56 381 ASP A N 1
ATOM 3197 C CA . ASP A 1 381 ? -14.842 -1.127 19.023 1.00 89.56 381 ASP A CA 1
ATOM 3198 C C . ASP A 1 381 ? -14.400 -0.574 20.387 1.00 89.56 381 ASP A C 1
ATOM 3200 O O . ASP A 1 381 ? -13.204 -0.413 20.619 1.00 89.56 381 ASP A O 1
ATOM 3204 N N . ASN A 1 382 ? -15.341 -0.299 21.296 1.00 88.56 382 ASN A N 1
ATOM 3205 C CA . ASN A 1 382 ? -15.068 0.099 22.679 1.00 88.56 382 ASN A CA 1
ATOM 3206 C C . ASN A 1 382 ? -15.284 -1.026 23.703 1.00 88.56 382 ASN A C 1
ATOM 3208 O O . ASN A 1 382 ? -15.215 -0.767 24.901 1.00 88.56 382 ASN A O 1
ATOM 3212 N N . LEU A 1 383 ? -15.486 -2.269 23.254 1.00 89.69 383 LEU A N 1
ATOM 3213 C CA . LEU A 1 383 ? -15.298 -3.456 24.090 1.00 89.69 383 LEU A CA 1
ATOM 3214 C C . LEU A 1 383 ? -13.791 -3.725 24.198 1.00 89.69 383 LEU A C 1
ATOM 3216 O O . LEU A 1 383 ? -13.239 -4.455 23.382 1.00 89.69 383 LEU A O 1
ATOM 3220 N N . VAL A 1 384 ? -13.134 -3.077 25.157 1.00 84.38 384 VAL A N 1
ATOM 3221 C CA . VAL A 1 384 ? -11.682 -3.092 25.421 1.00 84.38 384 VAL A CA 1
ATOM 3222 C C . VAL A 1 384 ? -11.416 -3.797 26.763 1.00 84.38 384 VAL A C 1
ATOM 3224 O O . VAL A 1 384 ? -12.335 -3.995 27.557 1.00 84.38 384 VAL A O 1
ATOM 3227 N N . ASP A 1 385 ? -10.183 -4.205 27.043 1.00 76.44 385 ASP A N 1
ATOM 3228 C CA . ASP A 1 385 ? -9.853 -4.928 28.276 1.00 76.44 385 ASP A CA 1
ATOM 3229 C C . ASP A 1 385 ? -10.029 -4.056 29.536 1.00 76.44 385 ASP A C 1
ATOM 3231 O O . ASP A 1 385 ? -9.531 -2.931 29.613 1.00 76.44 385 ASP A O 1
ATOM 3235 N N . ASN A 1 386 ? -10.756 -4.598 30.523 1.00 63.12 386 ASN A N 1
ATOM 3236 C CA . ASN A 1 386 ? -10.822 -4.165 31.927 1.00 63.12 386 ASN A CA 1
ATOM 3237 C C . ASN A 1 386 ? -10.966 -2.651 32.184 1.00 63.12 386 ASN A C 1
ATOM 3239 O O . ASN A 1 386 ? -10.257 -2.073 33.007 1.00 63.12 386 ASN A O 1
ATOM 3243 N N . ASN A 1 387 ? -11.938 -2.005 31.527 1.00 80.00 387 ASN A N 1
ATOM 3244 C CA . ASN A 1 387 ? -12.283 -0.607 31.795 1.00 80.00 387 ASN A CA 1
ATOM 3245 C C . ASN A 1 387 ? -13.796 -0.378 31.994 1.00 80.00 387 ASN A C 1
ATOM 3247 O O . ASN A 1 387 ? -14.650 -1.123 31.503 1.00 80.00 387 ASN A O 1
ATOM 3251 N N . ASN A 1 388 ? -14.143 0.696 32.709 1.00 85.50 388 ASN A N 1
ATOM 3252 C CA . ASN A 1 388 ? -15.538 1.070 32.970 1.00 85.50 388 ASN A CA 1
ATOM 3253 C C . ASN A 1 388 ? -16.322 1.391 31.691 1.00 85.50 388 ASN A C 1
ATOM 3255 O O . ASN A 1 388 ? -17.531 1.163 31.627 1.00 85.50 388 ASN A O 1
ATOM 3259 N N . ILE A 1 389 ? -15.634 1.866 30.652 1.00 88.38 389 ILE A N 1
ATOM 3260 C CA . ILE A 1 389 ? -16.225 2.146 29.342 1.00 88.38 389 ILE A CA 1
ATOM 3261 C C . ILE A 1 389 ? -16.806 0.875 28.719 1.00 88.38 389 ILE A C 1
ATOM 3263 O O . ILE A 1 389 ? -17.923 0.905 28.208 1.00 88.38 389 ILE A O 1
ATOM 3267 N N . SER A 1 390 ? -16.101 -0.249 28.811 1.00 89.81 390 SER A N 1
ATOM 3268 C CA . SER A 1 390 ? -16.562 -1.535 28.284 1.00 89.81 390 SER A CA 1
ATOM 3269 C C . SER A 1 390 ? -17.750 -2.057 29.078 1.00 89.81 390 SER A C 1
ATOM 3271 O O . SER A 1 390 ? -18.719 -2.531 28.492 1.00 89.81 390 SER A O 1
ATOM 3273 N N . ASN A 1 391 ? -17.742 -1.877 30.402 1.00 89.62 391 ASN A N 1
ATOM 3274 C CA . ASN A 1 391 ? -18.900 -2.184 31.244 1.00 89.62 391 ASN A CA 1
ATOM 3275 C C . ASN A 1 391 ? -20.127 -1.340 30.861 1.00 89.62 391 ASN A C 1
ATOM 3277 O O . ASN A 1 391 ? -21.245 -1.859 30.808 1.00 89.62 391 ASN A O 1
ATOM 3281 N N . CYS A 1 392 ? -19.929 -0.053 30.562 1.00 92.25 392 CYS A N 1
ATOM 3282 C CA . CYS A 1 392 ? -20.973 0.824 30.036 1.00 92.25 392 CYS A CA 1
ATOM 3283 C C . CYS A 1 392 ? -21.473 0.325 28.669 1.00 92.25 392 CYS A C 1
ATOM 3285 O O . CYS A 1 392 ? -22.675 0.120 28.497 1.00 92.25 392 CYS A O 1
ATOM 3287 N N . ALA A 1 393 ? -20.563 0.029 27.735 1.00 93.06 393 ALA A N 1
ATOM 3288 C CA . ALA A 1 393 ? -20.888 -0.482 26.405 1.00 93.06 393 ALA A CA 1
ATOM 3289 C C . ALA A 1 393 ? -21.680 -1.799 26.463 1.00 93.06 393 ALA A C 1
ATOM 3291 O O . ALA A 1 393 ? -22.689 -1.924 25.778 1.00 93.06 393 ALA A O 1
ATOM 3292 N N . ILE A 1 394 ? -21.298 -2.751 27.323 1.00 93.94 394 ILE A N 1
ATOM 3293 C CA . ILE A 1 394 ? -22.013 -4.025 27.515 1.00 93.94 394 ILE A CA 1
ATOM 3294 C C . ILE A 1 394 ? -23.445 -3.788 28.015 1.00 93.94 394 ILE A C 1
ATOM 3296 O O . ILE A 1 394 ? -24.382 -4.378 27.478 1.00 93.94 394 ILE A O 1
ATOM 3300 N N . LYS A 1 395 ? -23.642 -2.908 29.008 1.00 94.50 395 LYS A N 1
ATOM 3301 C CA . LYS A 1 395 ? -24.983 -2.567 29.524 1.00 94.50 395 LYS A CA 1
ATOM 3302 C C . LYS A 1 395 ? -25.842 -1.854 28.476 1.00 94.50 395 LYS A C 1
ATOM 3304 O O . LYS A 1 395 ? -27.047 -2.082 28.401 1.00 94.50 395 LYS A O 1
ATOM 3309 N N . VAL A 1 396 ? -25.237 -0.989 27.665 1.00 95.38 396 VAL A N 1
ATOM 3310 C CA . VAL A 1 396 ? -25.918 -0.311 26.553 1.00 95.38 396 VAL A CA 1
ATOM 3311 C C . VAL A 1 396 ? -26.299 -1.310 25.461 1.00 95.38 396 VAL A C 1
ATOM 3313 O O . VAL A 1 396 ? -27.428 -1.272 24.971 1.00 95.38 396 VAL A O 1
ATOM 3316 N N . ILE A 1 397 ? -25.403 -2.239 25.114 1.00 95.00 397 ILE A N 1
ATOM 3317 C CA . ILE A 1 397 ? -25.693 -3.336 24.185 1.00 95.00 397 ILE A CA 1
ATOM 3318 C C . ILE A 1 397 ? -26.896 -4.123 24.700 1.00 95.00 397 ILE A C 1
ATOM 3320 O O . ILE A 1 397 ? -27.878 -4.228 23.977 1.00 95.00 397 ILE A O 1
ATOM 3324 N N . GLU A 1 398 ? -26.881 -4.570 25.960 1.00 94.94 398 GLU A N 1
ATOM 3325 C CA . GLU A 1 398 ? -27.992 -5.302 26.587 1.00 94.94 398 GLU A CA 1
ATOM 3326 C C . GLU A 1 398 ? -29.340 -4.584 26.420 1.00 94.94 398 GLU A C 1
ATOM 3328 O O . GLU A 1 398 ? -30.313 -5.188 25.968 1.00 94.94 398 GLU A O 1
ATOM 3333 N N . LYS A 1 399 ? -29.384 -3.276 26.705 1.00 94.69 399 LYS A N 1
ATOM 3334 C CA . LYS A 1 399 ? -30.598 -2.452 26.569 1.00 94.69 399 LYS A CA 1
ATOM 3335 C C . LYS A 1 399 ? -31.050 -2.236 25.120 1.00 94.69 399 LYS A C 1
ATOM 3337 O O . LYS A 1 399 ? -32.216 -1.927 24.892 1.00 94.69 399 LYS A O 1
ATOM 3342 N N . THR A 1 400 ? -30.156 -2.386 24.144 1.00 93.25 400 THR A N 1
ATOM 3343 C CA . THR A 1 400 ? -30.433 -2.127 22.721 1.00 93.25 400 THR A CA 1
ATOM 3344 C C . THR A 1 400 ? -30.598 -3.395 21.883 1.00 93.25 400 THR A C 1
ATOM 3346 O O . THR A 1 400 ? -31.014 -3.306 20.725 1.00 93.25 400 THR A O 1
ATOM 3349 N N . LEU A 1 401 ? -30.368 -4.584 22.461 1.00 90.81 401 LEU A N 1
ATOM 3350 C CA . LEU A 1 401 ? -30.507 -5.867 21.763 1.00 90.81 401 LEU A CA 1
ATOM 3351 C C . LEU A 1 401 ? -31.883 -6.041 21.121 1.00 90.81 401 LEU A C 1
ATOM 3353 O O . LEU A 1 401 ? -31.949 -6.520 19.998 1.00 90.81 401 LEU A O 1
ATOM 3357 N N . ASN A 1 402 ? -32.969 -5.608 21.764 1.00 88.50 402 ASN A N 1
ATOM 3358 C CA . ASN A 1 402 ? -34.317 -5.747 21.196 1.00 88.50 402 ASN A CA 1
ATOM 3359 C C . ASN A 1 402 ? -34.474 -5.056 19.832 1.00 88.50 402 ASN A C 1
ATOM 3361 O O . ASN A 1 402 ? -35.286 -5.493 19.022 1.00 88.50 402 ASN A O 1
ATOM 3365 N N . LYS A 1 403 ? -33.692 -4.001 19.576 1.00 88.00 403 LYS A N 1
ATOM 3366 C CA . LYS A 1 403 ? -33.738 -3.217 18.338 1.00 88.00 403 LYS A CA 1
ATOM 3367 C C . LYS A 1 403 ? -32.641 -3.615 17.352 1.00 88.00 403 LYS A C 1
ATOM 3369 O O . LYS A 1 403 ? -32.912 -3.799 16.171 1.00 88.00 403 LYS A O 1
ATOM 3374 N N . PHE A 1 404 ? -31.406 -3.785 17.828 1.00 89.75 404 PHE A N 1
ATOM 3375 C CA . PHE A 1 404 ? -30.225 -3.929 16.964 1.00 89.75 404 PHE A CA 1
ATOM 3376 C C . PHE A 1 404 ? -29.536 -5.298 17.072 1.00 89.75 404 PHE A C 1
ATOM 3378 O O . PHE A 1 404 ? -28.360 -5.420 16.723 1.00 89.75 404 PHE A O 1
ATOM 3385 N N . LYS A 1 405 ? -30.243 -6.346 17.534 1.00 88.00 405 LYS A N 1
ATOM 3386 C CA . LYS A 1 405 ? -29.668 -7.686 17.777 1.00 88.00 405 LYS A CA 1
ATOM 3387 C C . LYS A 1 405 ? -28.851 -8.222 16.608 1.00 88.00 405 LYS A C 1
ATOM 3389 O O . LYS A 1 405 ? -27.737 -8.695 16.809 1.00 88.00 405 LYS A O 1
ATOM 3394 N N . GLU A 1 406 ? -29.417 -8.184 15.400 1.00 86.38 406 GLU A N 1
ATOM 3395 C CA . GLU A 1 406 ? -28.783 -8.777 14.218 1.00 86.38 406 GLU A CA 1
ATOM 3396 C C . GLU A 1 406 ? -27.519 -8.011 13.812 1.00 86.38 406 GLU A C 1
ATOM 3398 O O . GLU A 1 406 ? -26.516 -8.625 13.451 1.00 86.38 406 GLU A O 1
ATOM 3403 N N . GLU A 1 407 ? -27.545 -6.682 13.899 1.00 88.31 407 GLU A N 1
ATOM 3404 C CA . GLU A 1 407 ? -26.431 -5.832 13.478 1.00 88.31 407 GLU A CA 1
ATOM 3405 C C . GLU A 1 407 ? -25.282 -5.888 14.490 1.00 88.31 407 GLU A C 1
ATOM 3407 O O . GLU A 1 407 ? -24.140 -6.144 14.104 1.00 88.31 407 GLU A O 1
ATOM 3412 N N . ILE A 1 408 ? -25.584 -5.752 15.789 1.00 90.94 408 ILE A N 1
ATOM 3413 C CA . ILE A 1 408 ? -24.596 -5.904 16.867 1.00 90.94 408 ILE A CA 1
ATOM 3414 C C . ILE A 1 408 ? -24.032 -7.327 16.855 1.00 90.94 408 ILE A C 1
ATOM 3416 O O . ILE A 1 408 ? -22.814 -7.511 16.836 1.00 90.94 408 ILE A O 1
ATOM 3420 N N . GLY A 1 409 ? -24.905 -8.337 16.801 1.00 88.00 409 GLY A N 1
ATOM 3421 C CA . GLY A 1 409 ? -24.507 -9.741 16.768 1.00 88.00 409 GLY A CA 1
ATOM 3422 C C . GLY A 1 409 ? -23.630 -10.064 15.563 1.00 88.00 409 GLY A C 1
ATOM 3423 O O . GLY A 1 409 ? -22.627 -10.757 15.703 1.00 88.00 409 GLY A O 1
ATOM 3424 N N . GLY A 1 410 ? -23.936 -9.507 14.390 1.00 86.81 410 GLY A N 1
ATOM 3425 C CA . GLY A 1 410 ? -23.127 -9.685 13.189 1.00 86.81 410 GLY A CA 1
ATOM 3426 C C . GLY A 1 410 ? -21.696 -9.156 13.324 1.00 86.81 410 GLY A C 1
ATOM 3427 O O . GLY A 1 410 ? -20.783 -9.746 12.746 1.00 86.81 410 GLY A O 1
ATOM 3428 N N . VAL A 1 411 ? -21.468 -8.066 14.061 1.00 90.19 411 VAL A N 1
ATOM 3429 C CA . VAL A 1 411 ? -20.112 -7.540 14.309 1.00 90.19 411 VAL A CA 1
ATOM 3430 C C . VAL A 1 411 ? -19.421 -8.329 15.423 1.00 90.19 411 VAL A C 1
ATOM 3432 O O . VAL A 1 411 ? -18.300 -8.792 15.226 1.00 90.19 411 VAL A O 1
ATOM 3435 N N . VAL A 1 412 ? -20.097 -8.544 16.558 1.00 90.94 412 VAL A N 1
ATOM 3436 C CA . VAL A 1 412 ? -19.534 -9.252 17.721 1.00 90.94 412 VAL A CA 1
ATOM 3437 C C . VAL A 1 412 ? -19.131 -10.681 17.365 1.00 90.94 412 VAL A C 1
ATOM 3439 O O . VAL A 1 412 ? -18.021 -11.095 17.685 1.00 90.94 412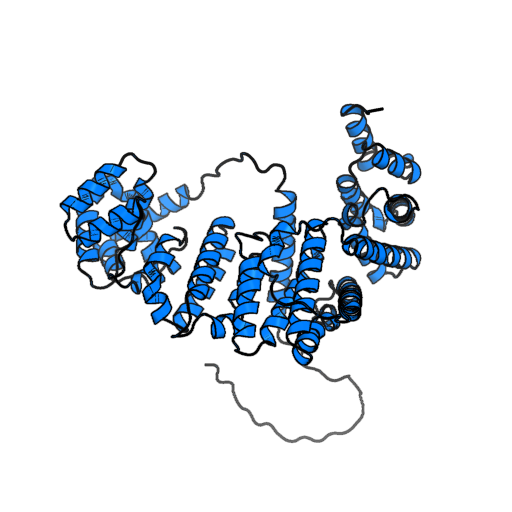 VAL A O 1
ATOM 3442 N N . VAL A 1 413 ? -19.993 -11.426 16.667 1.00 89.50 413 VAL A N 1
ATOM 3443 C CA . VAL A 1 413 ? -19.710 -12.819 16.293 1.00 89.50 413 VAL A CA 1
ATOM 3444 C C . VAL A 1 413 ? -18.538 -12.894 15.317 1.00 89.50 413 VAL A C 1
ATOM 3446 O O . VAL A 1 413 ? -17.639 -13.696 15.537 1.00 89.50 413 VAL A O 1
ATOM 3449 N N . CYS A 1 414 ? -18.491 -12.055 14.276 1.00 87.38 414 CYS A N 1
ATOM 3450 C CA . CYS A 1 414 ? -17.359 -12.057 13.339 1.00 87.38 414 CYS A CA 1
ATOM 3451 C C . CYS A 1 414 ? -16.039 -11.742 14.042 1.00 87.38 414 CYS A C 1
ATOM 3453 O O . CYS A 1 414 ? -15.087 -12.509 13.914 1.00 87.38 414 CYS A O 1
ATOM 3455 N N . ARG A 1 415 ? -16.009 -10.680 14.854 1.00 88.12 415 ARG A N 1
ATOM 3456 C CA . ARG A 1 415 ? -14.816 -10.324 15.621 1.00 88.12 415 ARG A CA 1
ATOM 3457 C C . ARG A 1 415 ? -14.405 -11.424 16.597 1.00 88.12 415 ARG A C 1
ATOM 3459 O O . ARG A 1 415 ? -13.222 -11.730 16.677 1.00 88.12 415 ARG A O 1
ATOM 3466 N N . PHE A 1 416 ? -15.343 -12.063 17.293 1.00 89.19 416 PHE A N 1
ATOM 3467 C CA . PHE A 1 416 ? -15.026 -13.175 18.192 1.00 89.19 416 PHE A CA 1
ATOM 3468 C C . PHE A 1 416 ? -14.434 -14.376 17.436 1.00 89.19 416 PHE A C 1
ATOM 3470 O O . PHE A 1 416 ? -13.390 -14.896 17.822 1.00 89.19 416 PHE A O 1
ATOM 3477 N N . MET A 1 417 ? -15.048 -14.774 16.317 1.00 87.38 417 MET A N 1
ATOM 3478 C CA . MET A 1 417 ? -14.596 -15.914 15.506 1.00 87.38 417 MET A CA 1
ATOM 3479 C C . MET A 1 417 ? -13.206 -15.703 14.885 1.00 87.38 417 MET A C 1
ATOM 3481 O O . MET A 1 417 ? -12.521 -16.677 14.581 1.00 87.38 417 MET A O 1
ATOM 3485 N N . CYS A 1 418 ? -12.772 -14.453 14.708 1.00 84.12 418 CYS A N 1
ATOM 3486 C CA . CYS A 1 418 ? -11.427 -14.124 14.239 1.00 84.12 418 CYS A CA 1
ATOM 3487 C C . CYS A 1 418 ? -10.316 -14.343 15.284 1.00 84.12 418 CYS A C 1
ATOM 3489 O O . CYS A 1 418 ? -9.147 -14.372 14.897 1.00 84.12 418 CYS A O 1
ATOM 3491 N N . GLY A 1 419 ? -10.659 -14.522 16.565 1.00 84.19 419 GLY A N 1
ATOM 3492 C CA . GLY A 1 419 ? -9.706 -14.761 17.654 1.00 84.19 419 GLY A CA 1
ATOM 3493 C C . GLY A 1 419 ? -8.906 -13.523 18.081 1.00 84.19 419 GLY A C 1
ATOM 3494 O O . GLY A 1 419 ? -8.953 -12.474 17.435 1.00 84.19 419 GLY A O 1
ATOM 3495 N N . ASN A 1 420 ? -8.175 -13.648 19.197 1.00 80.88 420 ASN A N 1
ATOM 3496 C CA . ASN A 1 420 ? -7.299 -12.608 19.769 1.00 80.88 420 ASN A CA 1
ATOM 3497 C C . ASN A 1 420 ? -7.989 -11.247 20.005 1.00 80.88 420 ASN A C 1
ATOM 3499 O O . ASN A 1 420 ? -7.364 -10.192 19.887 1.00 80.88 420 ASN A O 1
ATOM 3503 N N . GLY A 1 421 ? -9.297 -11.267 20.273 1.00 84.75 421 GLY A N 1
ATOM 3504 C CA . GLY A 1 421 ? -10.072 -10.080 20.619 1.00 84.75 421 GLY A CA 1
ATOM 3505 C C . GLY A 1 421 ? -9.935 -9.691 22.096 1.00 84.75 421 GLY A C 1
ATOM 3506 O O . GLY A 1 421 ? -9.420 -10.480 22.883 1.00 84.75 421 GLY A O 1
ATOM 3507 N N . PRO A 1 422 ? -10.419 -8.497 22.473 1.00 89.00 422 PRO A N 1
ATOM 3508 C CA . PRO A 1 422 ? -10.473 -8.061 23.870 1.00 89.00 422 PRO A CA 1
ATOM 3509 C C . PRO A 1 422 ? -11.345 -8.982 24.742 1.00 89.00 422 PRO A C 1
ATOM 3511 O O . PRO A 1 422 ? -12.361 -9.498 24.273 1.00 89.00 422 PRO A O 1
ATOM 3514 N N . GLU A 1 423 ? -11.033 -9.112 26.028 1.00 89.62 423 GLU A N 1
ATOM 3515 C CA . GLU A 1 423 ? -11.787 -9.884 27.026 1.00 89.62 423 GLU A CA 1
ATOM 3516 C C . GLU A 1 423 ? -13.260 -9.440 27.080 1.00 89.62 423 GLU A C 1
ATOM 3518 O O . GLU A 1 423 ? -14.183 -10.255 27.038 1.00 89.62 423 GLU A O 1
ATOM 3523 N N . SER A 1 424 ? -13.516 -8.128 27.048 1.00 91.06 424 SER A N 1
ATOM 3524 C CA . SER A 1 424 ? -14.879 -7.574 27.030 1.00 91.06 424 SER A CA 1
ATOM 3525 C C . SER A 1 424 ? -15.690 -7.977 25.789 1.00 91.06 424 SER A C 1
ATOM 3527 O O . SER A 1 424 ? -16.921 -8.072 25.856 1.00 91.06 424 SER A O 1
ATOM 3529 N N . LEU A 1 425 ? -15.032 -8.230 24.650 1.00 92.94 425 LEU A N 1
ATOM 3530 C CA . LEU A 1 425 ? -15.692 -8.755 23.450 1.00 92.94 425 LEU A CA 1
ATOM 3531 C C . LEU A 1 425 ? -16.141 -10.203 23.678 1.00 92.94 425 LEU A C 1
ATOM 3533 O O . LEU A 1 425 ? -17.266 -10.556 23.319 1.00 92.94 425 LEU A O 1
ATOM 3537 N N . GLU A 1 426 ? -15.291 -11.020 24.301 1.00 91.56 426 GLU A N 1
ATOM 3538 C CA . GLU A 1 426 ? -15.618 -12.398 24.666 1.00 91.56 426 GLU A CA 1
ATOM 3539 C C . GLU A 1 426 ? -16.771 -12.459 25.677 1.00 91.56 426 GLU A C 1
ATOM 3541 O O . GLU A 1 426 ? -17.714 -13.232 25.482 1.00 91.56 426 GLU A O 1
ATOM 3546 N N . VAL A 1 427 ? -16.763 -11.606 26.708 1.00 92.00 427 VAL A N 1
ATOM 3547 C CA . VAL A 1 427 ? -17.874 -11.505 27.672 1.00 92.00 427 VAL A CA 1
ATOM 3548 C C . VAL A 1 427 ? -19.184 -11.172 26.954 1.00 92.00 427 VAL A C 1
ATOM 3550 O O . VAL A 1 427 ? -20.202 -11.830 27.182 1.00 92.00 427 VAL A O 1
ATOM 3553 N N . CYS A 1 428 ? -19.166 -10.191 26.048 1.00 92.62 428 CYS A N 1
ATOM 3554 C CA . CYS A 1 428 ? -20.337 -9.798 25.264 1.00 92.62 428 CYS A CA 1
ATOM 3555 C C . CYS A 1 428 ? -20.858 -10.953 24.386 1.00 92.62 428 CYS A C 1
ATOM 3557 O O . CYS A 1 428 ? -22.057 -11.251 24.385 1.00 92.62 428 CYS A O 1
ATOM 3559 N N . TYR A 1 429 ? -19.960 -11.655 23.687 1.00 93.31 429 TYR A N 1
ATOM 3560 C CA . TYR A 1 429 ? -20.307 -12.825 22.881 1.00 93.31 429 TYR A CA 1
ATOM 3561 C C . TYR A 1 429 ? -20.936 -13.939 23.729 1.00 93.31 429 TYR A C 1
ATOM 3563 O O . TYR A 1 429 ? -22.027 -14.423 23.408 1.00 93.31 429 TYR A O 1
ATOM 3571 N N . ASN A 1 430 ? -20.277 -14.319 24.826 1.00 91.62 430 ASN A N 1
ATOM 3572 C CA . ASN A 1 430 ? -20.720 -15.400 25.702 1.00 91.62 430 ASN A CA 1
ATOM 3573 C C . ASN A 1 430 ? -22.080 -15.102 26.339 1.00 91.62 430 ASN A C 1
ATOM 3575 O O . ASN A 1 430 ? -22.913 -16.005 26.436 1.00 91.62 430 ASN A O 1
ATOM 3579 N N . ARG A 1 431 ? -22.319 -13.844 26.726 1.00 92.06 431 ARG A N 1
ATOM 3580 C CA . ARG A 1 431 ? -23.556 -13.424 27.390 1.00 92.06 431 ARG A CA 1
ATOM 3581 C C . ARG A 1 431 ? -24.753 -13.349 26.444 1.00 92.06 431 ARG A C 1
ATOM 3583 O O . ARG A 1 431 ? -25.849 -13.721 26.850 1.00 92.06 431 ARG A O 1
ATOM 3590 N N . PHE A 1 432 ? -24.569 -12.878 25.207 1.00 91.44 432 PHE A N 1
ATOM 3591 C CA . PHE A 1 432 ? -25.705 -12.519 24.343 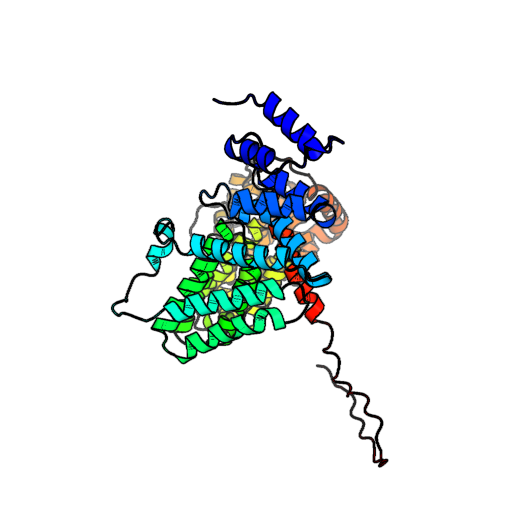1.00 91.44 432 PHE A CA 1
ATOM 3592 C C . PHE A 1 432 ? -25.817 -13.309 23.036 1.00 91.44 432 PHE A C 1
ATOM 3594 O O . PHE A 1 432 ? -26.920 -13.437 22.506 1.00 91.44 432 PHE A O 1
ATOM 3601 N N . PHE A 1 433 ? -24.715 -13.840 22.497 1.00 89.38 433 PHE A N 1
ATOM 3602 C CA . PHE A 1 433 ? -24.681 -14.333 21.111 1.00 89.38 433 PHE A CA 1
ATOM 3603 C C . PHE A 1 433 ? -24.205 -15.781 20.948 1.00 89.38 433 PHE A C 1
ATOM 3605 O O . PHE A 1 433 ? -24.414 -16.362 19.883 1.00 89.38 433 PHE A O 1
ATOM 3612 N N . LYS A 1 434 ? -23.636 -16.410 21.986 1.00 86.31 434 LYS A N 1
ATOM 3613 C CA . LYS A 1 434 ? -23.112 -17.789 21.935 1.00 86.31 434 LYS A CA 1
ATOM 3614 C C . LYS A 1 434 ? -24.111 -18.805 21.376 1.00 86.31 434 LYS A C 1
ATOM 3616 O O . LYS A 1 434 ? -23.763 -19.580 20.485 1.00 86.31 434 LYS A O 1
ATOM 3621 N N . VAL A 1 435 ? -25.352 -18.773 21.863 1.00 80.19 435 VAL A N 1
ATOM 3622 C CA . VAL A 1 435 ? -26.417 -19.721 21.483 1.00 80.19 435 VAL A CA 1
ATOM 3623 C C . VAL A 1 435 ? -26.900 -19.500 20.042 1.00 80.19 435 VAL A C 1
ATOM 3625 O O . VAL A 1 435 ? -27.238 -20.454 19.346 1.00 80.19 435 VAL A O 1
ATOM 3628 N N . GLU A 1 436 ? -26.892 -18.256 19.559 1.00 71.25 436 GLU A N 1
ATOM 3629 C CA . GLU A 1 436 ? -27.446 -17.873 18.248 1.00 71.25 436 GLU A CA 1
ATOM 3630 C C . GLU A 1 436 ? -26.387 -17.714 17.144 1.00 71.25 436 GLU A C 1
ATOM 3632 O O . GLU A 1 436 ? -26.728 -17.495 15.978 1.00 71.25 436 GLU A O 1
ATOM 3637 N N . SER A 1 437 ? -25.107 -17.865 17.493 1.00 69.44 437 SER A N 1
ATOM 3638 C CA . SER A 1 437 ? -23.939 -17.673 16.624 1.00 69.44 437 SER A CA 1
ATOM 3639 C C . SER A 1 437 ? -24.080 -18.353 15.255 1.00 69.44 437 SER A C 1
ATOM 3641 O O . SER A 1 437 ? -23.920 -17.698 14.225 1.00 69.44 437 SER A O 1
ATOM 3643 N N . LYS A 1 438 ? -24.494 -19.628 15.216 1.00 61.06 438 LYS A N 1
ATOM 3644 C CA . LYS A 1 438 ? -24.702 -20.386 13.964 1.00 61.06 438 LYS A CA 1
ATOM 3645 C C . LYS A 1 438 ? -25.727 -19.735 13.022 1.00 61.06 438 LYS A C 1
ATOM 3647 O O . LYS A 1 438 ? -25.521 -19.727 11.813 1.00 61.06 438 LYS A O 1
ATOM 3652 N N . LYS A 1 439 ? -26.814 -19.163 13.555 1.00 61.88 439 LYS A N 1
ATOM 3653 C CA . LYS A 1 439 ? -27.890 -18.530 12.768 1.00 61.88 439 LYS A CA 1
ATOM 3654 C C . LYS A 1 439 ? -27.473 -17.158 12.229 1.00 61.88 439 LYS A C 1
ATOM 3656 O O . LYS A 1 439 ? -27.843 -16.794 11.115 1.00 61.88 439 LYS A O 1
ATOM 3661 N N . ILE A 1 440 ? -26.699 -16.409 13.015 1.00 61.97 440 ILE A N 1
ATOM 3662 C CA . ILE A 1 440 ? -26.208 -15.071 12.660 1.00 61.97 440 ILE A CA 1
ATOM 3663 C C . ILE A 1 440 ? -25.130 -15.158 11.572 1.00 61.97 440 ILE A C 1
ATOM 3665 O O . ILE A 1 440 ? -25.193 -14.408 10.597 1.00 61.97 440 ILE A O 1
ATOM 3669 N N . VAL A 1 441 ? -24.189 -16.105 11.694 1.00 57.25 441 VAL A N 1
ATOM 3670 C CA . VAL A 1 441 ? -23.121 -16.319 10.700 1.00 57.25 441 VAL A CA 1
ATOM 3671 C C . VAL A 1 441 ? -23.719 -16.619 9.325 1.00 57.25 441 VAL A C 1
ATOM 3673 O O . VAL A 1 441 ? -23.431 -15.886 8.385 1.00 57.25 441 VAL A O 1
ATOM 3676 N N . LEU A 1 442 ? -24.635 -17.593 9.229 1.00 43.34 442 LEU A N 1
ATOM 3677 C CA . LEU A 1 442 ? -25.285 -17.983 7.968 1.00 43.34 442 LEU A CA 1
ATOM 3678 C C . LEU A 1 442 ? -25.975 -16.807 7.254 1.00 43.34 442 LEU A C 1
ATOM 3680 O O . LEU A 1 442 ? -25.883 -16.679 6.036 1.00 43.34 442 LEU A O 1
ATOM 3684 N N . LYS A 1 443 ? -26.636 -15.906 7.993 1.00 51.88 443 LYS A N 1
ATOM 3685 C CA . LYS A 1 443 ? -27.304 -14.731 7.408 1.00 51.88 443 LYS A CA 1
ATOM 3686 C C . LYS A 1 443 ? -26.326 -13.669 6.897 1.00 51.88 443 LYS A C 1
ATOM 3688 O O . LYS A 1 443 ? -26.620 -13.008 5.900 1.00 51.88 443 LYS A O 1
ATOM 3693 N N . LYS A 1 444 ? -25.182 -13.474 7.563 1.00 45.66 444 LYS A N 1
ATOM 3694 C CA . LYS A 1 444 ? -24.182 -12.474 7.153 1.00 45.66 444 LYS A CA 1
ATOM 3695 C C . LYS A 1 444 ? -23.386 -12.942 5.934 1.00 45.66 444 LYS A C 1
ATOM 3697 O O . LYS A 1 444 ? -23.118 -12.118 5.067 1.00 45.66 444 LYS A O 1
ATOM 3702 N N . THR A 1 445 ? -23.102 -14.243 5.817 1.00 39.00 445 THR A N 1
ATOM 3703 C CA . THR A 1 445 ? -22.495 -14.821 4.605 1.00 39.00 445 THR A CA 1
ATOM 3704 C C . THR A 1 445 ? -23.398 -14.606 3.388 1.00 39.00 445 THR A C 1
ATOM 3706 O O . THR A 1 445 ? -22.914 -14.219 2.336 1.00 39.00 445 THR A O 1
ATOM 3709 N N . VAL A 1 446 ? -24.722 -14.740 3.543 1.00 30.09 446 VAL A N 1
ATOM 3710 C CA . VAL A 1 446 ? -25.701 -14.480 2.466 1.00 30.09 446 VAL A CA 1
ATOM 3711 C C . VAL A 1 446 ? -25.811 -12.982 2.126 1.00 30.09 446 VAL A C 1
ATOM 3713 O O . VAL A 1 446 ? -25.884 -12.622 0.956 1.00 30.09 446 VAL A O 1
ATOM 3716 N N . LYS A 1 447 ? -25.762 -12.084 3.123 1.00 34.62 447 LYS A N 1
ATOM 3717 C CA . LYS A 1 447 ? -25.803 -10.617 2.919 1.00 34.62 447 LYS A CA 1
ATOM 3718 C C . LYS A 1 447 ? -24.468 -9.982 2.496 1.00 34.62 447 LYS A C 1
ATOM 3720 O O . LYS A 1 447 ? -24.456 -8.789 2.205 1.00 34.62 447 LYS A O 1
ATOM 3725 N N . GLN A 1 448 ? -23.360 -10.724 2.462 1.00 33.12 448 GLN A N 1
ATOM 3726 C CA . GLN A 1 448 ? -22.089 -10.260 1.884 1.00 33.12 448 GLN A CA 1
ATOM 3727 C C . GLN A 1 448 ? -22.006 -10.470 0.360 1.00 33.12 448 GLN A C 1
ATOM 3729 O O . GLN A 1 448 ? -21.111 -9.898 -0.256 1.00 33.12 448 GLN A O 1
ATOM 3734 N N . TYR A 1 449 ? -22.963 -11.192 -0.246 1.00 26.30 449 TYR A N 1
ATOM 3735 C CA . TYR A 1 449 ? -23.081 -11.388 -1.699 1.00 26.30 449 TYR A CA 1
ATOM 3736 C C . TYR A 1 449 ? -24.322 -10.744 -2.372 1.00 26.30 449 TYR A C 1
ATOM 3738 O O . TYR A 1 449 ? -24.937 -11.380 -3.226 1.00 26.30 449 TYR A O 1
ATOM 3746 N N . PRO A 1 450 ? -24.727 -9.491 -2.092 1.00 24.91 450 PRO A N 1
ATOM 3747 C CA . PRO A 1 450 ? -25.418 -8.708 -3.097 1.00 24.91 450 PRO A CA 1
ATOM 3748 C C . PRO A 1 450 ? -24.345 -8.151 -4.033 1.00 24.91 450 PRO A C 1
ATOM 3750 O O . PRO A 1 450 ? -23.568 -7.272 -3.652 1.00 24.91 450 PRO A O 1
ATOM 3753 N N . MET A 1 451 ? -24.288 -8.691 -5.252 1.00 29.78 451 MET A N 1
ATOM 3754 C CA . MET A 1 451 ? -23.697 -7.974 -6.377 1.00 29.78 451 MET A CA 1
ATOM 3755 C C . MET A 1 451 ? -24.358 -6.597 -6.436 1.00 29.78 451 MET A C 1
ATOM 3757 O O . MET A 1 451 ? -25.548 -6.496 -6.717 1.00 29.78 451 MET A O 1
ATOM 3761 N N . ILE A 1 452 ? -23.608 -5.549 -6.100 1.00 25.44 452 ILE A N 1
ATOM 3762 C CA . ILE A 1 452 ? -24.035 -4.188 -6.398 1.00 25.44 452 ILE A CA 1
ATOM 3763 C C . ILE A 1 452 ? -23.570 -3.911 -7.816 1.00 25.44 452 ILE A C 1
ATOM 3765 O O . ILE A 1 452 ? -22.370 -3.886 -8.098 1.00 25.44 452 ILE A O 1
ATOM 3769 N N . GLU A 1 453 ? -24.579 -3.782 -8.669 1.00 27.44 453 GLU A N 1
ATOM 3770 C CA . GLU A 1 453 ? -24.514 -3.399 -10.064 1.00 27.44 453 GLU A CA 1
ATOM 3771 C C . GLU A 1 453 ? -23.679 -2.140 -10.279 1.00 27.44 453 GLU A C 1
ATOM 3773 O O . GLU A 1 453 ? -23.652 -1.191 -9.489 1.00 27.44 453 GLU A O 1
ATOM 3778 N N . GLU A 1 454 ? -22.998 -2.202 -11.413 1.00 39.31 454 GLU A N 1
ATOM 3779 C CA . GLU A 1 454 ? -22.332 -1.139 -12.128 1.00 39.31 454 GLU A CA 1
ATOM 3780 C C . GLU A 1 454 ? -23.112 0.172 -12.068 1.00 39.31 454 GLU A C 1
ATOM 3782 O O . GLU A 1 454 ? -24.298 0.215 -12.372 1.00 39.31 454 GLU A O 1
ATOM 3787 N N . ASN A 1 455 ? -22.411 1.266 -11.770 1.00 28.33 455 ASN A N 1
ATOM 3788 C CA . ASN A 1 455 ? -22.554 2.477 -12.566 1.00 28.33 455 ASN A CA 1
ATOM 3789 C C . ASN A 1 455 ? -21.301 3.353 -12.425 1.00 28.33 455 ASN A C 1
ATOM 3791 O O . ASN A 1 455 ? -20.868 3.686 -11.323 1.00 28.33 455 ASN A O 1
ATOM 3795 N N . ASN A 1 456 ? -20.756 3.724 -13.589 1.00 29.61 456 ASN A N 1
ATOM 3796 C CA . ASN A 1 456 ? -19.627 4.630 -13.852 1.00 29.61 456 ASN A CA 1
ATOM 3797 C C . ASN A 1 456 ? -18.196 4.076 -13.730 1.00 29.61 456 ASN A C 1
ATOM 3799 O O . ASN A 1 456 ? -17.386 4.619 -12.984 1.00 29.61 456 ASN A O 1
ATOM 3803 N N . LEU A 1 457 ? -17.831 3.070 -14.538 1.00 30.98 457 LEU A N 1
ATOM 3804 C CA . LEU A 1 457 ? -16.429 2.625 -14.689 1.00 30.98 457 LEU A CA 1
ATOM 3805 C C . LEU A 1 457 ? -16.015 2.216 -16.123 1.00 30.98 457 LEU A C 1
ATOM 3807 O O . LEU A 1 457 ? -14.968 1.594 -16.304 1.00 30.98 457 LEU A O 1
ATOM 3811 N N . GLY A 1 458 ? -16.761 2.635 -17.152 1.00 25.38 458 GLY A N 1
ATOM 3812 C CA . GLY A 1 458 ? -16.556 2.233 -18.558 1.00 25.38 458 GLY A CA 1
ATOM 3813 C C . GLY A 1 458 ? -15.207 2.590 -19.212 1.00 25.38 458 GLY A C 1
ATOM 3814 O O . GLY A 1 458 ? -14.993 2.252 -20.367 1.00 25.38 458 GLY A O 1
ATOM 3815 N N . LEU A 1 459 ? -14.278 3.238 -18.499 1.00 29.22 459 LEU A N 1
ATOM 3816 C CA . LEU A 1 459 ? -12.931 3.578 -18.990 1.00 29.22 459 LEU A CA 1
ATOM 3817 C C . LEU A 1 459 ? -11.779 3.015 -18.129 1.00 29.22 459 LEU A C 1
ATOM 3819 O O . LEU A 1 459 ? -10.617 3.277 -18.422 1.00 29.22 459 LEU A O 1
ATOM 3823 N N . ARG A 1 460 ? -12.057 2.235 -17.070 1.00 30.67 460 ARG A N 1
ATOM 3824 C CA . ARG A 1 460 ? -11.024 1.695 -16.146 1.00 30.67 460 ARG A CA 1
ATOM 3825 C C . ARG A 1 460 ? -10.928 0.164 -16.103 1.00 30.67 460 ARG A C 1
ATOM 3827 O O . ARG A 1 460 ? -10.079 -0.361 -15.389 1.00 30.67 460 ARG A O 1
ATOM 3834 N N . LEU A 1 461 ? -11.760 -0.559 -16.852 1.00 28.77 461 LEU A N 1
ATOM 3835 C CA . LEU A 1 461 ? -11.731 -2.029 -16.868 1.00 28.77 461 LEU A CA 1
ATOM 3836 C C . LEU A 1 461 ? -10.426 -2.581 -17.475 1.00 28.77 461 LEU A C 1
ATOM 3838 O O . LEU A 1 461 ? -9.833 -3.490 -16.903 1.00 28.77 461 LEU A O 1
ATOM 3842 N N . ASN A 1 462 ? -9.879 -1.939 -18.514 1.00 32.41 462 ASN A N 1
ATOM 3843 C CA . ASN A 1 462 ? -8.622 -2.387 -19.132 1.00 32.41 462 ASN A CA 1
ATOM 3844 C C . ASN A 1 462 ? -7.379 -2.130 -18.260 1.00 32.41 462 ASN A C 1
ATOM 3846 O O . ASN A 1 462 ? -6.449 -2.933 -18.261 1.00 32.41 462 ASN A O 1
ATOM 3850 N N . SER A 1 463 ? -7.348 -1.040 -17.484 1.00 35.25 463 SER A N 1
ATOM 3851 C CA . SER A 1 463 ? -6.214 -0.747 -16.596 1.00 35.25 463 SER A CA 1
ATOM 3852 C C . SER A 1 463 ? -6.247 -1.582 -15.321 1.00 35.25 463 SER A C 1
ATOM 3854 O O . SER A 1 463 ? -5.189 -1.940 -14.814 1.00 35.25 463 SER A O 1
ATOM 3856 N N . LYS A 1 464 ? -7.436 -1.948 -14.830 1.00 32.28 464 LYS A N 1
ATOM 3857 C CA . LYS A 1 464 ? -7.586 -2.837 -13.676 1.00 32.28 464 LYS A CA 1
ATOM 3858 C C . LYS A 1 464 ? -7.156 -4.265 -14.004 1.00 32.28 464 LYS A C 1
ATOM 3860 O O . LYS A 1 464 ? -6.355 -4.810 -13.259 1.00 32.28 464 LYS A O 1
ATOM 3865 N N . GLU A 1 465 ? -7.576 -4.821 -15.142 1.00 33.62 465 GLU A N 1
ATOM 3866 C CA . GLU A 1 465 ? -7.122 -6.151 -15.579 1.00 33.62 465 GLU A CA 1
ATOM 3867 C C . GLU A 1 465 ? -5.620 -6.188 -15.892 1.00 33.62 465 GLU A C 1
ATOM 3869 O O . GLU A 1 465 ? -4.941 -7.155 -15.552 1.00 33.62 465 GLU A O 1
ATOM 3874 N N . SER A 1 466 ? -5.074 -5.132 -16.506 1.00 32.22 466 SER A N 1
ATOM 3875 C CA . SER A 1 466 ? -3.636 -5.040 -16.797 1.00 32.22 466 SER A CA 1
ATOM 3876 C C . SER A 1 466 ? -2.807 -4.880 -15.515 1.00 32.22 466 SER A C 1
ATOM 3878 O O . SER A 1 466 ? -1.777 -5.532 -15.346 1.00 32.22 466 SER A O 1
ATOM 3880 N N . CYS A 1 467 ? -3.295 -4.089 -14.553 1.00 34.22 467 CYS A N 1
ATOM 3881 C CA . CYS A 1 467 ? -2.675 -3.928 -13.238 1.00 34.22 467 CYS A CA 1
ATOM 3882 C C . CYS A 1 467 ? -2.794 -5.206 -12.397 1.00 34.22 467 CYS A C 1
ATOM 3884 O O . CYS A 1 467 ? -1.833 -5.572 -11.725 1.00 34.22 467 CYS A O 1
ATOM 3886 N N . GLU A 1 468 ? -3.918 -5.924 -12.463 1.00 33.47 468 GLU A N 1
ATOM 3887 C CA . GLU A 1 468 ? -4.092 -7.227 -11.818 1.00 33.47 468 GLU A CA 1
ATOM 3888 C C . GLU A 1 468 ? -3.160 -8.274 -12.440 1.00 33.47 468 GLU A C 1
ATOM 3890 O O . GLU A 1 468 ? -2.456 -8.941 -11.694 1.00 33.47 468 GLU A O 1
ATOM 3895 N N . ARG A 1 469 ? -3.031 -8.361 -13.773 1.00 36.91 469 ARG A N 1
ATOM 3896 C CA . ARG A 1 469 ? -2.075 -9.276 -14.434 1.00 36.91 469 ARG A CA 1
ATOM 3897 C C . ARG A 1 469 ? -0.615 -8.931 -14.138 1.00 36.91 469 ARG A C 1
ATOM 3899 O O . ARG A 1 469 ? 0.176 -9.827 -13.853 1.00 36.91 469 ARG A O 1
ATOM 3906 N N . ALA A 1 470 ? -0.245 -7.650 -14.164 1.00 33.25 470 ALA A N 1
ATOM 3907 C CA . ALA A 1 470 ? 1.105 -7.213 -13.816 1.00 33.25 470 ALA A CA 1
ATOM 3908 C C . ALA A 1 470 ? 1.428 -7.529 -12.346 1.00 33.25 470 ALA A C 1
ATOM 3910 O O . ALA A 1 470 ? 2.489 -8.087 -12.066 1.00 33.25 470 ALA A O 1
ATOM 3911 N N . SER A 1 471 ? 0.488 -7.259 -11.434 1.00 31.69 471 SER A N 1
ATOM 3912 C CA . SER A 1 471 ? 0.630 -7.536 -9.996 1.00 31.69 471 SER A CA 1
ATOM 3913 C C . SER A 1 471 ? 0.659 -9.037 -9.695 1.00 31.69 471 SER A C 1
ATOM 3915 O O . SER A 1 471 ? 1.501 -9.483 -8.923 1.00 31.69 471 SER A O 1
ATOM 3917 N N . LEU A 1 472 ? -0.190 -9.834 -10.351 1.00 33.41 472 LEU A N 1
ATOM 3918 C CA . LEU A 1 472 ? -0.204 -11.296 -10.236 1.00 33.41 472 LEU A CA 1
ATOM 3919 C C . LEU A 1 472 ? 1.088 -11.918 -10.773 1.00 33.41 472 LEU A C 1
ATOM 3921 O O . LEU A 1 472 ? 1.643 -12.792 -10.123 1.00 33.41 472 LEU A O 1
ATOM 3925 N N . SER A 1 473 ? 1.650 -11.403 -11.872 1.00 31.77 473 SER A N 1
ATOM 3926 C CA . SER A 1 473 ? 2.940 -11.886 -12.393 1.00 31.77 473 SER A CA 1
ATOM 3927 C C . SER A 1 473 ? 4.129 -11.593 -11.463 1.00 31.77 473 SER A C 1
ATOM 3929 O O . SER A 1 473 ? 5.141 -12.289 -11.510 1.00 31.77 473 SER A O 1
ATOM 3931 N N . VAL A 1 474 ? 4.035 -10.551 -10.625 1.00 35.50 474 VAL A N 1
ATOM 3932 C CA . VAL A 1 474 ? 5.028 -10.245 -9.578 1.00 35.50 474 VAL A CA 1
ATOM 3933 C C . VAL A 1 474 ? 4.854 -11.193 -8.390 1.00 35.50 474 VAL A C 1
ATOM 3935 O O . VAL A 1 474 ? 5.846 -11.661 -7.836 1.00 35.50 474 VAL A O 1
ATOM 3938 N N . ILE A 1 475 ? 3.611 -11.532 -8.045 1.00 35.56 475 ILE A N 1
ATOM 3939 C CA . ILE A 1 475 ? 3.282 -12.492 -6.984 1.00 35.56 475 ILE A CA 1
ATOM 3940 C C . ILE A 1 475 ? 3.715 -13.916 -7.375 1.00 35.56 475 ILE A C 1
ATOM 3942 O O . ILE A 1 475 ? 4.382 -14.578 -6.585 1.00 35.56 475 ILE A O 1
ATOM 3946 N N . GLU A 1 476 ? 3.444 -14.360 -8.606 1.00 31.47 476 GLU A N 1
ATOM 3947 C CA . GLU A 1 476 ? 3.908 -15.656 -9.130 1.00 31.47 476 GLU A CA 1
ATOM 3948 C C . GLU A 1 476 ? 5.445 -15.729 -9.186 1.00 31.47 476 GLU A C 1
ATOM 3950 O O . GLU A 1 476 ? 6.038 -16.736 -8.800 1.00 31.47 476 GLU A O 1
ATOM 3955 N N . ALA A 1 477 ? 6.122 -14.640 -9.573 1.00 31.95 477 ALA A N 1
ATOM 3956 C CA . ALA A 1 477 ? 7.585 -14.567 -9.528 1.00 31.95 477 ALA A CA 1
ATOM 3957 C C . ALA A 1 477 ? 8.138 -14.626 -8.088 1.00 31.95 477 ALA A C 1
ATOM 3959 O O . ALA A 1 477 ? 9.182 -15.237 -7.851 1.00 31.95 477 ALA A O 1
ATOM 3960 N N . ALA A 1 478 ? 7.435 -14.043 -7.111 1.00 31.78 478 ALA A N 1
ATOM 3961 C CA . ALA A 1 478 ? 7.792 -14.123 -5.695 1.00 31.78 478 ALA A CA 1
ATOM 3962 C C . ALA A 1 478 ? 7.559 -15.525 -5.093 1.00 31.78 478 ALA A C 1
ATOM 3964 O O . ALA A 1 478 ? 8.285 -15.924 -4.180 1.00 31.78 478 ALA A O 1
ATOM 3965 N N . GLU A 1 479 ? 6.604 -16.303 -5.614 1.00 31.23 479 GLU A N 1
ATOM 3966 C CA . GLU A 1 479 ? 6.402 -17.707 -5.227 1.00 31.23 479 GLU A CA 1
ATOM 3967 C C . GLU A 1 479 ? 7.453 -18.652 -5.833 1.00 31.23 479 GLU A C 1
ATOM 3969 O O . GLU A 1 479 ? 7.892 -19.582 -5.152 1.00 31.23 479 GLU A O 1
ATOM 3974 N N . ILE A 1 480 ? 7.962 -18.369 -7.040 1.00 31.08 480 ILE A N 1
ATOM 3975 C CA . ILE A 1 480 ? 9.094 -19.107 -7.638 1.00 31.08 480 ILE A CA 1
ATOM 3976 C C . ILE A 1 480 ? 10.371 -18.962 -6.784 1.00 31.08 480 ILE A C 1
ATOM 3978 O O . ILE A 1 480 ? 11.158 -19.903 -6.673 1.00 31.08 480 ILE A O 1
ATOM 3982 N N . HIS A 1 481 ? 10.541 -17.842 -6.075 1.00 32.91 481 HIS A N 1
ATOM 3983 C CA . HIS A 1 481 ? 11.654 -17.624 -5.142 1.00 32.91 481 HIS A CA 1
ATOM 3984 C C . HIS A 1 481 ? 11.576 -18.425 -3.823 1.00 32.91 481 HIS A C 1
ATOM 3986 O O . HIS A 1 481 ? 12.462 -18.282 -2.980 1.00 32.91 481 HIS A O 1
ATOM 3992 N N . LYS A 1 482 ? 10.568 -19.294 -3.633 1.00 29.88 482 LYS A N 1
ATOM 3993 C CA . LYS A 1 482 ? 10.530 -20.282 -2.535 1.00 29.88 482 LYS A CA 1
ATOM 3994 C C . LYS A 1 482 ? 11.031 -21.675 -2.926 1.00 29.88 482 LYS A C 1
ATOM 3996 O O . LYS A 1 482 ? 11.065 -22.553 -2.063 1.00 29.88 482 LYS A O 1
ATOM 4001 N N . GLN A 1 483 ? 11.435 -21.906 -4.176 1.00 25.23 483 GLN A N 1
ATOM 4002 C CA . GLN A 1 483 ? 12.165 -23.132 -4.499 1.00 25.23 483 GLN A CA 1
ATOM 4003 C C . GLN A 1 483 ? 13.615 -23.009 -4.011 1.00 25.23 483 GLN A C 1
ATOM 4005 O O . GLN A 1 483 ? 14.247 -21.976 -4.250 1.00 25.23 483 GLN A O 1
ATOM 4010 N N . PRO A 1 484 ? 14.156 -24.019 -3.303 1.00 26.48 484 PRO A N 1
ATOM 4011 C CA . PRO A 1 484 ? 15.552 -23.995 -2.906 1.00 26.48 484 PRO A CA 1
ATOM 4012 C C . PRO A 1 484 ? 16.412 -23.903 -4.164 1.00 26.48 484 PRO A C 1
ATOM 4014 O O . PRO A 1 484 ? 16.178 -24.609 -5.146 1.00 26.48 484 PRO A O 1
ATOM 4017 N N . THR A 1 485 ? 17.401 -23.015 -4.122 1.00 28.36 485 THR A N 1
ATOM 4018 C CA . THR A 1 485 ? 18.491 -22.932 -5.090 1.00 28.36 485 THR A CA 1
ATOM 4019 C C . THR A 1 485 ? 18.972 -24.354 -5.399 1.00 28.36 485 THR A C 1
ATOM 4021 O O . THR A 1 485 ? 19.324 -25.064 -4.451 1.00 28.36 485 THR A O 1
ATOM 4024 N N . PRO A 1 486 ? 18.985 -24.810 -6.666 1.00 25.58 486 PRO A N 1
ATOM 4025 C CA . PRO A 1 486 ? 19.600 -26.088 -6.973 1.00 25.58 486 PRO A CA 1
ATOM 4026 C C . PRO A 1 486 ? 21.062 -26.008 -6.540 1.00 25.58 486 PRO A C 1
ATOM 4028 O O . PRO A 1 486 ? 21.762 -25.037 -6.847 1.00 25.58 486 PRO A O 1
ATOM 4031 N N . SER A 1 487 ? 21.502 -26.997 -5.765 1.00 25.42 487 SER A N 1
ATOM 4032 C CA . SER A 1 487 ? 22.909 -27.162 -5.434 1.00 25.42 487 SER A CA 1
ATOM 4033 C C . SER A 1 487 ? 23.712 -27.206 -6.731 1.00 25.42 487 SER A C 1
ATOM 4035 O O . SER A 1 487 ? 23.303 -27.830 -7.709 1.00 25.42 487 SER A O 1
ATOM 4037 N N . LEU A 1 488 ? 24.847 -26.509 -6.734 1.00 29.86 488 LEU A N 1
ATOM 4038 C CA . LEU A 1 488 ? 25.870 -26.593 -7.771 1.00 29.86 488 LEU A CA 1
ATOM 4039 C C . LEU A 1 488 ? 26.428 -28.025 -7.818 1.00 29.86 488 LEU A C 1
ATOM 4041 O O . LEU A 1 488 ? 27.505 -28.303 -7.294 1.00 29.86 488 LEU A O 1
ATOM 4045 N N . ASP A 1 489 ? 25.702 -28.929 -8.469 1.00 27.58 489 ASP A N 1
ATOM 4046 C CA . ASP A 1 489 ? 26.242 -30.200 -8.924 1.00 27.58 489 ASP A CA 1
ATOM 4047 C C . ASP A 1 489 ? 27.072 -29.935 -10.178 1.00 27.58 489 ASP A C 1
ATOM 4049 O O . ASP A 1 489 ? 26.598 -29.800 -11.305 1.00 27.58 489 ASP A O 1
ATOM 4053 N N . GLN A 1 490 ? 28.353 -29.738 -9.887 1.00 27.98 490 GLN A N 1
ATOM 4054 C CA . GLN A 1 490 ? 29.508 -30.277 -10.588 1.00 27.98 490 GLN A CA 1
ATOM 4055 C C . GLN A 1 490 ? 29.223 -30.873 -11.974 1.00 27.98 490 GLN A C 1
ATOM 4057 O O . GLN A 1 490 ? 28.683 -31.965 -12.140 1.00 27.98 490 GLN A O 1
ATOM 4062 N N . VAL A 1 491 ? 29.731 -30.145 -12.966 1.00 27.34 491 VAL A N 1
ATOM 4063 C CA . VAL A 1 491 ? 30.159 -30.633 -14.275 1.00 27.34 491 VAL A CA 1
ATOM 4064 C C . VAL A 1 491 ? 30.694 -32.064 -14.163 1.00 27.34 491 VAL A C 1
ATOM 4066 O O . VAL A 1 491 ? 31.719 -32.313 -13.527 1.00 27.34 491 VAL A O 1
ATOM 4069 N N . ASN A 1 492 ? 30.013 -32.994 -14.833 1.00 25.19 492 ASN A N 1
ATOM 4070 C CA . ASN A 1 492 ? 30.518 -34.325 -15.145 1.00 25.19 492 ASN A CA 1
ATOM 4071 C C . ASN A 1 492 ? 31.801 -34.208 -15.984 1.00 25.19 492 ASN A C 1
ATOM 4073 O O . ASN A 1 492 ? 31.756 -34.280 -17.209 1.00 25.19 492 ASN A O 1
ATOM 4077 N N . ASN A 1 493 ? 32.953 -34.089 -15.330 1.00 28.03 493 ASN A N 1
ATOM 4078 C CA . ASN A 1 493 ? 34.217 -34.532 -15.897 1.00 28.03 493 ASN A CA 1
ATOM 4079 C C . ASN A 1 493 ? 34.564 -35.880 -15.272 1.00 28.03 493 ASN A C 1
ATOM 4081 O O . ASN A 1 493 ? 35.034 -35.983 -14.141 1.00 28.03 493 ASN A O 1
ATOM 4085 N N . LYS A 1 494 ? 34.326 -36.938 -16.051 1.00 25.42 494 LYS A N 1
ATOM 4086 C CA . LYS A 1 494 ? 34.971 -38.234 -15.851 1.00 25.42 494 LYS A CA 1
ATOM 4087 C C . LYS A 1 494 ? 36.485 -38.015 -15.899 1.00 25.42 494 LYS A C 1
ATOM 4089 O O . LYS A 1 494 ? 37.021 -37.695 -16.954 1.00 25.42 494 LYS A O 1
ATOM 4094 N N . GLY A 1 495 ? 37.165 -38.216 -14.776 1.00 23.69 495 GLY A N 1
ATOM 4095 C CA . GLY A 1 495 ? 38.620 -38.158 -14.729 1.00 23.69 495 GLY A CA 1
ATOM 4096 C C . GLY A 1 495 ? 39.190 -38.364 -13.331 1.00 23.69 495 GLY A C 1
ATOM 4097 O O . GLY A 1 495 ? 39.516 -37.398 -12.666 1.00 23.69 495 GLY A O 1
ATOM 4098 N N . TYR A 1 496 ? 39.365 -39.638 -12.967 1.00 23.67 496 TYR A N 1
ATOM 4099 C CA . TYR A 1 496 ? 40.329 -40.159 -11.987 1.00 23.67 496 TYR A CA 1
ATOM 4100 C C . TYR A 1 496 ? 40.192 -39.808 -10.490 1.00 23.67 496 TYR A C 1
ATOM 4102 O O . TYR A 1 496 ? 40.307 -38.667 -10.067 1.00 23.67 496 TYR A O 1
ATOM 4110 N N . GLY A 1 497 ? 40.179 -40.870 -9.670 1.00 23.64 497 GLY A N 1
ATOM 4111 C CA . GLY A 1 497 ? 41.004 -40.902 -8.455 1.00 23.64 497 GLY A CA 1
ATOM 4112 C C . GLY A 1 497 ? 40.280 -40.880 -7.111 1.00 23.64 497 GLY A C 1
ATOM 4113 O O . GLY A 1 497 ? 40.191 -39.859 -6.449 1.00 23.64 497 GLY A O 1
ATOM 4114 N N . VAL A 1 498 ? 39.854 -42.065 -6.680 1.00 26.34 498 VAL A N 1
ATOM 4115 C CA . VAL A 1 498 ? 39.488 -42.471 -5.313 1.00 26.34 498 VAL A CA 1
ATOM 4116 C C . VAL A 1 498 ? 40.303 -41.790 -4.194 1.00 26.34 498 VAL A C 1
ATOM 4118 O O . VAL A 1 498 ? 41.528 -41.891 -4.190 1.00 26.34 498 VAL A O 1
ATOM 4121 N N . LYS A 1 499 ? 39.615 -41.282 -3.154 1.00 26.25 499 LYS A N 1
ATOM 4122 C CA . LYS A 1 499 ? 39.917 -41.561 -1.729 1.00 26.25 499 LYS A CA 1
ATOM 4123 C C . LYS A 1 499 ? 38.722 -41.226 -0.816 1.00 26.25 499 LYS A C 1
ATOM 4125 O O . LYS A 1 499 ? 38.220 -40.110 -0.813 1.00 26.25 499 LYS A O 1
ATOM 4130 N N . LYS A 1 500 ? 38.274 -42.235 -0.058 1.00 26.00 500 LYS A N 1
ATOM 4131 C CA . LYS A 1 500 ? 37.305 -42.157 1.054 1.00 26.00 500 LYS A CA 1
ATOM 4132 C C . LYS A 1 500 ? 37.933 -41.484 2.284 1.00 26.00 500 LYS A C 1
ATOM 4134 O O . LYS A 1 500 ? 39.111 -41.723 2.525 1.00 26.00 500 LYS A O 1
ATOM 4139 N N . CYS A 1 501 ? 37.116 -40.767 3.060 1.00 22.42 501 CYS A N 1
ATOM 4140 C CA . CYS A 1 501 ? 36.982 -40.802 4.535 1.00 22.42 501 CYS A CA 1
ATOM 4141 C C . CYS A 1 501 ? 35.871 -39.796 4.900 1.00 22.42 501 CYS A C 1
ATOM 4143 O O . CYS A 1 501 ? 35.977 -38.625 4.568 1.00 22.42 501 CYS A O 1
ATOM 4145 N N . GLU A 1 502 ? 34.667 -40.248 5.237 1.00 23.39 502 GLU A N 1
ATOM 4146 C CA . GLU A 1 502 ? 34.143 -40.580 6.576 1.00 23.39 502 GLU A CA 1
ATOM 4147 C C . GLU A 1 502 ? 33.138 -39.515 7.038 1.00 23.39 502 GLU A C 1
ATOM 4149 O O . GLU A 1 502 ? 33.368 -38.312 6.992 1.00 23.39 502 GLU A O 1
ATOM 4154 N N . SER A 1 503 ? 31.962 -40.017 7.392 1.00 23.53 503 SER A N 1
ATOM 4155 C CA . SER A 1 503 ? 30.739 -39.311 7.742 1.00 23.53 503 SER A CA 1
ATOM 4156 C C . SER A 1 503 ? 30.810 -38.677 9.127 1.00 23.53 503 SER A C 1
ATOM 4158 O O . SER A 1 503 ? 31.067 -39.382 10.102 1.00 23.53 503 SER A O 1
ATOM 4160 N N . ILE A 1 504 ? 30.426 -37.405 9.238 1.00 24.64 504 ILE A N 1
ATOM 4161 C CA . ILE A 1 504 ? 29.904 -36.846 10.488 1.00 24.64 504 ILE A CA 1
ATOM 4162 C C . ILE A 1 504 ? 28.469 -36.394 10.226 1.00 24.64 504 ILE A C 1
ATOM 4164 O O . ILE A 1 504 ? 28.203 -35.493 9.435 1.00 24.64 504 ILE A O 1
ATOM 4168 N N . ILE A 1 505 ? 27.547 -37.091 10.882 1.00 24.94 505 ILE A N 1
ATOM 4169 C CA . ILE A 1 505 ? 26.123 -36.785 10.956 1.00 24.94 505 ILE A CA 1
ATOM 4170 C C . ILE A 1 505 ? 25.953 -35.604 11.916 1.00 24.94 505 ILE A C 1
ATOM 4172 O O . ILE A 1 505 ? 26.387 -35.695 13.061 1.00 24.94 505 ILE A O 1
ATOM 4176 N N . PHE A 1 506 ? 25.260 -34.547 11.491 1.00 23.62 506 PHE A N 1
ATOM 4177 C CA . PHE A 1 506 ? 24.542 -33.663 12.410 1.00 23.62 506 PHE A CA 1
ATOM 4178 C C . PHE A 1 506 ? 23.146 -33.372 11.854 1.00 23.62 506 PHE A C 1
ATOM 4180 O O . PHE A 1 506 ? 22.972 -32.775 10.795 1.00 23.62 506 PHE A O 1
ATOM 4187 N N . THR A 1 507 ? 22.150 -33.866 12.584 1.00 26.09 507 THR A N 1
ATOM 4188 C CA . THR A 1 507 ? 20.716 -33.607 12.425 1.00 26.09 507 THR A CA 1
ATOM 4189 C C . THR A 1 507 ? 20.368 -32.129 12.662 1.00 26.09 507 THR A C 1
ATOM 4191 O O . THR A 1 507 ? 20.995 -31.493 13.512 1.00 26.09 507 THR A O 1
ATOM 4194 N N . PRO A 1 508 ? 19.345 -31.587 11.972 1.00 23.98 508 PRO A N 1
ATOM 4195 C CA . PRO A 1 508 ? 18.972 -30.179 12.039 1.00 23.98 508 PRO A CA 1
ATOM 4196 C C . PRO A 1 508 ? 18.064 -29.899 13.244 1.00 23.98 508 PRO A C 1
ATOM 4198 O O . PRO A 1 508 ? 17.131 -30.653 13.511 1.00 23.98 508 PRO A O 1
ATOM 4201 N N . TYR A 1 509 ? 18.283 -28.775 13.924 1.00 23.52 509 TYR A N 1
ATOM 4202 C CA . TYR A 1 509 ? 17.280 -28.179 14.805 1.00 23.52 509 TYR A CA 1
ATOM 4203 C C . TYR A 1 509 ? 16.790 -26.868 14.193 1.00 23.52 509 TYR A C 1
ATOM 4205 O O . TYR A 1 509 ? 17.501 -25.868 14.172 1.00 23.52 509 TYR A O 1
ATOM 4213 N N . PHE A 1 510 ? 15.552 -26.907 13.701 1.00 25.20 510 PHE A N 1
ATOM 4214 C CA . PHE A 1 510 ? 14.694 -25.736 13.575 1.00 25.20 510 PHE A CA 1
ATOM 4215 C C . PHE A 1 510 ? 14.336 -25.224 14.976 1.00 25.20 510 PHE A C 1
ATOM 4217 O O . PHE A 1 510 ? 13.892 -26.007 15.821 1.00 25.20 510 PHE A O 1
ATOM 4224 N N . ARG A 1 511 ? 14.458 -23.913 15.181 1.00 29.48 511 ARG A N 1
ATOM 4225 C CA . ARG A 1 511 ? 13.515 -23.104 15.957 1.00 29.48 511 ARG A CA 1
ATOM 4226 C C . ARG A 1 511 ? 13.357 -21.755 15.284 1.00 29.48 511 ARG A C 1
ATOM 4228 O O . ARG A 1 511 ? 14.399 -21.204 14.869 1.00 29.48 511 ARG A O 1
#

Foldseek 3Di:
DADDPVQLVVLLCCLQPNPDPVSLDLVVVLVCLQNVSDQLQSVLVRLLVCCVVPVVSSLSNCCSQPVDPDHSDAVLSNVSNLLSLLVVCLVPNDPSSVVSNVSNLVRLLVVLPPPPDDPCPVVVVVDDDDDDDDPCVVLSVLVSVLVVLLSNCVPPLDCRNQVSLLCVLVVQVVPDLVSVVVSLVVLVSSLVSCVVSVVLSSLVNSLSNVLSNLVPDDADPSNLVVLLVVLVCCQCVNPLLCVVSSLVSCQRPSVLVHALAPVHDPSVVVSLLSLQVSCVVVVDPVSLVSNLVSVVVSCVHHVPVLQACLVVSLLSHPLVNLVSLQVSQQSHDLPDQDDDDALLNCLSVQLVVLDLVSNVVSCVVPVPHPSNLSNLSSLLSNLYEDDSSLVSSLVNCVVCCVPCVLSNLLSLLVSVVSDNGHPSSVVSCVPRPVVPSVVSVVVVVVVVPPPDDDDDDVPCPVVVVVSVVSSVVVVVSVVVVPPPDPPPPDDPDPDDDDDDDDDDDDDDDDD

Radius of gyration: 29.63 Å; chains: 1; bounding box: 75×68×83 Å

Organism: NCBI:txid148818

Secondary structure (DSSP, 8-state):
-PPPHHHHHHHHHHHHH---GGG--HHHHHHHHHTTSS-HHHHHHHHHHHTTTSHHHHHHHHIIIIISSS--S-GGGGHHHHHHHHHHHHHH--HHHHHHHHHHHHHHHHHHH-TT---GGGTGGG-S---S----HHHHHHHHHHHHHHHHHTTSSSGGGGTTGGGHHHHHHHH-HHHHHHHHHHHHHHHHHHHHTT-TTHHHHHHHHHHHHHHH--SSHHHHHHHHHHHHHTSTTT-GGGHHHHHHHHHSHHHHHHHSSTT--THHHHHHHHHHHHHHHH--HHHHHHHHHHHHHHHHH-HHHHHHHHHHHHHHS-TT-HHHHHHHHHT--S-------SHHHHHHHHHTTT-HHHHHHHHHHHTTSTTHHHHHHHHHHT--TT-HHHHHHHHHHHHHHHHHHHHHHHHHHHHHHTSS--HHHHHHHHHHTTTTHHHHHHHHHHHT-------S-TTTHHHHHHHHHHHHHHHHHHHHTTS----------------------------

pLDDT: mean 74.47, std 22.05, range [22.42, 97.31]